Protein AF-A0A1Y4A6V1-F1 (afdb_monomer_lite)

Sequence (471 aa):
MLSTLLIRIFVSKSVTIMKHLFIILFLLCGLSAFAQPKVNDKPATSTDFPLCANGKPCDIYISSEDFEVVKKTAALFAEDIARVTGVKRPVSVKNPTEGKNIVVIGTLGHNRFIDEMVKQKKLDVSAIRHGWEQYVLKTINQPTENIDRVLIIAGCDRRGTAYGTFALSEAMGMSPLYWWSDVPVKRHDALYVEAIDYASKAPSIKYRGIFINDEGWGITPWASKTFDKELGDIGPKTYAKVCELILRMRGNMLAPAMHPSSGAFNKYPDNKLVADSFAIVMTSSHCEPLLFNNVTEWDKETMGDWNYLTNKDGINKVLDKRISENGPYENFYTLAMRGIHDAGLVGVPKEREVSLIEEVLTDQRNILSKYIPHPIDSIPQQFVPYKEVLDIYERGLKVPDDVTLVWVDDNYGYMKRLSNPQEQQRSGRAGVYYHTSYLGAPHDYLWICTTPPVLMYEELKKAYDTGADRY

Structure (mmCIF, N/CA/C/O backbone):
data_AF-A0A1Y4A6V1-F1
#
_entry.id   AF-A0A1Y4A6V1-F1
#
loop_
_atom_site.group_PDB
_atom_site.id
_atom_site.type_symbol
_atom_site.label_atom_id
_atom_site.label_alt_id
_atom_site.label_comp_id
_atom_site.label_asym_id
_atom_site.label_entity_id
_atom_site.label_seq_id
_atom_site.pdbx_PDB_ins_code
_atom_site.Cartn_x
_atom_site.Cartn_y
_atom_site.Cartn_z
_atom_site.occupancy
_atom_site.B_iso_or_equiv
_atom_site.auth_seq_id
_atom_site.auth_comp_id
_atom_site.auth_asym_id
_atom_site.auth_atom_id
_atom_site.pdbx_PDB_model_num
ATOM 1 N N . MET A 1 1 ? -64.463 -37.302 -15.234 1.00 54.22 1 MET A N 1
ATOM 2 C CA . MET A 1 1 ? -64.567 -35.958 -14.617 1.00 54.22 1 MET A CA 1
ATOM 3 C C . MET A 1 1 ? -64.008 -35.883 -13.189 1.00 54.22 1 MET A C 1
ATOM 5 O O . MET A 1 1 ? -63.519 -34.823 -12.829 1.00 54.22 1 MET A O 1
ATOM 9 N N . LEU A 1 2 ? -63.999 -36.967 -12.392 1.00 48.44 2 LEU A N 1
ATOM 10 C CA . LEU A 1 2 ? -63.414 -36.950 -11.035 1.00 48.44 2 LEU A CA 1
ATOM 11 C C . LEU A 1 2 ? -61.866 -36.940 -10.986 1.00 48.44 2 LEU A C 1
ATOM 13 O O . LEU A 1 2 ? -61.297 -36.366 -10.061 1.00 48.44 2 LEU A O 1
ATOM 17 N N . SER A 1 3 ? -61.169 -37.531 -11.964 1.00 52.12 3 SER A N 1
ATOM 18 C CA . SER A 1 3 ? -59.698 -37.664 -11.927 1.00 52.12 3 SER A CA 1
ATOM 19 C C . SER A 1 3 ? -58.956 -36.336 -12.121 1.00 52.12 3 SER A C 1
ATOM 21 O O . SER A 1 3 ? -57.947 -36.083 -11.468 1.00 52.12 3 SER A O 1
ATOM 23 N N . THR A 1 4 ? -59.479 -35.440 -12.956 1.00 53.06 4 THR A N 1
ATOM 24 C CA . THR A 1 4 ? -58.872 -34.133 -13.249 1.00 53.06 4 THR A CA 1
ATOM 25 C C . THR A 1 4 ? -59.010 -33.129 -12.102 1.00 53.06 4 THR A C 1
ATOM 27 O O . THR A 1 4 ? -58.163 -32.246 -11.958 1.00 53.06 4 THR A O 1
ATOM 30 N N . LEU A 1 5 ? -60.038 -33.267 -11.257 1.00 52.66 5 LEU A N 1
ATOM 31 C CA . LEU A 1 5 ? -60.259 -32.383 -10.109 1.00 52.66 5 LEU A CA 1
ATOM 32 C C . LEU A 1 5 ? -59.315 -32.725 -8.942 1.00 52.66 5 LEU A C 1
ATOM 34 O O . LEU A 1 5 ? -58.729 -31.827 -8.340 1.00 52.66 5 LEU A O 1
ATOM 38 N N . LEU A 1 6 ? -59.094 -34.018 -8.680 1.00 48.84 6 LEU A N 1
ATOM 39 C CA . LEU A 1 6 ? -58.159 -34.500 -7.654 1.00 48.84 6 LEU A CA 1
ATOM 40 C C . LEU A 1 6 ? -56.705 -34.120 -7.965 1.00 48.84 6 LEU A C 1
ATOM 42 O O . LEU A 1 6 ? -55.994 -33.666 -7.070 1.00 48.84 6 LEU A O 1
ATOM 46 N N . ILE A 1 7 ? -56.288 -34.207 -9.234 1.00 54.06 7 ILE A N 1
ATOM 47 C CA . ILE A 1 7 ? -54.943 -33.795 -9.669 1.00 54.06 7 ILE A CA 1
ATOM 48 C C . ILE A 1 7 ? -54.746 -32.284 -9.472 1.00 54.06 7 ILE A C 1
ATOM 50 O O . ILE A 1 7 ? -53.713 -31.863 -8.957 1.00 54.06 7 ILE A O 1
ATOM 54 N N . ARG A 1 8 ? -55.749 -31.451 -9.794 1.00 50.78 8 ARG A N 1
ATOM 55 C CA . ARG A 1 8 ? -55.666 -29.994 -9.574 1.00 50.78 8 ARG A CA 1
ATOM 56 C C . ARG A 1 8 ? -55.587 -29.616 -8.093 1.00 50.78 8 ARG A C 1
ATOM 58 O O . ARG A 1 8 ? -54.841 -28.702 -7.750 1.00 50.78 8 ARG A O 1
ATOM 65 N N . ILE A 1 9 ? -56.304 -30.323 -7.218 1.00 53.94 9 ILE A N 1
ATOM 66 C CA . ILE A 1 9 ? -56.263 -30.081 -5.766 1.00 53.94 9 ILE A CA 1
ATOM 67 C C . ILE A 1 9 ? -54.909 -30.507 -5.175 1.00 53.94 9 ILE A C 1
ATOM 69 O O . ILE A 1 9 ? -54.354 -29.781 -4.349 1.00 53.94 9 ILE A O 1
ATOM 73 N N . PHE A 1 10 ? -54.346 -31.635 -5.623 1.00 49.53 10 PHE A N 1
ATOM 74 C CA . PHE A 1 10 ? -53.014 -32.082 -5.197 1.00 49.53 10 PHE A CA 1
ATOM 75 C C . PHE A 1 10 ? -51.910 -31.126 -5.661 1.00 49.53 10 PHE A C 1
ATOM 77 O O . PHE A 1 10 ? -51.099 -30.698 -4.845 1.00 49.53 10 PHE A O 1
ATOM 84 N N . VAL A 1 11 ? -51.928 -30.705 -6.930 1.00 56.16 11 VAL A N 1
ATOM 85 C CA . VAL A 1 11 ? -50.950 -29.744 -7.470 1.00 56.16 11 VAL A CA 1
ATOM 86 C C . VAL A 1 11 ? -51.058 -28.390 -6.759 1.00 56.16 11 VAL A C 1
ATOM 88 O O . VAL A 1 11 ? -50.041 -27.811 -6.388 1.00 56.16 11 VAL A O 1
ATOM 91 N N . SER A 1 12 ? -52.274 -27.909 -6.481 1.00 54.00 12 SER A N 1
ATOM 92 C CA . SER A 1 12 ? -52.491 -26.660 -5.740 1.00 54.00 12 SER A CA 1
ATOM 93 C C . SER A 1 12 ? -51.939 -26.721 -4.311 1.00 54.00 12 SER A C 1
ATOM 95 O O . SER A 1 12 ? -51.230 -25.802 -3.903 1.00 54.00 12 SER A O 1
ATOM 97 N N . LYS A 1 13 ? -52.198 -27.801 -3.559 1.00 54.88 13 LYS A N 1
ATOM 98 C CA . LYS A 1 13 ? -51.672 -27.957 -2.192 1.00 54.88 13 LYS A CA 1
ATOM 99 C C . LYS A 1 13 ? -50.150 -28.114 -2.170 1.00 54.88 13 LYS A C 1
ATOM 101 O O . LYS A 1 13 ? -49.502 -27.497 -1.327 1.00 54.88 13 LYS A O 1
ATOM 106 N N . SER A 1 14 ? -49.572 -28.866 -3.108 1.00 56.84 14 SER A N 1
ATOM 107 C CA . SER A 1 14 ? -48.116 -29.027 -3.226 1.00 56.84 14 SER A CA 1
ATOM 108 C C . SER A 1 14 ? -47.407 -27.712 -3.558 1.00 56.84 14 SER A C 1
ATOM 110 O O . SER A 1 14 ? -46.358 -27.434 -2.985 1.00 56.84 14 SER A O 1
ATOM 112 N N . VAL A 1 15 ? -47.991 -26.857 -4.405 1.00 64.44 15 VAL A N 1
ATOM 113 C CA . VAL A 1 15 ? -47.428 -25.531 -4.719 1.00 64.44 15 VAL A CA 1
ATOM 114 C C . VAL A 1 15 ? -47.477 -24.594 -3.507 1.00 64.44 15 VAL A C 1
ATOM 116 O O . VAL A 1 15 ? -46.519 -23.860 -3.268 1.00 64.44 15 VAL A O 1
ATOM 119 N N . THR A 1 16 ? -48.544 -24.634 -2.705 1.00 67.25 16 THR A N 1
ATOM 120 C CA . THR A 1 16 ? -48.649 -23.814 -1.484 1.00 67.25 16 THR A CA 1
ATOM 121 C C . THR A 1 16 ? -47.663 -24.267 -0.404 1.00 67.25 16 THR A C 1
ATOM 123 O O . THR A 1 16 ? -46.985 -23.433 0.193 1.00 67.25 16 THR A O 1
ATOM 126 N N . ILE A 1 17 ? -47.504 -25.581 -0.207 1.00 66.88 17 ILE A N 1
ATOM 127 C CA . ILE A 1 17 ? -46.519 -26.146 0.731 1.00 66.88 17 ILE A CA 1
ATOM 128 C C . ILE A 1 17 ? -45.090 -25.809 0.284 1.00 66.88 17 ILE A C 1
ATOM 130 O O . ILE A 1 17 ? -44.276 -25.393 1.102 1.00 66.88 17 ILE A O 1
ATOM 134 N N . MET A 1 18 ? -44.796 -25.906 -1.015 1.00 63.38 18 MET A N 1
ATOM 135 C CA . MET A 1 18 ? -43.476 -25.593 -1.569 1.00 63.38 18 MET A CA 1
ATOM 136 C C . MET A 1 18 ? -43.144 -24.094 -1.485 1.00 63.38 18 MET A C 1
ATOM 138 O O . MET A 1 18 ? -42.002 -23.747 -1.198 1.00 63.38 18 MET A O 1
ATOM 142 N N . LYS A 1 19 ? -44.135 -23.200 -1.635 1.00 64.62 19 LYS A N 1
ATOM 143 C CA . LYS A 1 19 ? -43.972 -21.756 -1.378 1.00 64.62 19 LYS A CA 1
ATOM 144 C C . LYS A 1 19 ? -43.662 -21.460 0.089 1.00 64.62 19 LYS A C 1
ATOM 146 O O . LYS A 1 19 ? -42.783 -20.651 0.363 1.00 64.62 19 LYS A O 1
ATOM 151 N N . HIS A 1 20 ? -44.347 -22.109 1.029 1.00 68.81 20 HIS A N 1
ATOM 152 C CA . HIS A 1 20 ? -44.064 -21.927 2.455 1.00 68.81 20 HIS A CA 1
ATOM 153 C C . HIS A 1 20 ? -42.702 -22.508 2.853 1.00 68.81 20 HIS A C 1
ATOM 155 O O . HIS A 1 20 ? -41.986 -21.868 3.617 1.00 68.81 20 HIS A O 1
ATOM 161 N N . LEU A 1 21 ? -42.292 -23.641 2.269 1.00 64.25 21 LEU A N 1
ATOM 162 C CA . LEU A 1 21 ? -40.946 -24.188 2.455 1.00 64.25 21 LEU A CA 1
ATOM 163 C C . LEU A 1 21 ? -39.865 -23.245 1.909 1.00 64.25 21 LEU A C 1
ATOM 165 O O . LEU A 1 21 ? -38.860 -23.046 2.576 1.00 64.25 21 LEU A O 1
ATOM 169 N N . PHE A 1 22 ? -40.081 -22.627 0.742 1.00 64.25 22 PHE A N 1
ATOM 170 C CA . PHE A 1 22 ? -39.145 -21.655 0.166 1.00 64.25 22 PHE A CA 1
ATOM 171 C C . PHE A 1 22 ? -39.015 -20.396 1.025 1.00 64.25 22 PHE A C 1
ATOM 173 O O . PHE A 1 22 ? -37.908 -19.911 1.210 1.00 64.25 22 PHE A O 1
ATOM 180 N N . ILE A 1 23 ? -40.120 -19.886 1.581 1.00 63.62 23 ILE A N 1
ATOM 181 C CA . ILE A 1 23 ? -40.112 -18.715 2.473 1.00 63.62 23 ILE A CA 1
ATOM 182 C C . ILE A 1 23 ? -39.418 -19.048 3.801 1.00 63.62 23 ILE A C 1
ATOM 184 O O . ILE A 1 23 ? -38.634 -18.243 4.292 1.00 63.62 23 ILE A O 1
ATOM 188 N N . ILE A 1 24 ? -39.643 -20.243 4.357 1.00 63.47 24 ILE A N 1
ATOM 189 C CA . ILE A 1 24 ? -38.952 -20.717 5.565 1.00 63.47 24 ILE A CA 1
ATOM 190 C C . ILE A 1 24 ? -37.461 -20.957 5.285 1.00 63.47 24 ILE A C 1
ATOM 192 O O . ILE A 1 24 ? -36.638 -20.610 6.121 1.00 63.47 24 ILE A O 1
ATOM 196 N N . LEU A 1 25 ? -37.091 -21.464 4.104 1.00 55.50 25 LEU A N 1
ATOM 197 C CA . LEU A 1 25 ? -35.693 -21.611 3.684 1.00 55.50 25 LEU A CA 1
ATOM 198 C C . LEU A 1 25 ? -35.024 -20.244 3.453 1.00 55.50 25 LEU A C 1
ATOM 200 O O . LEU A 1 25 ? -33.867 -20.074 3.811 1.00 55.50 25 LEU A O 1
ATOM 204 N N . PHE A 1 26 ? -35.758 -19.246 2.945 1.00 55.34 26 PHE A N 1
ATOM 205 C CA . PHE A 1 26 ? -35.286 -17.859 2.818 1.00 55.34 26 PHE A CA 1
ATOM 206 C C . PHE A 1 26 ? -35.163 -17.147 4.177 1.00 55.34 26 PHE A C 1
ATOM 208 O O . PHE A 1 26 ? -34.323 -16.268 4.326 1.00 55.34 26 PHE A O 1
ATOM 215 N N . LEU A 1 27 ? -35.974 -17.531 5.172 1.00 52.81 27 LEU A N 1
ATOM 216 C CA . LEU A 1 27 ? -35.891 -17.048 6.558 1.00 52.81 27 LEU A CA 1
ATOM 217 C C . LEU A 1 27 ? -34.821 -17.790 7.386 1.00 52.81 27 LEU A C 1
ATOM 219 O O . LEU A 1 27 ? -34.270 -17.207 8.315 1.00 52.81 27 LEU A O 1
ATOM 223 N N . LEU A 1 28 ? -34.514 -19.053 7.056 1.00 44.62 28 LEU A N 1
ATOM 224 C CA . LEU A 1 28 ? -33.444 -19.863 7.666 1.00 44.62 28 LEU A CA 1
ATOM 225 C C . LEU A 1 28 ? -32.075 -19.614 7.029 1.00 44.62 28 LEU A C 1
ATOM 227 O O . LEU A 1 28 ? -31.058 -19.7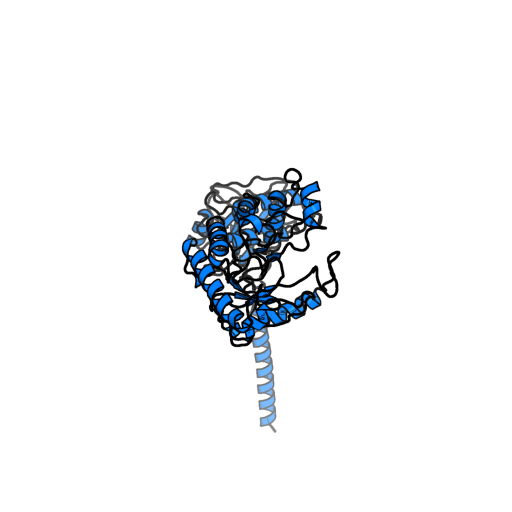46 7.707 1.00 44.62 28 LEU A O 1
ATOM 231 N N . CYS A 1 29 ? -32.032 -19.170 5.773 1.00 41.91 29 CYS A N 1
ATOM 232 C CA . CYS A 1 29 ? -30.922 -18.389 5.249 1.00 41.91 29 CYS A CA 1
ATOM 233 C C . CYS A 1 29 ? -30.994 -16.993 5.868 1.00 41.91 29 CYS A C 1
ATOM 235 O O . CYS A 1 29 ? -31.220 -16.001 5.178 1.00 41.91 29 CYS A O 1
ATOM 237 N N . GLY A 1 30 ? -30.795 -16.916 7.187 1.00 40.84 30 GLY A N 1
ATOM 238 C CA . GLY A 1 30 ? -30.338 -15.689 7.801 1.00 40.84 30 GLY A CA 1
ATOM 239 C C . GLY A 1 30 ? -29.093 -15.291 7.032 1.00 40.84 30 GLY A C 1
ATOM 240 O O . GLY A 1 30 ? -28.041 -15.905 7.188 1.00 40.84 30 GLY A O 1
ATOM 241 N N . LEU A 1 31 ? -29.237 -14.320 6.130 1.00 39.62 31 LEU A N 1
ATOM 242 C CA . LEU A 1 31 ? -28.117 -13.555 5.634 1.00 39.62 31 LEU A CA 1
ATOM 243 C C . LEU A 1 31 ? -27.387 -13.141 6.903 1.00 39.62 31 LEU A C 1
ATOM 245 O O . LEU A 1 31 ? -27.898 -12.321 7.667 1.00 39.62 31 LEU A O 1
ATOM 249 N N . SER A 1 32 ? -26.234 -13.752 7.170 1.00 38.53 32 SER A N 1
ATOM 250 C CA . SER A 1 32 ? -25.236 -13.145 8.029 1.00 38.53 32 SER A CA 1
ATOM 251 C C . SER A 1 32 ? -24.891 -11.848 7.317 1.00 38.53 32 SER A C 1
ATOM 253 O O . SER A 1 32 ? -24.023 -11.797 6.447 1.00 38.53 32 SER A O 1
ATOM 255 N N . ALA A 1 33 ? -25.694 -10.818 7.574 1.00 38.25 33 ALA A N 1
ATOM 256 C CA . ALA A 1 33 ? -25.385 -9.470 7.194 1.00 38.25 33 ALA A CA 1
ATOM 257 C C . ALA A 1 33 ? -24.086 -9.198 7.937 1.00 38.25 33 ALA A C 1
ATOM 259 O O . ALA A 1 33 ? -24.076 -9.067 9.159 1.00 38.25 33 ALA A O 1
ATOM 260 N N . PHE A 1 34 ? -22.981 -9.240 7.198 1.00 48.88 34 PHE A N 1
ATOM 261 C CA . PHE A 1 34 ? -21.680 -8.816 7.676 1.00 48.88 34 PHE A CA 1
ATOM 262 C C . PHE A 1 34 ? -21.797 -7.318 7.926 1.00 48.88 34 PHE A C 1
ATOM 264 O O . PHE A 1 34 ? -21.543 -6.499 7.045 1.00 48.88 34 PHE A O 1
ATOM 271 N N . ALA A 1 35 ? -22.323 -6.971 9.096 1.00 60.25 35 ALA A N 1
ATOM 272 C CA . ALA A 1 35 ? -22.506 -5.598 9.491 1.00 60.25 35 ALA A CA 1
ATOM 273 C C . ALA A 1 35 ? -21.117 -5.017 9.735 1.00 60.25 35 ALA A C 1
ATOM 275 O O . ALA A 1 35 ? -20.340 -5.542 10.533 1.00 60.25 35 ALA A O 1
ATOM 276 N N . GLN A 1 36 ? -20.804 -3.942 9.017 1.00 76.75 36 GLN A N 1
ATOM 277 C CA . GLN A 1 36 ? -19.691 -3.078 9.381 1.00 76.75 36 GLN A CA 1
ATOM 278 C C . GLN A 1 36 ? -19.849 -2.644 10.848 1.00 76.75 36 GLN A C 1
ATOM 280 O O . GLN A 1 36 ? -20.985 -2.554 11.331 1.00 76.75 36 GLN A O 1
ATOM 285 N N . PRO A 1 37 ? -18.741 -2.385 11.566 1.00 91.12 37 PRO A N 1
ATOM 286 C CA . PRO A 1 37 ? -18.830 -1.876 12.925 1.00 91.12 37 PRO A CA 1
ATOM 287 C C . PRO A 1 37 ? -19.678 -0.605 12.962 1.00 91.12 37 PRO A C 1
ATOM 289 O O . PRO A 1 37 ? -19.543 0.268 12.106 1.00 91.12 37 PRO A O 1
ATOM 292 N N . LYS A 1 38 ? -20.552 -0.511 13.962 1.00 93.38 38 LYS A N 1
ATOM 293 C CA . LYS A 1 38 ? -21.389 0.661 14.208 1.00 93.38 38 LYS A CA 1
ATOM 294 C C . LYS A 1 38 ? -21.020 1.282 15.540 1.00 93.38 38 LYS A C 1
ATOM 296 O O . LYS A 1 38 ? -20.885 0.573 16.541 1.00 93.38 38 LYS A O 1
ATOM 301 N N . VAL A 1 39 ? -20.883 2.603 15.538 1.00 95.31 39 VAL A N 1
ATOM 302 C CA . VAL A 1 39 ? -20.660 3.395 16.744 1.00 95.31 39 VAL A CA 1
ATOM 303 C C . VAL A 1 39 ? -21.780 4.417 16.872 1.00 95.31 39 VAL A C 1
ATOM 305 O O . VAL A 1 39 ? -22.094 5.127 15.921 1.00 95.31 39 VAL A O 1
ATOM 308 N N . ASN A 1 40 ? -22.396 4.459 18.049 1.00 94.88 40 ASN A N 1
ATOM 309 C CA . ASN A 1 40 ? -23.529 5.320 18.361 1.00 94.88 40 ASN A CA 1
ATOM 310 C C . ASN A 1 40 ? -23.207 6.237 19.547 1.00 94.88 40 ASN A C 1
ATOM 312 O O . ASN A 1 40 ? -22.411 5.896 20.421 1.00 94.88 40 ASN A O 1
ATOM 316 N N . ASP A 1 41 ? -23.920 7.357 19.636 1.00 93.50 41 ASP A N 1
ATOM 317 C CA . ASP A 1 41 ? -23.760 8.345 20.721 1.00 93.50 41 ASP A CA 1
ATOM 318 C C . ASP A 1 41 ? -24.378 7.889 22.045 1.00 93.50 41 ASP A C 1
ATOM 320 O O . ASP A 1 41 ? -24.149 8.462 23.109 1.00 93.50 41 ASP A O 1
ATOM 324 N N . LYS A 1 42 ? -25.213 6.857 21.974 1.00 92.06 42 LYS A N 1
ATOM 325 C CA . LYS A 1 42 ? -25.949 6.279 23.091 1.00 92.06 42 LYS A CA 1
ATOM 326 C C . LYS A 1 42 ? -25.982 4.761 22.937 1.00 92.06 42 LYS A C 1
ATOM 328 O O . LYS A 1 42 ? -26.023 4.284 21.802 1.00 92.06 42 LYS A O 1
ATOM 333 N N . PRO A 1 43 ? -26.009 4.008 24.046 1.00 90.25 43 PRO A N 1
ATOM 334 C CA . PRO A 1 43 ? -26.170 2.569 23.973 1.00 90.25 43 PRO A CA 1
ATOM 335 C C . PRO A 1 43 ? -27.574 2.252 23.446 1.00 90.25 43 PRO A C 1
ATOM 337 O O . PRO A 1 43 ? -28.574 2.741 23.977 1.00 90.25 43 PRO A O 1
ATOM 340 N N . ALA A 1 44 ? -27.650 1.440 22.399 1.00 87.12 44 ALA A N 1
ATOM 341 C CA . ALA A 1 44 ? -28.879 0.799 21.954 1.00 87.12 44 ALA A CA 1
ATOM 342 C C . ALA A 1 44 ? -29.244 -0.366 22.884 1.00 87.12 44 ALA A C 1
ATOM 344 O O . ALA A 1 44 ? -30.421 -0.610 23.148 1.00 87.12 44 ALA A O 1
ATOM 345 N N . THR A 1 45 ? -28.234 -1.063 23.413 1.00 87.00 45 THR A N 1
ATOM 346 C CA . THR A 1 45 ? -28.402 -2.192 24.335 1.00 87.00 45 THR A CA 1
ATOM 347 C C . THR A 1 45 ? -27.439 -2.111 25.521 1.00 87.00 45 THR A C 1
ATOM 349 O O . THR A 1 45 ? -26.426 -1.415 25.479 1.00 87.00 45 THR A O 1
ATOM 352 N N . SER A 1 46 ? -27.713 -2.861 26.594 1.00 85.19 46 SER A N 1
ATOM 353 C CA . SER A 1 46 ? -26.791 -2.975 27.737 1.00 85.19 46 SER A CA 1
ATOM 354 C C . SER A 1 46 ? -25.476 -3.685 27.388 1.00 85.19 46 SER A C 1
ATOM 356 O O . SER A 1 46 ? -24.500 -3.567 28.130 1.00 85.19 46 SER A O 1
ATOM 358 N N . THR A 1 47 ? -25.441 -4.410 26.266 1.00 87.56 47 THR A N 1
ATOM 359 C CA . THR A 1 47 ? -24.257 -5.120 25.776 1.00 87.56 47 THR A CA 1
ATOM 360 C C . THR A 1 47 ? -23.324 -4.253 24.938 1.00 87.56 47 THR A C 1
ATOM 362 O O . THR A 1 47 ? -22.200 -4.677 24.681 1.00 87.56 47 THR A O 1
ATOM 365 N N . ASP A 1 48 ? -23.737 -3.041 24.563 1.00 93.19 48 ASP A N 1
ATOM 366 C CA . ASP A 1 48 ? -22.894 -2.134 23.785 1.00 93.19 48 ASP A CA 1
ATOM 367 C C . ASP A 1 48 ? -21.663 -1.706 24.593 1.00 93.19 48 ASP A C 1
ATOM 369 O O . ASP A 1 48 ? -21.727 -1.412 25.796 1.00 93.19 48 ASP A O 1
ATOM 373 N N . PHE A 1 49 ? -20.519 -1.675 23.919 1.00 96.19 49 PHE A N 1
ATOM 374 C CA . PHE A 1 49 ? -19.226 -1.407 24.522 1.00 96.19 49 PHE A CA 1
ATOM 375 C C . PHE A 1 49 ? -18.958 0.109 24.578 1.00 96.19 49 PHE A C 1
ATOM 377 O O . PHE A 1 49 ? -18.888 0.755 23.531 1.00 96.19 49 PHE A O 1
ATOM 384 N N . PRO A 1 50 ? -18.783 0.710 25.769 1.00 95.00 50 PRO A N 1
ATOM 385 C CA . PRO A 1 50 ? -18.612 2.154 25.916 1.00 95.00 50 PRO A CA 1
ATOM 386 C C . PRO A 1 50 ? -17.172 2.574 25.602 1.00 95.00 50 PRO A C 1
ATOM 388 O O . PRO A 1 50 ? -16.359 2.714 26.511 1.00 95.00 50 PRO A O 1
ATOM 391 N N . LEU A 1 51 ? -16.849 2.808 24.331 1.00 94.94 51 LEU A N 1
ATOM 392 C CA . LEU A 1 51 ? -15.516 3.250 23.910 1.00 94.94 51 LEU A CA 1
ATOM 393 C C . LEU A 1 51 ? -15.116 4.587 24.553 1.00 94.94 51 LEU A C 1
ATOM 395 O O . LEU A 1 51 ? -13.974 4.752 24.980 1.00 94.94 51 LEU A O 1
ATOM 399 N N . CYS A 1 52 ? -16.062 5.517 24.676 1.00 94.50 52 CYS A N 1
ATOM 400 C CA . CYS A 1 52 ? -15.923 6.718 25.492 1.00 94.50 52 CYS A CA 1
ATOM 401 C C . CYS A 1 52 ? -17.290 7.121 26.035 1.00 94.50 52 CYS A C 1
ATOM 403 O O . CYS A 1 52 ? -18.214 7.326 25.264 1.00 94.50 52 CYS A O 1
ATOM 405 N N . ALA A 1 53 ? -17.450 7.249 27.349 1.00 92.06 53 ALA A N 1
ATOM 406 C CA . ALA A 1 53 ? -18.729 7.635 27.942 1.00 92.06 53 ALA A CA 1
ATOM 407 C C . ALA A 1 53 ? -18.520 8.485 29.192 1.00 92.06 53 ALA A C 1
ATOM 409 O O . ALA A 1 53 ? -17.572 8.264 29.945 1.00 92.06 53 ALA A O 1
ATOM 410 N N . ASN A 1 54 ? -19.420 9.443 29.440 1.00 88.50 54 ASN A N 1
ATOM 411 C CA . ASN A 1 54 ? -19.371 10.325 30.614 1.00 88.50 54 ASN A CA 1
ATOM 412 C C . ASN A 1 54 ? -18.005 11.027 30.777 1.00 88.50 54 ASN A C 1
ATOM 414 O O . ASN A 1 54 ? -17.458 11.090 31.880 1.00 88.50 54 ASN A O 1
ATOM 418 N N . GLY A 1 55 ? -17.414 11.479 29.664 1.00 84.38 55 GLY A N 1
ATOM 419 C CA . GLY A 1 55 ? -16.092 12.114 29.645 1.00 84.38 55 GLY A CA 1
ATOM 420 C C . GLY A 1 55 ? -14.918 11.176 29.957 1.00 84.38 55 GLY A C 1
ATOM 421 O O . GLY A 1 55 ? -13.836 11.653 30.292 1.00 84.38 55 GLY A O 1
ATOM 422 N N . LYS A 1 56 ? -15.113 9.851 29.888 1.00 87.62 56 LYS A N 1
ATOM 423 C CA . LYS A 1 56 ? -14.081 8.842 30.165 1.00 87.62 56 LYS A CA 1
ATOM 424 C C . LYS A 1 56 ? -13.889 7.907 28.962 1.00 87.62 56 LYS A C 1
ATOM 426 O O . LYS A 1 56 ? -14.740 7.043 28.739 1.00 87.62 56 LYS A O 1
ATOM 431 N N . PRO A 1 57 ? -12.794 8.053 28.196 1.00 87.62 57 PRO A N 1
ATOM 432 C CA . PRO A 1 57 ? -12.397 7.082 27.179 1.00 87.62 57 PRO A CA 1
ATOM 433 C C . PRO A 1 57 ? -11.901 5.781 27.820 1.00 87.62 57 PRO A C 1
ATOM 435 O O . PRO A 1 57 ? -11.325 5.801 28.911 1.00 87.62 57 PRO A O 1
ATOM 438 N N . CYS A 1 58 ? -12.108 4.661 27.128 1.00 90.3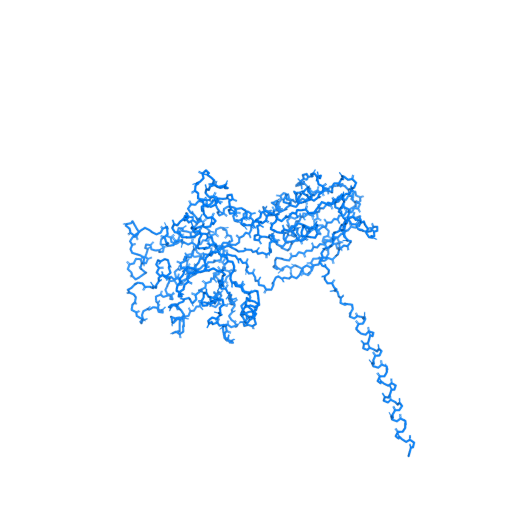8 58 CYS A N 1
ATOM 439 C CA . CYS A 1 58 ? -11.524 3.372 27.486 1.00 90.38 58 CYS A CA 1
ATOM 440 C C . CYS A 1 58 ? -9.995 3.410 27.442 1.00 90.38 58 CYS A C 1
ATOM 442 O O . CYS A 1 58 ? -9.388 4.142 26.657 1.00 90.38 58 CYS A O 1
ATOM 444 N N . ASP A 1 59 ? -9.379 2.548 28.246 1.00 92.31 59 ASP A N 1
ATOM 445 C CA . ASP A 1 59 ? -7.958 2.257 28.118 1.00 92.31 59 ASP A CA 1
ATOM 446 C C . ASP A 1 59 ? -7.710 1.408 26.862 1.00 92.31 59 ASP A C 1
ATOM 448 O O . ASP A 1 59 ? -8.423 0.435 26.601 1.00 92.31 59 ASP A O 1
ATOM 452 N N . ILE A 1 60 ? -6.704 1.798 26.077 1.00 96.06 60 ILE A N 1
ATOM 453 C CA . ILE A 1 60 ? -6.298 1.119 24.842 1.00 96.06 60 ILE A CA 1
ATOM 454 C C . ILE A 1 60 ? -4.986 0.400 25.118 1.00 96.06 60 ILE A C 1
ATOM 456 O O . ILE A 1 60 ? -4.022 1.029 25.559 1.00 96.06 60 ILE A O 1
ATOM 460 N N . TYR A 1 61 ? -4.941 -0.895 24.833 1.00 97.06 61 TYR A N 1
ATOM 461 C CA . TYR A 1 61 ? -3.795 -1.753 25.088 1.00 97.06 61 TYR A CA 1
ATOM 462 C C . TYR A 1 61 ? -3.280 -2.390 23.805 1.00 97.06 61 TYR A C 1
ATOM 464 O O . TYR A 1 61 ? -4.049 -2.936 23.011 1.00 97.06 61 TYR A O 1
ATOM 472 N N . ILE A 1 62 ? -1.961 -2.373 23.657 1.00 97.56 62 ILE A N 1
ATOM 473 C CA . ILE A 1 62 ? -1.216 -3.119 22.643 1.00 97.56 62 ILE A CA 1
ATOM 474 C C . ILE A 1 62 ? -0.073 -3.888 23.301 1.00 97.56 62 ILE A C 1
ATOM 476 O O . ILE A 1 62 ? 0.370 -3.547 24.398 1.00 97.56 62 ILE A O 1
ATOM 480 N N . SER A 1 63 ? 0.436 -4.911 22.619 1.00 96.06 63 SER A N 1
ATOM 481 C CA . SER A 1 63 ? 1.667 -5.587 23.029 1.00 96.06 63 SER A CA 1
ATOM 482 C C . SER A 1 63 ? 2.889 -4.774 22.596 1.00 96.06 63 SER A C 1
ATOM 484 O O . SER A 1 63 ? 2.956 -4.281 21.470 1.00 96.06 63 SER A O 1
ATOM 486 N N . SER A 1 64 ? 3.898 -4.657 23.462 1.00 94.31 64 SER A N 1
ATOM 487 C CA . SER A 1 64 ? 5.193 -4.074 23.082 1.00 94.31 64 SER A CA 1
ATOM 488 C C . SER A 1 64 ? 5.942 -4.907 22.031 1.00 94.31 64 SER A C 1
ATOM 490 O O . SER A 1 64 ? 6.786 -4.359 21.317 1.00 94.31 64 SER A O 1
ATOM 492 N N . GLU A 1 65 ? 5.625 -6.205 21.949 1.00 93.94 65 GLU A N 1
ATOM 493 C CA . GLU A 1 65 ? 6.181 -7.193 21.010 1.00 93.94 65 GLU A CA 1
ATOM 494 C C . GLU A 1 65 ? 5.472 -7.174 19.635 1.00 93.94 65 GLU A C 1
ATOM 496 O O . GLU A 1 65 ? 5.897 -7.875 18.718 1.00 93.94 65 GLU A O 1
ATOM 501 N N . ASP A 1 66 ? 4.402 -6.383 19.475 1.00 97.38 66 ASP A N 1
ATOM 502 C CA . ASP A 1 66 ? 3.678 -6.247 18.204 1.00 97.38 66 ASP A CA 1
ATOM 503 C C . ASP A 1 66 ? 4.409 -5.336 17.201 1.00 97.38 66 ASP A C 1
ATOM 505 O O . ASP A 1 66 ? 5.349 -4.604 17.543 1.00 97.38 66 ASP A O 1
ATOM 509 N N . PHE A 1 67 ? 3.947 -5.364 15.951 1.00 98.00 67 PHE A N 1
ATOM 510 C CA . PHE A 1 67 ? 4.539 -4.628 14.836 1.00 98.00 67 PHE A CA 1
ATOM 511 C C . PHE A 1 67 ? 4.458 -3.104 15.018 1.00 98.00 67 PHE A C 1
ATOM 513 O O . PHE A 1 67 ? 3.515 -2.565 15.600 1.00 98.00 67 PHE A O 1
ATOM 520 N N . GLU A 1 68 ? 5.419 -2.379 14.439 1.00 98.19 68 GLU A N 1
ATOM 521 C CA . GLU A 1 68 ? 5.473 -0.911 14.516 1.00 98.19 68 GLU A CA 1
ATOM 522 C C . GLU A 1 68 ? 4.210 -0.236 13.952 1.00 98.19 68 GLU A C 1
ATOM 524 O O . GLU A 1 68 ? 3.672 0.687 14.566 1.00 98.19 68 GLU A O 1
ATOM 529 N N . VAL A 1 69 ? 3.656 -0.754 12.8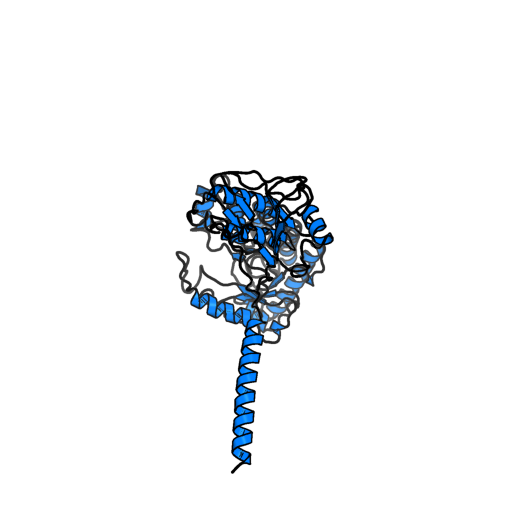51 1.00 98.69 69 VAL A N 1
ATOM 530 C CA . VAL A 1 69 ? 2.401 -0.242 12.275 1.00 98.69 69 VAL A CA 1
ATOM 531 C C . VAL A 1 69 ? 1.220 -0.354 13.246 1.00 98.69 69 VAL A C 1
ATOM 533 O O . VAL A 1 69 ? 0.351 0.518 13.253 1.00 98.69 69 VAL A O 1
ATOM 536 N N . VAL A 1 70 ? 1.197 -1.365 14.123 1.00 98.62 70 VAL A N 1
ATOM 537 C CA . VAL A 1 70 ? 0.154 -1.521 15.152 1.00 98.62 70 VAL A CA 1
ATOM 538 C C . VAL A 1 70 ? 0.304 -0.447 16.223 1.00 98.62 70 VAL A C 1
ATOM 540 O O . VAL A 1 70 ? -0.687 0.168 16.614 1.00 98.62 70 VAL A O 1
ATOM 543 N N . LYS A 1 71 ? 1.540 -0.140 16.637 1.00 98.00 71 LYS A N 1
ATOM 544 C CA . LYS A 1 71 ? 1.836 0.948 17.586 1.00 98.00 71 LYS A CA 1
ATOM 545 C C . LYS A 1 71 ? 1.399 2.301 17.029 1.00 98.00 71 LYS A C 1
ATOM 547 O O . LYS A 1 71 ? 0.692 3.045 17.710 1.00 98.00 71 LYS A O 1
ATOM 552 N N . LYS A 1 72 ? 1.751 2.593 15.773 1.00 97.94 72 LYS A N 1
ATOM 553 C CA . LYS A 1 72 ? 1.322 3.818 15.081 1.00 97.94 72 LYS A CA 1
ATOM 554 C C . LYS A 1 72 ? -0.189 3.898 14.940 1.00 97.94 72 LYS A C 1
ATOM 556 O O . LYS A 1 72 ? -0.777 4.926 15.265 1.00 97.94 72 LYS A O 1
ATOM 561 N N . THR A 1 73 ? -0.822 2.816 14.500 1.00 98.38 73 THR A N 1
ATOM 562 C CA . THR A 1 73 ? -2.268 2.803 14.270 1.00 98.38 73 THR A CA 1
ATOM 563 C C . THR A 1 73 ? -3.046 2.945 15.578 1.00 98.38 73 THR A C 1
ATOM 565 O O . THR A 1 73 ? -4.010 3.702 15.627 1.00 98.38 73 THR A O 1
ATOM 568 N N . ALA A 1 74 ? -2.601 2.316 16.669 1.00 98.31 74 ALA A N 1
ATOM 569 C CA . ALA A 1 74 ? -3.209 2.500 17.985 1.00 98.31 74 ALA A CA 1
ATOM 570 C C . ALA A 1 74 ? -3.064 3.943 18.496 1.00 98.31 74 ALA A C 1
ATOM 572 O O . ALA A 1 74 ? -4.007 4.491 19.069 1.00 98.31 74 ALA A O 1
ATOM 573 N N . ALA A 1 75 ? -1.912 4.584 18.266 1.00 97.88 75 ALA A N 1
ATOM 574 C CA . ALA A 1 75 ? -1.719 5.993 18.604 1.00 97.88 75 ALA A CA 1
ATOM 575 C C . ALA A 1 75 ? -2.652 6.905 17.787 1.00 97.88 75 ALA A C 1
ATOM 577 O O . ALA A 1 75 ? -3.321 7.760 18.365 1.00 97.88 75 ALA A O 1
ATOM 578 N N . LEU A 1 76 ? -2.764 6.676 16.474 1.00 98.12 76 LEU A N 1
ATOM 579 C CA . LEU A 1 76 ? -3.703 7.393 15.604 1.00 98.12 76 LEU A CA 1
ATOM 580 C C . LEU A 1 76 ? -5.157 7.185 16.043 1.00 98.12 76 LEU A C 1
ATOM 582 O O . LEU A 1 76 ? -5.913 8.146 16.108 1.00 98.12 76 LEU A O 1
ATOM 586 N N . PHE A 1 77 ? -5.535 5.966 16.424 1.00 98.19 77 PHE A N 1
ATOM 587 C CA . PHE A 1 77 ? -6.866 5.652 16.944 1.00 98.19 77 PHE A CA 1
ATOM 588 C C . PHE A 1 77 ? -7.178 6.390 18.254 1.00 98.19 77 PHE A C 1
ATOM 590 O O . PHE A 1 77 ? -8.269 6.932 18.427 1.00 98.19 77 PHE A O 1
ATOM 597 N N . ALA A 1 78 ? -6.208 6.481 19.166 1.00 97.69 78 ALA A N 1
ATOM 598 C CA . ALA A 1 78 ? -6.354 7.267 20.389 1.00 97.69 78 ALA A CA 1
ATOM 599 C C . ALA A 1 78 ? -6.525 8.770 20.097 1.00 97.69 78 ALA A C 1
ATOM 601 O O . ALA A 1 78 ? -7.311 9.454 20.759 1.00 97.69 78 ALA A O 1
ATOM 602 N N . GLU A 1 79 ? -5.815 9.299 19.096 1.00 97.56 79 GLU A N 1
ATOM 603 C CA . GLU A 1 79 ? -6.014 10.676 18.640 1.00 97.56 79 GLU A CA 1
ATOM 604 C C . GLU A 1 79 ? -7.366 10.878 17.951 1.00 97.56 79 GLU A C 1
ATOM 606 O O . GLU A 1 79 ? -7.990 11.917 18.142 1.00 97.56 79 GLU A O 1
ATOM 611 N N . ASP A 1 80 ? -7.834 9.901 17.181 1.00 97.69 80 ASP A N 1
ATOM 612 C CA . ASP A 1 80 ? -9.138 9.911 16.521 1.00 97.69 80 ASP A CA 1
ATOM 613 C C . ASP A 1 80 ? -10.271 9.986 17.559 1.00 97.69 80 ASP A C 1
ATOM 615 O O . ASP A 1 80 ? -11.126 10.870 17.473 1.00 97.69 80 ASP A O 1
ATOM 619 N N . ILE A 1 81 ? -10.213 9.171 18.621 1.00 96.94 81 ILE A N 1
ATOM 620 C CA . ILE A 1 81 ? -11.136 9.277 19.766 1.00 96.94 81 ILE A CA 1
ATOM 621 C C . ILE A 1 81 ? -11.075 10.680 20.379 1.00 96.94 81 ILE A C 1
ATOM 623 O O . ILE A 1 81 ? -12.115 11.266 20.684 1.00 96.94 81 ILE A O 1
ATOM 627 N N . ALA A 1 82 ? -9.881 11.257 20.537 1.00 96.75 82 ALA A N 1
ATOM 628 C CA . ALA A 1 82 ? -9.732 12.602 21.086 1.00 96.75 82 ALA A CA 1
ATOM 629 C C . ALA A 1 82 ? -10.308 13.686 20.154 1.00 96.75 82 ALA A C 1
ATOM 631 O O . ALA A 1 82 ? -10.943 14.626 20.634 1.00 96.75 82 ALA A O 1
ATOM 632 N N . ARG A 1 83 ? -10.155 13.558 18.830 1.00 96.69 83 ARG A N 1
ATOM 633 C CA . ARG A 1 83 ? -10.747 14.479 17.841 1.00 96.69 83 ARG A CA 1
ATOM 634 C C . ARG A 1 83 ? -12.272 14.438 17.881 1.00 96.69 83 ARG A C 1
ATOM 636 O O . ARG A 1 83 ? -12.906 15.491 17.825 1.00 96.69 83 ARG A O 1
ATOM 643 N N . VAL A 1 84 ? -12.850 13.254 18.065 1.00 96.88 84 VAL A N 1
ATOM 644 C CA . VAL A 1 84 ? -14.304 13.059 18.139 1.00 96.88 84 VAL A CA 1
ATOM 645 C C . VAL A 1 84 ? -14.885 13.509 19.486 1.00 96.88 84 VAL A C 1
ATOM 647 O O . VAL A 1 84 ? -15.871 14.243 19.520 1.00 96.88 84 VAL A O 1
ATOM 650 N N . THR A 1 85 ? -14.253 13.133 20.599 1.00 96.25 85 THR A N 1
ATOM 651 C CA . THR A 1 85 ? -14.827 13.280 21.957 1.00 96.25 85 THR A CA 1
ATOM 652 C C . THR A 1 85 ? -14.226 14.413 22.774 1.00 96.25 85 THR A C 1
ATOM 654 O O . THR A 1 85 ? -14.861 14.984 23.653 1.00 96.25 85 THR A O 1
ATOM 657 N N . GLY A 1 86 ? -13.001 14.832 22.459 1.00 95.00 86 GLY A N 1
ATOM 658 C CA . GLY A 1 86 ? -12.279 15.915 23.142 1.00 95.00 86 GLY A CA 1
ATOM 659 C C . GLY A 1 86 ? -11.533 15.433 24.372 1.00 95.00 86 GLY A C 1
ATOM 660 O O . GLY A 1 86 ? -10.862 16.225 25.025 1.00 95.00 86 GLY A O 1
ATOM 661 N N . VAL A 1 87 ? -11.620 14.137 24.671 1.00 92.38 87 VAL A N 1
ATOM 662 C CA . VAL A 1 87 ? -10.919 13.527 25.788 1.00 92.38 87 VAL A CA 1
ATOM 663 C C . VAL A 1 87 ? -9.798 12.661 25.243 1.00 92.38 87 VAL A C 1
ATOM 665 O O . VAL A 1 87 ? -10.016 11.747 24.451 1.00 92.38 87 VAL A O 1
ATOM 668 N N . LYS A 1 88 ? -8.573 12.961 25.670 1.00 89.00 88 LYS A N 1
ATOM 669 C CA . LYS A 1 88 ? -7.382 12.220 25.261 1.00 89.00 88 LYS A CA 1
ATOM 670 C C . LYS A 1 88 ? -7.045 11.149 26.291 1.00 89.00 88 LYS A C 1
ATOM 672 O O . LYS A 1 88 ? -6.989 11.427 27.488 1.00 89.00 88 LYS A O 1
ATOM 677 N N . ARG A 1 89 ? -6.735 9.947 25.809 1.00 87.94 89 ARG A N 1
ATOM 678 C CA . ARG A 1 89 ? -6.157 8.861 26.606 1.00 87.94 89 ARG A CA 1
ATOM 679 C C . ARG A 1 89 ? -4.916 8.325 25.897 1.00 87.94 89 ARG A C 1
ATOM 681 O O . ARG A 1 89 ? -4.981 8.115 24.689 1.00 87.94 89 ARG A O 1
ATOM 688 N N . PRO A 1 90 ? -3.783 8.147 26.591 1.00 87.00 90 PRO A N 1
ATOM 689 C CA . PRO A 1 90 ? -2.621 7.513 25.988 1.00 87.00 90 PRO A CA 1
ATOM 690 C C . PRO A 1 90 ? -2.864 6.013 25.773 1.00 87.00 90 PRO A C 1
ATOM 692 O O . PRO A 1 90 ? -3.622 5.386 26.511 1.00 87.00 90 PRO A O 1
ATOM 695 N N . VAL A 1 91 ? -2.172 5.443 24.787 1.00 90.69 91 VAL A N 1
ATOM 696 C CA . VAL A 1 91 ? -2.109 3.992 24.576 1.00 90.69 91 VAL A CA 1
ATOM 697 C C . VAL A 1 91 ? -1.172 3.371 25.612 1.00 90.69 91 VAL A C 1
ATOM 699 O O . VAL A 1 91 ? -0.076 3.878 25.855 1.00 90.69 91 VAL A O 1
ATOM 702 N N . SER A 1 92 ? -1.593 2.261 26.209 1.00 90.44 92 SER A N 1
ATOM 703 C CA . SER A 1 92 ? -0.776 1.427 27.085 1.00 90.44 92 SER A CA 1
ATOM 704 C C . SER A 1 92 ? -0.146 0.275 26.299 1.00 90.44 92 SER A C 1
ATOM 706 O O . SER A 1 92 ? -0.791 -0.353 25.466 1.00 90.44 92 SER A O 1
ATOM 708 N N . VAL A 1 93 ? 1.120 -0.028 26.588 1.00 88.12 93 VAL A N 1
ATOM 709 C CA . VAL A 1 93 ? 1.902 -1.083 25.907 1.00 88.12 93 VAL A CA 1
ATOM 710 C C . VAL A 1 93 ? 2.093 -2.345 26.757 1.00 88.12 93 VAL A C 1
ATOM 712 O O . VAL A 1 93 ? 2.926 -3.196 26.450 1.00 88.12 93 VAL A O 1
ATOM 715 N N . LYS A 1 94 ? 1.381 -2.440 27.883 1.00 79.62 94 LYS A N 1
ATOM 716 C CA . LYS A 1 94 ? 1.442 -3.583 28.804 1.00 79.62 94 LYS A CA 1
ATOM 717 C C . LYS A 1 94 ? 0.155 -4.384 28.711 1.00 79.62 94 LYS A C 1
ATOM 719 O O . LYS A 1 94 ? -0.905 -3.797 28.541 1.00 79.62 94 LYS A O 1
ATOM 724 N N . ASN A 1 95 ? 0.234 -5.702 28.887 1.00 80.50 95 ASN A N 1
ATOM 725 C CA . ASN A 1 95 ? -0.969 -6.529 28.953 1.00 80.50 95 ASN A CA 1
ATOM 726 C C . ASN A 1 95 ? -1.917 -6.014 30.052 1.00 80.50 95 ASN A C 1
ATOM 728 O O . ASN A 1 95 ? -1.449 -5.715 31.157 1.00 80.50 95 ASN A O 1
ATOM 732 N N . PRO A 1 96 ? -3.225 -5.923 29.775 1.00 83.62 96 PRO A N 1
ATOM 733 C CA . PRO A 1 96 ? -4.194 -5.500 30.771 1.00 83.62 96 PRO A CA 1
ATOM 734 C C . PRO A 1 96 ? -4.367 -6.594 31.830 1.00 83.62 96 PRO A C 1
ATOM 736 O O . PRO A 1 96 ? -4.610 -7.756 31.505 1.00 83.62 96 PRO A O 1
ATOM 739 N N . THR A 1 97 ? -4.242 -6.221 33.102 1.00 80.56 97 THR A N 1
ATOM 740 C CA . THR A 1 97 ? -4.457 -7.121 34.252 1.00 80.56 97 THR A CA 1
ATOM 741 C C . THR A 1 97 ? -5.762 -6.836 34.992 1.00 80.56 97 THR A C 1
ATOM 743 O O . THR A 1 97 ? -6.268 -7.709 35.692 1.00 80.56 97 THR A O 1
ATOM 746 N N . GLU A 1 98 ? -6.306 -5.632 34.827 1.00 84.12 98 GLU A N 1
ATOM 747 C CA . GLU A 1 98 ? -7.549 -5.144 35.420 1.00 84.12 98 GLU A CA 1
ATOM 748 C C . GLU A 1 98 ? -8.163 -4.066 34.515 1.00 84.12 98 GLU A C 1
ATOM 750 O O . GLU A 1 98 ? -7.449 -3.439 33.727 1.00 84.12 98 GLU A O 1
ATOM 755 N N . GLY A 1 99 ? -9.470 -3.830 34.628 1.00 83.56 99 GLY A N 1
ATOM 756 C CA . GLY A 1 99 ? -10.121 -2.683 33.992 1.00 83.56 99 GLY A CA 1
ATOM 757 C C . GLY A 1 99 ? -11.586 -2.924 33.653 1.00 83.56 99 GLY A C 1
ATOM 758 O O . GLY A 1 99 ? -11.961 -3.986 33.180 1.00 83.56 99 GLY A O 1
ATOM 759 N N . LYS A 1 100 ? -12.444 -1.916 33.839 1.00 87.38 100 LYS A N 1
ATOM 760 C CA . LYS A 1 100 ? -13.884 -2.080 33.574 1.00 87.38 100 LYS A CA 1
ATOM 761 C C . LYS A 1 100 ? -14.182 -2.316 32.094 1.00 87.38 100 LYS A C 1
ATOM 763 O O . LYS A 1 100 ? -14.800 -3.302 31.726 1.00 87.38 100 LYS A O 1
ATOM 768 N N . ASN A 1 101 ? -13.744 -1.405 31.231 1.00 91.75 101 ASN A N 1
ATOM 769 C CA . ASN A 1 101 ? -13.924 -1.521 29.787 1.00 91.75 101 ASN A CA 1
ATOM 770 C C . ASN A 1 101 ? -12.584 -1.201 29.134 1.00 91.75 101 ASN A C 1
ATOM 772 O O . ASN A 1 101 ? -12.036 -0.122 29.369 1.00 91.75 101 ASN A O 1
ATOM 776 N N . ILE A 1 102 ? -12.053 -2.140 28.357 1.00 94.88 102 ILE A N 1
ATOM 777 C CA . ILE A 1 102 ? -10.738 -1.997 27.729 1.00 94.88 102 ILE A CA 1
ATOM 778 C C . ILE A 1 102 ? -10.796 -2.326 26.237 1.00 94.88 102 ILE A C 1
ATOM 780 O O . ILE A 1 102 ? -11.589 -3.162 25.805 1.00 94.88 102 ILE A O 1
ATOM 784 N N . VAL A 1 103 ? -9.937 -1.692 25.448 1.00 97.69 103 VAL A N 1
ATOM 785 C CA . VAL A 1 103 ? -9.713 -2.038 24.041 1.00 97.69 103 VAL A CA 1
ATOM 786 C C . VAL A 1 103 ? -8.370 -2.743 23.936 1.00 97.69 103 VAL A C 1
ATOM 788 O O . VAL A 1 103 ? -7.372 -2.228 24.435 1.00 97.69 103 VAL A O 1
ATOM 791 N N . VAL A 1 104 ? -8.325 -3.901 23.284 1.00 98.31 104 VAL A N 1
ATOM 792 C CA . VAL A 1 104 ? -7.078 -4.622 23.006 1.00 98.31 104 VAL A CA 1
ATOM 793 C C . VAL A 1 104 ? -6.895 -4.720 21.500 1.00 98.31 104 VAL A C 1
ATOM 795 O O . VAL A 1 104 ? -7.734 -5.293 20.807 1.00 98.31 104 VAL A O 1
ATOM 798 N N . ILE A 1 105 ? -5.795 -4.158 21.007 1.00 98.69 105 ILE A N 1
ATOM 799 C CA . ILE A 1 105 ? -5.432 -4.141 19.589 1.00 98.69 105 ILE A CA 1
ATOM 800 C C . ILE A 1 105 ? -4.170 -4.980 19.418 1.00 98.69 105 ILE A C 1
ATOM 802 O O . ILE A 1 105 ? -3.195 -4.799 20.154 1.00 98.69 105 ILE A O 1
ATOM 806 N N . GLY A 1 106 ? -4.165 -5.907 18.466 1.00 98.44 106 GLY A N 1
ATOM 807 C CA . GLY A 1 106 ? -2.947 -6.653 18.185 1.00 98.44 106 GLY A CA 1
ATOM 808 C C . GLY A 1 106 ? -3.042 -7.652 17.050 1.00 98.44 106 GLY A C 1
ATOM 809 O O . GLY A 1 106 ? -4.114 -7.957 16.539 1.00 98.44 106 GLY A O 1
ATOM 810 N N . THR A 1 107 ? -1.887 -8.168 16.670 1.00 98.62 107 THR A N 1
ATOM 811 C CA . THR A 1 107 ? -1.750 -9.188 15.632 1.00 98.62 107 THR A CA 1
ATOM 812 C C . THR A 1 107 ? -1.714 -10.575 16.267 1.00 98.62 107 THR A C 1
ATOM 814 O O . THR A 1 107 ? -1.099 -10.767 17.320 1.00 98.62 107 THR A O 1
ATOM 817 N N . LEU A 1 108 ? -2.372 -11.557 15.643 1.00 98.06 108 LEU A N 1
ATOM 818 C CA . LEU A 1 108 ? -2.344 -12.945 16.119 1.00 98.06 108 LEU A CA 1
ATOM 819 C C . LEU A 1 108 ? -0.899 -13.453 16.238 1.00 98.06 108 LEU A C 1
ATOM 821 O O . LEU A 1 108 ? -0.103 -13.277 15.319 1.00 98.06 108 LEU A O 1
ATOM 825 N N . GLY A 1 109 ? -0.562 -14.082 17.369 1.00 96.75 109 GLY A N 1
ATOM 826 C CA . GLY A 1 109 ? 0.792 -14.558 17.671 1.00 96.75 109 GLY A CA 1
ATOM 827 C C . GLY A 1 109 ? 1.767 -13.494 18.195 1.00 96.75 109 GLY A C 1
ATOM 828 O O . GLY A 1 109 ? 2.884 -13.843 18.568 1.00 96.75 109 GLY A O 1
ATOM 829 N N . HIS A 1 110 ? 1.364 -12.219 18.251 1.00 96.94 110 HIS A N 1
ATOM 830 C CA . HIS A 1 110 ? 2.185 -11.106 18.755 1.00 96.94 110 HIS A CA 1
ATOM 831 C C . HIS A 1 110 ? 1.575 -10.408 19.983 1.00 96.94 110 HIS A C 1
ATOM 833 O O . HIS A 1 110 ? 2.170 -9.488 20.557 1.00 96.94 110 HIS A O 1
ATOM 839 N N . ASN A 1 111 ? 0.393 -10.850 20.423 1.00 97.06 111 ASN A N 1
ATOM 840 C CA . ASN A 1 111 ? -0.318 -10.287 21.562 1.00 97.06 111 ASN A CA 1
ATOM 841 C C . ASN A 1 111 ? -0.871 -11.401 22.461 1.00 97.06 111 ASN A C 1
ATOM 843 O O . ASN A 1 111 ? -1.903 -12.010 22.180 1.00 97.06 111 ASN A O 1
ATOM 847 N N . ARG A 1 112 ? -0.204 -11.610 23.603 1.00 95.88 112 ARG A N 1
ATOM 848 C CA . ARG A 1 112 ? -0.504 -12.713 24.531 1.00 95.88 112 ARG A CA 1
ATOM 849 C C . ARG A 1 112 ? -1.935 -12.691 25.069 1.00 95.88 112 ARG A C 1
ATOM 851 O O . ARG A 1 112 ? -2.499 -13.755 25.301 1.00 95.88 112 ARG A O 1
ATOM 858 N N . PHE A 1 113 ? -2.525 -11.510 25.278 1.00 96.50 113 PHE A N 1
ATOM 859 C CA . PHE A 1 113 ? -3.914 -11.413 25.735 1.00 96.50 113 PHE A CA 1
ATOM 860 C C . PHE A 1 113 ? -4.872 -11.959 24.670 1.00 96.50 113 PHE A C 1
ATOM 862 O O . PHE A 1 113 ? -5.743 -12.769 24.984 1.00 96.50 113 PHE A O 1
ATOM 869 N N . ILE A 1 114 ? -4.686 -11.553 23.409 1.00 97.75 114 ILE A N 1
ATOM 870 C CA . ILE A 1 114 ? -5.490 -12.036 22.278 1.00 97.75 114 ILE A CA 1
ATOM 871 C C . ILE A 1 114 ? -5.305 -13.547 22.110 1.00 97.75 114 ILE A C 1
ATOM 873 O O . ILE A 1 114 ? -6.292 -14.276 22.017 1.00 97.75 114 ILE A O 1
ATOM 877 N N . ASP A 1 115 ? -4.063 -14.029 22.141 1.00 97.25 115 ASP A N 1
ATOM 878 C CA . ASP A 1 115 ? -3.757 -15.450 21.964 1.00 97.25 115 ASP A CA 1
ATOM 879 C C . ASP A 1 115 ? -4.389 -16.324 23.062 1.00 97.25 115 ASP A C 1
ATOM 881 O O . ASP A 1 115 ? -4.903 -17.411 22.781 1.00 97.25 115 ASP A O 1
ATOM 885 N N . GLU A 1 116 ? -4.434 -15.841 24.307 1.00 97.00 116 GLU A N 1
ATOM 886 C CA . GLU A 1 116 ? -5.110 -16.539 25.402 1.00 97.00 116 GLU A CA 1
ATOM 887 C C . GLU A 1 116 ? -6.637 -16.558 25.209 1.00 97.00 116 GLU A C 1
ATOM 889 O O . GLU A 1 116 ? -7.268 -17.591 25.437 1.00 97.00 116 GLU A O 1
ATOM 894 N N . MET A 1 117 ? -7.247 -15.477 24.704 1.00 97.75 117 MET A N 1
ATOM 895 C CA . MET A 1 117 ? -8.678 -15.472 24.358 1.00 97.75 117 MET A CA 1
ATOM 896 C C . MET A 1 117 ? -9.006 -16.479 23.246 1.00 97.75 117 MET A C 1
ATOM 898 O O . MET A 1 117 ? -10.047 -17.142 23.306 1.00 97.75 117 MET A O 1
ATOM 902 N N . VAL A 1 118 ? -8.109 -16.646 22.268 1.00 98.00 118 VAL A N 1
ATOM 903 C CA . VAL A 1 118 ? -8.230 -17.682 21.228 1.00 98.00 118 VAL A CA 1
ATOM 904 C C . VAL A 1 118 ? -8.120 -19.079 21.838 1.00 98.00 118 VAL A C 1
ATOM 906 O O . VAL A 1 118 ? -8.969 -19.936 21.591 1.00 98.00 118 VAL A O 1
ATOM 909 N N . LYS A 1 119 ? -7.112 -19.317 22.684 1.00 97.88 119 LYS A N 1
ATOM 910 C CA . LYS A 1 119 ? -6.885 -20.611 23.347 1.00 97.88 119 LYS A CA 1
ATOM 911 C C . LYS A 1 119 ? -8.059 -21.028 24.236 1.00 97.88 119 LYS A C 1
ATOM 913 O O . LYS A 1 119 ? -8.447 -22.196 24.238 1.00 97.88 119 LYS A O 1
ATOM 918 N N . GLN A 1 120 ? -8.656 -20.073 24.945 1.00 97.19 120 GLN A N 1
ATOM 919 C CA . GLN A 1 120 ? -9.850 -20.275 25.771 1.00 97.19 120 GLN A CA 1
ATOM 920 C C . GLN A 1 120 ? -11.147 -20.387 24.956 1.00 97.19 120 GLN A C 1
ATOM 922 O O . GLN A 1 120 ? -12.215 -20.551 25.544 1.00 97.19 120 GLN A O 1
ATOM 927 N N . LYS A 1 121 ? -11.082 -20.303 23.617 1.00 97.06 121 LYS A N 1
ATOM 928 C CA . LYS A 1 121 ? -12.237 -20.311 22.702 1.00 97.06 121 LYS A CA 1
ATOM 929 C C . LYS A 1 121 ? -13.230 -19.166 22.951 1.00 97.06 121 LYS A C 1
ATOM 931 O O . LYS A 1 121 ? -14.400 -19.275 22.594 1.00 97.06 121 LYS A O 1
ATOM 936 N N . LYS A 1 122 ? -12.769 -18.066 23.556 1.00 96.94 122 LYS A N 1
ATOM 937 C CA . LYS A 1 122 ? -13.550 -16.829 23.739 1.00 96.94 122 LYS A CA 1
ATOM 938 C C . LYS A 1 122 ? -13.487 -15.919 22.508 1.00 96.94 122 LYS A C 1
ATOM 940 O O . LYS A 1 122 ? -14.360 -15.073 22.333 1.00 96.94 122 LYS A O 1
ATOM 945 N N . LEU A 1 123 ? -12.474 -16.108 21.662 1.00 97.75 123 LEU A N 1
ATOM 946 C CA . LEU A 1 123 ? -12.304 -15.445 20.373 1.00 97.75 123 LEU A CA 1
ATOM 947 C C . LEU A 1 123 ? -12.120 -16.500 19.274 1.00 97.75 123 LEU A C 1
ATOM 949 O O . LEU A 1 123 ? -11.138 -17.242 19.296 1.00 97.75 123 LEU A O 1
ATOM 953 N N . ASP A 1 124 ? -13.046 -16.564 18.316 1.00 97.25 124 ASP A N 1
ATOM 954 C CA . ASP A 1 124 ? -12.863 -17.368 17.105 1.00 97.25 124 ASP A CA 1
ATOM 955 C C . ASP A 1 124 ? -12.133 -16.544 16.037 1.00 97.25 124 ASP A C 1
ATOM 957 O O . ASP A 1 124 ? -12.510 -15.419 15.721 1.00 97.25 124 ASP A O 1
ATOM 961 N N . VAL A 1 125 ? -11.065 -17.119 15.492 1.00 97.75 125 VAL A N 1
ATOM 962 C CA . VAL A 1 125 ? -10.216 -16.514 14.454 1.00 97.75 125 VAL A CA 1
ATOM 963 C C . VAL A 1 125 ? -10.083 -17.418 13.231 1.00 97.75 125 VAL A C 1
ATOM 965 O O . VAL A 1 125 ? -9.254 -17.166 12.359 1.00 97.75 125 VAL A O 1
ATOM 968 N N . SER A 1 126 ? -10.868 -18.497 13.166 1.00 96.94 126 SER A N 1
ATOM 969 C CA . SER A 1 126 ? -10.818 -19.488 12.089 1.00 96.94 126 SER A CA 1
ATOM 970 C C . SER A 1 126 ? -10.966 -18.853 10.702 1.00 96.94 126 SER A C 1
ATOM 972 O O . SER A 1 126 ? -10.217 -19.206 9.796 1.00 96.94 126 SER A O 1
ATOM 974 N N . ALA A 1 127 ? -11.844 -17.854 10.567 1.00 95.88 127 ALA A N 1
ATOM 975 C CA . ALA A 1 127 ? -12.135 -17.161 9.310 1.00 95.88 127 ALA A CA 1
ATOM 976 C C . ALA A 1 127 ? -10.989 -16.289 8.760 1.00 95.88 127 ALA A C 1
ATOM 978 O O . ALA A 1 127 ? -11.003 -15.946 7.579 1.00 95.88 127 ALA A O 1
ATOM 979 N N . ILE A 1 128 ? -10.028 -15.902 9.605 1.00 97.38 128 ILE A N 1
ATOM 980 C CA . ILE A 1 128 ? -8.911 -15.022 9.220 1.00 97.38 128 ILE A CA 1
ATOM 981 C C . ILE A 1 128 ? -7.554 -15.721 9.317 1.00 97.38 128 ILE A C 1
ATOM 983 O O . ILE A 1 128 ? -6.532 -15.170 8.916 1.00 97.38 128 ILE A O 1
ATOM 987 N N . ARG A 1 129 ? -7.510 -16.932 9.881 1.00 93.94 129 ARG A N 1
ATOM 988 C CA . ARG A 1 129 ? -6.264 -17.664 10.088 1.00 93.94 129 ARG A CA 1
ATOM 989 C C . ARG A 1 129 ? -5.631 -17.992 8.733 1.00 93.94 129 ARG A C 1
ATOM 991 O O . ARG A 1 129 ? -6.284 -18.575 7.877 1.00 93.94 129 ARG A O 1
ATOM 998 N N . HIS A 1 130 ? -4.356 -17.635 8.564 1.00 91.00 130 HIS A N 1
ATOM 999 C CA . HIS A 1 130 ? -3.629 -17.738 7.286 1.00 91.00 130 HIS A CA 1
ATOM 1000 C C . HIS A 1 130 ? -4.233 -16.899 6.144 1.00 91.00 130 HIS A C 1
ATOM 1002 O O . HIS A 1 130 ? -3.939 -17.145 4.976 1.00 91.00 130 HIS A O 1
ATOM 1008 N N . GLY A 1 131 ? -5.076 -15.921 6.483 1.00 95.88 131 GLY A N 1
ATOM 1009 C CA . GLY A 1 131 ? -5.619 -14.951 5.546 1.00 95.88 131 GLY A CA 1
ATOM 1010 C C . GLY A 1 131 ? -4.598 -13.897 5.119 1.00 95.88 131 GLY A C 1
ATOM 1011 O O . GLY A 1 131 ? -3.428 -13.934 5.501 1.00 95.88 131 GLY A O 1
ATOM 1012 N N . TRP A 1 132 ? -5.074 -12.936 4.332 1.00 97.81 132 TRP A N 1
ATOM 1013 C CA . TRP A 1 132 ? -4.314 -11.762 3.907 1.00 97.81 132 TRP A CA 1
ATOM 1014 C C . TRP A 1 132 ? -5.084 -10.507 4.294 1.00 97.81 132 TRP A C 1
ATOM 1016 O O . TRP A 1 132 ? -6.192 -10.284 3.806 1.00 97.81 132 TRP A O 1
ATOM 1026 N N . GLU A 1 133 ? -4.499 -9.702 5.175 1.00 98.62 133 GLU A N 1
ATOM 1027 C CA . GLU A 1 133 ? -5.006 -8.401 5.613 1.00 98.62 133 GLU A CA 1
ATOM 1028 C C . GLU A 1 133 ? -6.421 -8.441 6.206 1.00 98.62 133 GLU A C 1
ATOM 1030 O O . GLU A 1 133 ? -7.184 -7.472 6.148 1.00 98.62 133 GLU A O 1
ATOM 1035 N N . GLN A 1 134 ? -6.779 -9.579 6.793 1.00 98.44 134 GLN A N 1
ATOM 1036 C CA . GLN A 1 134 ? -8.056 -9.787 7.454 1.00 98.44 134 GLN A CA 1
ATOM 1037 C C . GLN A 1 134 ? -7.973 -9.491 8.950 1.00 98.44 134 GLN A C 1
ATOM 1039 O O . GLN A 1 134 ? -6.911 -9.561 9.571 1.00 98.44 134 GLN A O 1
ATOM 1044 N N . TYR A 1 135 ? -9.122 -9.192 9.546 1.00 98.50 135 TYR A N 1
ATOM 1045 C CA . TYR A 1 135 ? -9.235 -8.902 10.967 1.00 98.50 135 TYR A CA 1
ATOM 1046 C C . TYR A 1 135 ? -10.559 -9.372 11.555 1.00 98.50 135 TYR A C 1
ATOM 1048 O O . TYR A 1 135 ? -11.545 -9.566 10.843 1.00 98.50 135 TYR A O 1
ATOM 1056 N N . VAL A 1 136 ? -10.582 -9.504 12.877 1.00 98.38 136 VAL A N 1
ATOM 1057 C CA . VAL A 1 136 ? -11.785 -9.709 13.677 1.00 98.38 136 VAL A CA 1
ATOM 1058 C C . VAL A 1 136 ? -12.004 -8.551 14.644 1.00 98.38 136 VAL A C 1
ATOM 1060 O O . VAL A 1 136 ? -11.051 -7.998 15.199 1.00 98.38 136 VAL A O 1
ATOM 1063 N N . LEU A 1 137 ? -13.272 -8.202 14.850 1.00 98.44 137 LEU A N 1
ATOM 1064 C CA . LEU A 1 137 ? -13.741 -7.287 15.887 1.00 98.44 137 LEU A CA 1
ATOM 1065 C C . LEU A 1 137 ? -14.680 -8.062 16.805 1.00 98.44 137 LEU A C 1
ATOM 1067 O O . LEU A 1 137 ? -15.683 -8.606 16.337 1.00 98.44 137 LEU A O 1
ATOM 1071 N N . LYS A 1 138 ? -14.374 -8.109 18.101 1.00 97.62 138 LYS A N 1
ATOM 1072 C CA . LYS A 1 138 ? -15.174 -8.872 19.064 1.00 97.62 138 LYS A CA 1
ATOM 1073 C C . LYS A 1 138 ? -15.321 -8.136 20.385 1.00 97.62 138 LYS A C 1
ATOM 1075 O O . LYS A 1 138 ? -14.327 -7.818 21.030 1.00 97.62 138 LYS A O 1
ATOM 1080 N N . THR A 1 139 ? -16.554 -7.947 20.839 1.00 97.19 139 THR A N 1
ATOM 1081 C CA . THR A 1 139 ? -16.832 -7.581 22.235 1.00 97.19 139 THR A CA 1
ATOM 1082 C C . THR A 1 139 ? -17.016 -8.835 23.083 1.00 97.19 139 THR A C 1
ATOM 1084 O O . THR A 1 139 ? -17.781 -9.727 22.710 1.00 97.19 139 THR A O 1
ATOM 1087 N N . ILE A 1 140 ? -16.347 -8.902 24.234 1.00 95.75 140 ILE A N 1
ATOM 1088 C CA . ILE A 1 140 ? -16.441 -10.013 25.189 1.00 95.75 140 ILE A CA 1
ATOM 1089 C C . ILE A 1 140 ? -16.775 -9.445 26.569 1.00 95.75 140 ILE A C 1
ATOM 1091 O O . ILE A 1 140 ? -16.080 -8.557 27.064 1.00 95.75 140 ILE A O 1
ATOM 1095 N N . ASN A 1 141 ? -17.822 -9.980 27.197 1.00 94.12 141 ASN A N 1
ATOM 1096 C CA . ASN A 1 141 ? -18.146 -9.709 28.597 1.00 94.12 141 ASN A CA 1
ATOM 1097 C C . ASN A 1 141 ? -17.362 -10.668 29.497 1.00 94.12 141 ASN A C 1
ATOM 1099 O O . ASN A 1 141 ? -17.258 -11.854 29.187 1.00 94.12 141 ASN A O 1
ATOM 1103 N N . GLN A 1 142 ? -16.837 -10.148 30.603 1.00 92.94 142 GLN A N 1
ATOM 1104 C CA . GLN A 1 142 ? -16.037 -10.870 31.592 1.00 92.94 142 GLN A CA 1
ATOM 1105 C C . GLN A 1 142 ? -14.944 -11.751 30.945 1.00 92.94 142 GLN A C 1
ATOM 1107 O O . GLN A 1 142 ? -14.908 -12.972 31.146 1.00 92.94 142 GLN A O 1
ATOM 1112 N N . PRO A 1 143 ? -14.045 -11.173 30.112 1.00 93.94 143 PRO A N 1
ATOM 1113 C CA . PRO A 1 143 ? -12.952 -11.928 29.495 1.00 93.94 143 PRO A CA 1
ATOM 1114 C C . PRO A 1 143 ? -12.015 -12.549 30.541 1.00 93.94 143 PRO A C 1
ATOM 1116 O O . PRO A 1 143 ? -11.507 -13.651 30.326 1.00 93.94 143 PRO A O 1
ATOM 1119 N N . THR A 1 144 ? -11.834 -11.889 31.684 1.00 92.94 144 THR A N 1
ATOM 1120 C CA . THR A 1 144 ? -11.123 -12.382 32.870 1.00 92.94 144 THR A CA 1
ATOM 1121 C C . THR A 1 144 ? -11.896 -11.958 34.123 1.00 92.94 144 THR A C 1
ATOM 1123 O O . THR A 1 144 ? -12.861 -11.206 34.027 1.00 92.94 144 THR A O 1
ATOM 1126 N N . GLU A 1 145 ? -11.484 -12.428 35.302 1.00 91.25 145 GLU A N 1
ATOM 1127 C CA . GLU A 1 145 ? -12.125 -12.066 36.578 1.00 91.25 145 GLU A CA 1
ATOM 1128 C C . GLU A 1 145 ? -12.048 -10.559 36.886 1.00 91.25 145 GLU A C 1
ATOM 1130 O O . GLU A 1 145 ? -12.988 -9.993 37.435 1.00 91.25 145 GLU A O 1
ATOM 1135 N N . ASN A 1 146 ? -10.963 -9.894 36.473 1.00 93.25 146 ASN A N 1
ATOM 1136 C CA . ASN A 1 146 ? -10.681 -8.491 36.802 1.00 93.25 146 ASN A CA 1
ATOM 1137 C C . ASN A 1 146 ? -11.027 -7.507 35.672 1.00 93.25 146 ASN A C 1
ATOM 1139 O O . ASN A 1 146 ? -10.677 -6.325 35.755 1.00 93.25 146 ASN A O 1
ATOM 1143 N N . ILE A 1 147 ? -11.647 -7.987 34.589 1.00 94.44 147 ILE A N 1
ATOM 1144 C CA . ILE A 1 147 ? -12.025 -7.162 33.440 1.00 94.44 147 ILE A CA 1
ATOM 1145 C C . ILE A 1 147 ? -13.512 -7.350 33.152 1.00 94.44 147 ILE A C 1
ATOM 1147 O O . ILE A 1 147 ? -13.923 -8.461 32.827 1.00 94.44 147 ILE A O 1
ATOM 1151 N N . ASP A 1 148 ? -14.319 -6.282 33.212 1.00 93.50 148 ASP A N 1
ATOM 1152 C CA . ASP A 1 148 ? -15.772 -6.422 33.012 1.00 93.50 148 ASP A CA 1
ATOM 1153 C C . ASP A 1 148 ? -16.106 -6.639 31.532 1.00 93.50 148 ASP A C 1
ATOM 1155 O O . ASP A 1 148 ? -16.951 -7.472 31.204 1.00 93.50 148 ASP A O 1
ATOM 1159 N N . ARG A 1 149 ? -15.467 -5.887 30.624 1.00 94.81 149 ARG A N 1
ATOM 1160 C CA . ARG A 1 149 ? -15.671 -5.972 29.169 1.00 94.81 149 ARG A CA 1
ATOM 1161 C C . ARG A 1 149 ? -14.403 -5.645 28.388 1.00 94.81 149 ARG A C 1
ATOM 1163 O O . ARG A 1 149 ? -13.654 -4.737 28.747 1.00 94.81 149 ARG A O 1
ATOM 1170 N N . VAL A 1 150 ? -14.215 -6.320 27.257 1.00 96.94 150 VAL A N 1
ATOM 1171 C CA . VAL A 1 150 ? -13.155 -6.013 26.286 1.00 96.94 150 VAL A CA 1
ATOM 1172 C C . VAL A 1 150 ? -13.713 -5.890 24.875 1.00 96.94 150 VAL A C 1
ATOM 1174 O O . VAL A 1 150 ? -14.565 -6.681 24.475 1.00 96.94 150 VAL A O 1
ATOM 1177 N N . LEU A 1 151 ? -13.201 -4.921 24.119 1.00 98.00 151 LEU A N 1
ATOM 1178 C CA . LEU A 1 151 ? -13.275 -4.880 22.663 1.00 98.00 151 LEU A CA 1
ATOM 1179 C C . LEU A 1 151 ? -11.925 -5.333 22.098 1.00 98.00 151 LEU A C 1
ATOM 1181 O O . LEU A 1 151 ? -10.910 -4.672 22.310 1.00 98.00 151 LEU A O 1
ATOM 1185 N N . ILE A 1 152 ? -11.913 -6.460 21.394 1.00 98.44 152 ILE A N 1
ATOM 1186 C CA . ILE A 1 152 ? -10.729 -7.002 20.729 1.00 98.44 152 ILE A CA 1
ATOM 1187 C C . ILE A 1 152 ? -10.747 -6.603 19.256 1.00 98.44 152 ILE A C 1
ATOM 1189 O O . ILE A 1 152 ? -11.743 -6.823 18.566 1.00 98.44 152 ILE A O 1
ATOM 1193 N N . ILE A 1 153 ? -9.617 -6.079 18.788 1.00 98.69 153 ILE A N 1
ATOM 1194 C CA . ILE A 1 153 ? -9.287 -5.857 17.382 1.00 98.69 153 ILE A CA 1
ATOM 1195 C C . ILE A 1 153 ? -8.082 -6.748 17.077 1.00 98.69 153 ILE A C 1
ATOM 1197 O O . ILE A 1 153 ? -6.972 -6.443 17.520 1.00 98.69 153 ILE A O 1
ATOM 1201 N N . ALA A 1 154 ? -8.296 -7.854 16.361 1.00 98.69 154 ALA A N 1
ATOM 1202 C CA . ALA A 1 154 ? -7.223 -8.798 16.048 1.00 98.69 154 ALA A CA 1
ATOM 1203 C C . ALA A 1 154 ? -7.045 -8.998 14.542 1.00 98.69 154 ALA A C 1
ATOM 1205 O O . ALA A 1 154 ? -7.981 -9.414 13.865 1.00 98.69 154 ALA A O 1
ATOM 1206 N N . GLY A 1 155 ? -5.851 -8.722 14.018 1.00 98.69 155 GLY A N 1
ATOM 1207 C CA . GLY A 1 155 ? -5.498 -8.977 12.619 1.00 98.69 155 GLY A CA 1
ATOM 1208 C C . GLY A 1 155 ? -4.785 -10.309 12.412 1.00 98.69 155 GLY A C 1
ATOM 1209 O O . GLY A 1 155 ? -4.044 -10.763 13.286 1.00 98.69 155 GLY A O 1
ATOM 1210 N N . CYS A 1 156 ? -4.961 -10.923 11.237 1.00 98.44 156 CYS A N 1
ATOM 1211 C CA . CYS A 1 156 ? -4.166 -12.092 10.841 1.00 98.44 156 CYS A CA 1
ATOM 1212 C C . CYS A 1 156 ? -2.708 -11.736 10.523 1.00 98.44 156 CYS A C 1
ATOM 1214 O O . CYS A 1 156 ? -1.838 -12.598 10.602 1.00 98.44 156 CYS A O 1
ATOM 1216 N N . ASP A 1 157 ? -2.459 -10.470 10.189 1.00 98.69 157 ASP A N 1
ATOM 1217 C CA . ASP A 1 157 ? -1.151 -9.875 9.949 1.00 98.69 157 ASP A CA 1
ATOM 1218 C C . ASP A 1 157 ? -1.142 -8.391 10.369 1.00 98.69 157 ASP A C 1
ATOM 1220 O O . ASP A 1 157 ? -2.157 -7.831 10.804 1.00 98.69 157 ASP A O 1
ATOM 1224 N N . ARG A 1 158 ? 0.026 -7.751 10.224 1.00 98.25 158 ARG A N 1
ATOM 1225 C CA . ARG A 1 158 ? 0.277 -6.369 10.654 1.00 98.25 158 ARG A CA 1
ATOM 1226 C C . ARG A 1 158 ? -0.665 -5.339 10.014 1.00 98.25 158 ARG A C 1
ATOM 1228 O O . ARG A 1 158 ? -1.031 -4.364 10.670 1.00 98.25 158 ARG A O 1
ATOM 1235 N N . ARG A 1 159 ? -1.091 -5.552 8.762 1.00 98.81 159 ARG A N 1
ATOM 1236 C CA . ARG A 1 159 ? -2.004 -4.645 8.044 1.00 98.81 159 ARG A CA 1
ATOM 1237 C C . ARG A 1 159 ? -3.464 -4.939 8.358 1.00 98.81 159 ARG A C 1
ATOM 1239 O O . ARG A 1 159 ? -4.224 -3.996 8.551 1.00 98.81 159 ARG A O 1
ATOM 1246 N N . GLY A 1 160 ? -3.841 -6.206 8.531 1.00 98.69 160 GLY A N 1
ATOM 1247 C CA . GLY A 1 160 ? -5.164 -6.590 9.025 1.00 98.69 160 GLY A CA 1
ATOM 1248 C C . GLY A 1 160 ? -5.492 -5.905 10.355 1.00 98.69 160 GLY A C 1
ATOM 1249 O O . GLY A 1 160 ? -6.548 -5.286 10.490 1.00 98.69 160 GLY A O 1
ATOM 1250 N N . THR A 1 161 ? -4.551 -5.908 11.306 1.00 98.81 161 THR A N 1
ATOM 1251 C CA . THR A 1 161 ? -4.711 -5.217 12.599 1.00 98.81 161 THR A CA 1
ATOM 1252 C C . THR A 1 161 ? -4.937 -3.712 12.409 1.00 98.81 161 THR A C 1
ATOM 1254 O O . THR A 1 161 ? -5.828 -3.125 13.037 1.00 98.81 161 THR A O 1
ATOM 1257 N N . ALA A 1 162 ? -4.175 -3.081 11.508 1.00 98.81 162 ALA A N 1
ATOM 1258 C CA . ALA A 1 162 ? -4.329 -1.664 11.198 1.00 98.81 162 ALA A CA 1
ATOM 1259 C C . ALA A 1 162 ? -5.701 -1.358 10.568 1.00 98.81 162 ALA A C 1
ATOM 1261 O O . ALA A 1 162 ? -6.401 -0.452 11.018 1.00 98.81 162 ALA A O 1
ATOM 1262 N N . TYR A 1 163 ? -6.138 -2.155 9.589 1.00 98.81 163 TYR A N 1
ATOM 1263 C CA . TYR A 1 163 ? -7.434 -1.987 8.926 1.00 98.81 163 TYR A CA 1
ATOM 1264 C C . TYR A 1 163 ? -8.619 -2.215 9.861 1.00 98.81 163 TYR A C 1
ATOM 1266 O O . TYR A 1 163 ? -9.600 -1.478 9.779 1.00 98.81 163 TYR A O 1
ATOM 1274 N N . GLY A 1 164 ? -8.534 -3.182 10.778 1.00 98.38 164 GLY A N 1
ATOM 1275 C CA . GLY A 1 164 ? -9.559 -3.380 11.803 1.00 98.38 164 GLY A CA 1
ATOM 1276 C C . GLY A 1 164 ? -9.683 -2.181 12.737 1.00 98.38 164 GLY A C 1
ATOM 1277 O O . GLY A 1 164 ? -10.791 -1.769 13.081 1.00 98.38 164 GLY A O 1
ATOM 1278 N N . THR A 1 165 ? -8.551 -1.567 13.077 1.00 98.69 165 THR A N 1
ATOM 1279 C CA . THR A 1 165 ? -8.523 -0.359 13.905 1.00 98.69 165 THR A CA 1
ATOM 1280 C C . THR A 1 165 ? -9.107 0.842 13.159 1.00 98.69 165 THR A C 1
ATOM 1282 O O . THR A 1 165 ? -9.994 1.519 13.678 1.00 98.69 165 THR A O 1
ATOM 1285 N N . PHE A 1 166 ? -8.693 1.073 11.909 1.00 98.56 166 PHE A N 1
ATOM 1286 C CA . PHE A 1 166 ? -9.238 2.164 11.101 1.00 98.56 166 PHE A CA 1
ATOM 1287 C C . PHE A 1 166 ? -10.708 1.964 10.723 1.00 98.56 166 PHE A C 1
ATOM 1289 O O . PHE A 1 166 ? -11.418 2.953 10.581 1.00 98.56 166 PHE A O 1
ATOM 1296 N N . ALA A 1 167 ? -11.204 0.726 10.644 1.00 98.06 167 ALA A N 1
ATOM 1297 C CA . ALA A 1 167 ? -12.634 0.468 10.482 1.00 98.06 167 ALA A CA 1
ATOM 1298 C C . ALA A 1 167 ? -13.455 1.010 11.665 1.00 98.06 167 ALA A C 1
ATOM 1300 O O . ALA A 1 167 ? -14.577 1.469 11.467 1.00 98.06 167 ALA A O 1
ATOM 1301 N N . LEU A 1 168 ? -12.904 0.993 12.885 1.00 97.69 168 LEU A N 1
ATOM 1302 C CA . LEU A 1 168 ? -13.537 1.634 14.037 1.00 97.69 168 LEU A CA 1
ATOM 1303 C C . LEU A 1 168 ? -13.363 3.156 14.020 1.00 97.69 168 LEU A C 1
ATOM 1305 O O . LEU A 1 168 ? -14.324 3.847 14.343 1.00 97.69 168 LEU A O 1
ATOM 1309 N N . SER A 1 169 ? -12.209 3.692 13.595 1.00 97.75 169 SER A N 1
ATOM 1310 C CA . SER A 1 169 ? -12.067 5.137 13.318 1.00 97.75 169 SER A CA 1
ATOM 1311 C C . SER A 1 169 ? -13.153 5.638 12.367 1.00 97.75 169 SER A C 1
ATOM 1313 O O . SER A 1 169 ? -13.864 6.591 12.681 1.00 97.75 169 SER A O 1
ATOM 1315 N N . GLU A 1 170 ? -13.321 4.958 11.236 1.00 97.31 170 GLU A N 1
ATOM 1316 C CA . GLU A 1 170 ? -14.333 5.261 10.225 1.00 97.31 170 GLU A CA 1
ATOM 1317 C C . GLU A 1 170 ? -15.750 5.188 10.814 1.00 97.31 170 GLU A C 1
ATOM 1319 O O . GLU A 1 170 ? -16.533 6.123 10.655 1.00 97.31 170 GLU A O 1
ATOM 1324 N N . ALA A 1 171 ? -16.054 4.138 11.585 1.00 96.38 171 ALA A N 1
ATOM 1325 C CA . ALA A 1 171 ? -17.352 3.977 12.238 1.00 96.38 171 ALA A CA 1
ATOM 1326 C C . ALA A 1 171 ? -17.656 5.054 13.299 1.00 96.38 171 ALA A C 1
ATOM 1328 O O . ALA A 1 171 ? -18.824 5.357 13.527 1.00 96.38 171 ALA A O 1
ATOM 1329 N N . MET A 1 172 ? -16.634 5.662 13.918 1.00 95.56 172 MET A N 1
ATOM 1330 C CA . MET A 1 172 ? -16.778 6.837 14.797 1.00 95.56 172 MET A CA 1
ATOM 1331 C C . MET A 1 172 ? -17.014 8.151 14.029 1.00 95.56 172 MET A C 1
ATOM 1333 O O . MET A 1 172 ? -17.212 9.191 14.654 1.00 95.56 172 MET A O 1
ATOM 1337 N N . GLY A 1 173 ? -16.962 8.132 12.693 1.00 95.25 173 GLY A N 1
ATOM 1338 C CA . GLY A 1 173 ? -17.102 9.315 11.843 1.00 95.25 173 GLY A CA 1
ATOM 1339 C C . GLY A 1 173 ? -15.780 9.970 11.434 1.00 95.25 173 GLY A C 1
ATOM 1340 O O . GLY A 1 173 ? -15.794 11.090 10.921 1.00 95.25 173 GLY A O 1
ATOM 1341 N N . MET A 1 174 ? -14.634 9.308 11.634 1.00 97.12 174 MET A N 1
ATOM 1342 C CA . MET A 1 174 ? -13.351 9.818 11.143 1.00 97.12 174 MET A CA 1
ATOM 1343 C C . MET A 1 174 ? -13.164 9.499 9.662 1.00 97.12 174 MET A C 1
ATOM 1345 O O . MET A 1 174 ? -12.941 8.351 9.282 1.00 97.12 174 MET A O 1
ATOM 1349 N N . SER A 1 175 ? -13.185 10.536 8.827 1.00 97.75 175 SER A N 1
ATOM 1350 C CA . SER A 1 175 ? -12.850 10.405 7.409 1.00 97.75 175 SER A CA 1
ATOM 1351 C C . SER A 1 175 ? -11.359 10.083 7.216 1.00 97.75 175 SER A C 1
ATOM 1353 O O . SER A 1 175 ? -10.516 10.753 7.822 1.00 97.75 175 SER A O 1
ATOM 1355 N N . PRO A 1 176 ? -10.989 9.157 6.308 1.00 97.50 176 PRO A N 1
ATOM 1356 C CA . PRO A 1 176 ? -9.608 9.012 5.837 1.00 97.50 176 PRO A CA 1
ATOM 1357 C C . PRO A 1 176 ? -8.988 10.323 5.328 1.00 97.50 176 PRO A C 1
ATOM 1359 O O . PRO A 1 176 ? -7.777 10.513 5.405 1.00 97.50 176 PRO A O 1
ATOM 1362 N N . LEU A 1 177 ? -9.830 11.249 4.858 1.00 98.19 177 LEU A N 1
ATOM 1363 C CA . LEU A 1 177 ? -9.449 12.540 4.286 1.00 98.19 177 LEU A CA 1
ATOM 1364 C C . LEU A 1 177 ? -9.460 13.693 5.305 1.00 98.19 177 LEU A C 1
ATOM 1366 O O . LEU A 1 177 ? -9.363 14.851 4.905 1.00 98.19 177 LEU A O 1
ATOM 1370 N N . TYR A 1 178 ? -9.563 13.410 6.611 1.00 97.69 178 TYR A N 1
ATOM 1371 C CA . TYR A 1 178 ? -9.619 14.445 7.659 1.00 97.69 178 TYR A CA 1
ATOM 1372 C C . TYR A 1 178 ? -8.453 15.446 7.593 1.00 97.69 178 TYR A C 1
ATOM 1374 O O . TYR A 1 178 ? -8.617 16.603 7.962 1.00 97.69 178 TYR A O 1
ATOM 1382 N N . TRP A 1 179 ? -7.279 14.990 7.145 1.00 97.56 179 TRP A N 1
ATOM 1383 C CA . TRP A 1 179 ? -6.071 15.805 7.033 1.00 97.56 179 TRP A CA 1
ATOM 1384 C C . TRP A 1 179 ? -5.792 16.252 5.595 1.00 97.56 179 TRP A C 1
ATOM 1386 O O . TRP A 1 179 ? -5.405 17.388 5.370 1.00 97.56 179 TRP A O 1
ATOM 1396 N N . TRP A 1 180 ? -5.992 15.366 4.615 1.00 97.38 180 TRP A N 1
ATOM 1397 C CA . TRP A 1 180 ? -5.676 15.646 3.209 1.00 97.38 180 TRP A CA 1
ATOM 1398 C C . TRP A 1 180 ? -6.705 16.536 2.503 1.00 97.38 180 TRP A C 1
ATOM 1400 O O . TRP A 1 180 ? -6.406 17.104 1.456 1.00 97.38 180 TRP A O 1
ATOM 1410 N N . SER A 1 181 ? -7.921 16.645 3.037 1.00 97.31 181 SER A N 1
ATOM 1411 C CA . SER A 1 181 ? -8.983 17.487 2.469 1.00 97.31 181 SER A CA 1
ATOM 1412 C C . SER A 1 181 ? -9.800 18.203 3.545 1.00 97.31 181 SER A C 1
ATOM 1414 O O . SER A 1 181 ? -10.964 18.520 3.312 1.00 97.31 181 SER A O 1
ATOM 1416 N N . ASP A 1 182 ? -9.210 18.401 4.730 1.00 97.62 182 ASP A N 1
ATOM 1417 C CA . ASP A 1 182 ? -9.804 19.120 5.866 1.00 97.62 182 ASP A CA 1
ATOM 1418 C C . ASP A 1 182 ? -11.242 18.687 6.209 1.00 97.62 182 ASP A C 1
ATOM 1420 O O . ASP A 1 182 ? -12.064 19.488 6.663 1.00 97.62 182 ASP A O 1
ATOM 1424 N N . VAL A 1 183 ? -11.578 17.409 5.980 1.00 98.19 183 VAL A N 1
ATOM 1425 C CA . VAL A 1 183 ? -12.933 16.911 6.239 1.00 98.19 183 VAL A CA 1
ATOM 1426 C C . VAL A 1 183 ? -13.226 17.050 7.737 1.00 98.19 183 VAL A C 1
ATOM 1428 O O . VAL A 1 183 ? -12.513 16.454 8.553 1.00 98.19 183 VAL A O 1
ATOM 1431 N N . PRO A 1 184 ? -14.263 17.814 8.130 1.00 96.94 184 PRO A N 1
ATOM 1432 C CA . PRO A 1 184 ? -14.494 18.138 9.528 1.00 96.94 184 PRO A CA 1
ATOM 1433 C C . PRO A 1 184 ? -14.887 16.898 10.327 1.00 96.94 184 PRO A C 1
ATOM 1435 O O . PRO A 1 184 ? -15.710 16.087 9.900 1.00 96.94 184 PRO A O 1
ATOM 1438 N N . VAL A 1 185 ? -14.333 16.786 11.533 1.00 96.31 185 VAL A N 1
ATOM 1439 C CA . VAL A 1 185 ? -14.676 15.718 12.474 1.00 96.31 185 VAL A CA 1
ATOM 1440 C C . VAL A 1 185 ? -15.947 16.096 13.225 1.00 96.31 185 VAL A C 1
ATOM 1442 O O . VAL A 1 185 ? -15.989 17.113 13.925 1.00 96.31 185 VAL A O 1
ATOM 1445 N N . LYS A 1 186 ? -16.985 15.264 13.111 1.00 94.81 186 LYS A N 1
ATOM 1446 C CA . LYS A 1 186 ? -18.207 15.435 13.896 1.00 94.81 186 LYS A CA 1
ATOM 1447 C C . LYS A 1 186 ? -17.928 15.108 15.365 1.00 94.81 186 LYS A C 1
ATOM 1449 O O . LYS A 1 186 ? -17.303 14.104 15.690 1.00 94.81 186 LYS A O 1
ATOM 1454 N N . ARG A 1 187 ? -18.377 15.993 16.252 1.00 95.88 187 ARG A N 1
ATOM 1455 C CA . ARG A 1 187 ? -18.170 15.880 17.698 1.00 95.88 187 ARG A CA 1
ATOM 1456 C C . ARG A 1 187 ? -19.253 15.020 18.336 1.00 95.88 187 ARG A C 1
ATOM 1458 O O . ARG A 1 187 ? -20.428 15.198 18.020 1.00 95.88 187 ARG A O 1
ATOM 1465 N N . HIS A 1 188 ? -18.841 14.150 19.252 1.00 95.19 188 HIS A N 1
ATOM 1466 C CA . HIS A 1 188 ? -19.718 13.232 19.973 1.00 95.19 188 HIS A CA 1
ATOM 1467 C C . HIS A 1 188 ? -19.319 13.173 21.456 1.00 95.19 188 HIS A C 1
ATOM 1469 O O . HIS A 1 188 ? -18.155 12.932 21.774 1.00 95.19 188 HIS A O 1
ATOM 1475 N N . ASP A 1 189 ? -20.270 13.387 22.370 1.00 93.31 189 ASP A N 1
ATOM 1476 C CA . ASP A 1 189 ? -20.005 13.389 23.824 1.00 93.31 189 ASP A CA 1
ATOM 1477 C C . ASP A 1 189 ? -19.765 11.979 24.387 1.00 93.31 189 ASP A C 1
ATOM 1479 O O . ASP A 1 189 ? -19.139 11.801 25.439 1.00 93.31 189 ASP A O 1
ATOM 1483 N N . ALA A 1 190 ? -20.266 10.967 23.681 1.00 95.69 190 ALA A N 1
ATOM 1484 C CA . ALA A 1 190 ? -20.057 9.566 23.986 1.00 95.69 190 ALA A CA 1
ATOM 1485 C C . ALA A 1 190 ? -20.005 8.729 22.702 1.00 95.69 190 ALA A C 1
ATOM 1487 O O . ALA A 1 190 ? -20.514 9.129 21.661 1.00 95.69 190 ALA A O 1
ATOM 1488 N N . LEU A 1 191 ? -19.365 7.568 22.799 1.00 96.56 191 LEU A N 1
ATOM 1489 C CA . LEU A 1 191 ? -19.152 6.594 21.742 1.00 96.56 191 LEU A CA 1
ATOM 1490 C C . LEU A 1 191 ? -19.394 5.198 22.316 1.00 96.56 191 LEU A C 1
ATOM 1492 O O . LEU A 1 191 ? -18.680 4.752 23.220 1.00 96.56 191 LEU A O 1
ATOM 1496 N N . TYR A 1 192 ? -20.384 4.508 21.765 1.00 97.25 192 TYR A N 1
ATOM 1497 C CA . TYR A 1 192 ? -20.750 3.138 22.097 1.00 97.25 192 TYR A CA 1
ATOM 1498 C C . TYR A 1 192 ? -20.636 2.277 20.846 1.00 97.25 192 TYR A C 1
ATOM 1500 O O . TYR A 1 192 ? -21.344 2.510 19.870 1.00 97.25 192 TYR A O 1
ATOM 1508 N N . VAL A 1 193 ? -19.747 1.288 20.875 1.00 96.88 193 VAL A N 1
ATOM 1509 C CA . VAL A 1 193 ? -19.651 0.273 19.822 1.00 96.88 193 VAL A CA 1
ATOM 1510 C C . VAL A 1 193 ? -20.761 -0.742 20.069 1.00 96.88 193 VAL A C 1
ATOM 1512 O O . VAL A 1 193 ? -20.842 -1.295 21.168 1.00 96.88 193 VAL A O 1
ATOM 1515 N N . GLU A 1 194 ? -21.621 -0.982 19.079 1.00 95.38 194 GLU A N 1
ATOM 1516 C CA . GLU A 1 194 ? -22.621 -2.056 19.178 1.00 95.38 194 GLU A CA 1
ATOM 1517 C C . GLU A 1 194 ? -21.921 -3.391 19.465 1.00 95.38 194 GLU A C 1
ATOM 1519 O O . GLU A 1 194 ? -20.818 -3.637 18.968 1.00 95.38 194 GLU A O 1
ATOM 1524 N N . ALA A 1 195 ? -22.541 -4.250 20.280 1.00 93.50 195 ALA A N 1
ATOM 1525 C CA . ALA A 1 195 ? -21.988 -5.576 20.548 1.00 93.50 195 ALA A CA 1
ATOM 1526 C C . ALA A 1 195 ? -21.700 -6.302 19.220 1.00 93.50 195 ALA A C 1
ATOM 1528 O O . ALA A 1 195 ? -22.595 -6.482 18.394 1.00 93.50 195 ALA A O 1
ATOM 1529 N N . ILE A 1 196 ? -20.442 -6.691 19.009 1.00 94.38 196 ILE A N 1
ATOM 1530 C CA . ILE A 1 196 ? -19.943 -7.114 17.699 1.00 94.38 196 ILE A CA 1
ATOM 1531 C C . ILE A 1 196 ? -19.221 -8.453 17.782 1.00 94.38 196 ILE A C 1
ATOM 1533 O O . ILE A 1 196 ? -18.500 -8.743 18.740 1.00 94.38 196 ILE A O 1
ATOM 1537 N N . ASP A 1 197 ? -19.434 -9.260 16.749 1.00 95.25 197 ASP A N 1
ATOM 1538 C CA . ASP A 1 197 ? -18.677 -10.458 16.409 1.00 95.25 197 ASP A CA 1
ATOM 1539 C C . ASP A 1 197 ? -18.532 -10.486 14.888 1.00 95.25 197 ASP A C 1
ATOM 1541 O O . ASP A 1 197 ? -19.428 -10.919 14.163 1.00 95.25 197 ASP A O 1
ATOM 1545 N N . TYR A 1 198 ? -17.459 -9.875 14.401 1.00 95.94 198 TYR A N 1
ATOM 1546 C CA . TYR A 1 198 ? -17.251 -9.627 12.983 1.00 95.94 198 TYR A CA 1
ATOM 1547 C C . TYR A 1 198 ? -15.893 -10.156 12.554 1.00 95.94 198 TYR A C 1
ATOM 1549 O O . TYR A 1 198 ? -14.886 -9.845 13.183 1.00 95.94 198 TYR A O 1
ATOM 1557 N N . ALA A 1 199 ? -15.866 -10.872 11.433 1.00 96.81 199 ALA A N 1
ATOM 1558 C CA . ALA A 1 199 ? -14.654 -11.216 10.705 1.00 96.81 199 ALA A CA 1
ATOM 1559 C C . ALA A 1 199 ? -14.693 -10.553 9.325 1.00 96.81 199 ALA A C 1
ATOM 1561 O O . ALA A 1 199 ? -15.687 -10.661 8.601 1.00 96.81 199 ALA A O 1
ATOM 1562 N N . SER A 1 200 ? -13.615 -9.866 8.952 1.00 96.69 200 SER A N 1
ATOM 1563 C CA . SER A 1 200 ? -13.508 -9.245 7.638 1.00 96.69 200 SER A CA 1
ATOM 1564 C C . SER A 1 200 ? -13.282 -10.292 6.551 1.00 96.69 200 SER A C 1
ATOM 1566 O O . SER A 1 200 ? -12.638 -11.323 6.758 1.00 96.69 200 SER A O 1
ATOM 1568 N N . LYS A 1 201 ? -13.759 -9.990 5.343 1.00 95.19 201 LYS A N 1
ATOM 1569 C CA . LYS A 1 201 ? -13.332 -10.708 4.139 1.00 95.19 201 LYS A CA 1
ATOM 1570 C C . LYS A 1 201 ? -11.894 -10.322 3.789 1.00 95.19 201 LYS A C 1
ATOM 1572 O O . LYS A 1 201 ? -11.444 -9.235 4.158 1.00 95.19 201 LYS A O 1
ATOM 1577 N N . ALA A 1 202 ? -11.203 -11.199 3.067 1.00 95.62 202 ALA A N 1
ATOM 1578 C CA . ALA A 1 202 ? -9.965 -10.835 2.389 1.00 95.62 202 ALA A CA 1
ATOM 1579 C C . ALA A 1 202 ? -10.247 -9.744 1.336 1.00 95.62 202 ALA A C 1
ATOM 1581 O O . ALA A 1 202 ? -11.345 -9.731 0.759 1.00 95.62 202 ALA A O 1
ATOM 1582 N N . PRO A 1 203 ? -9.300 -8.826 1.078 1.00 97.44 203 PRO A N 1
ATOM 1583 C CA . PRO A 1 203 ? -9.443 -7.867 -0.006 1.00 97.44 203 PRO A CA 1
ATOM 1584 C C . PRO A 1 203 ? -9.474 -8.601 -1.351 1.00 97.44 203 PRO A C 1
ATOM 1586 O O . PRO A 1 203 ? -8.750 -9.572 -1.559 1.00 97.44 203 PRO A O 1
ATOM 1589 N N . SER A 1 204 ? -10.312 -8.129 -2.274 1.00 98.00 204 SER A N 1
ATOM 1590 C CA . SER A 1 204 ? -10.453 -8.742 -3.603 1.00 98.00 204 SER A CA 1
ATOM 1591 C C . SER A 1 204 ? -9.221 -8.562 -4.491 1.00 98.00 204 SER A C 1
ATOM 1593 O O . SER A 1 204 ? -9.053 -9.343 -5.417 1.00 98.00 204 SER A O 1
ATOM 1595 N N . ILE A 1 205 ? -8.390 -7.553 -4.207 1.00 98.44 205 ILE A N 1
ATOM 1596 C CA . ILE A 1 205 ? -7.121 -7.273 -4.889 1.00 98.44 205 ILE A CA 1
ATOM 1597 C C . ILE A 1 205 ? -6.007 -7.296 -3.843 1.00 98.44 205 ILE A C 1
ATOM 1599 O O . ILE A 1 205 ? -6.141 -6.656 -2.793 1.00 98.44 205 ILE A O 1
ATOM 1603 N N . LYS A 1 206 ? -4.920 -8.028 -4.099 1.00 98.56 206 LYS A N 1
ATOM 1604 C CA . LYS A 1 206 ? -3.880 -8.273 -3.087 1.00 98.56 206 LYS A CA 1
ATOM 1605 C C . LYS A 1 206 ? -3.017 -7.044 -2.783 1.00 98.56 206 LYS A C 1
ATOM 1607 O O . LYS A 1 206 ? -2.816 -6.740 -1.606 1.00 98.56 206 LYS A O 1
ATOM 1612 N N . TYR A 1 207 ? -2.539 -6.342 -3.805 1.00 98.81 207 TYR A N 1
ATOM 1613 C CA . TYR A 1 207 ? -1.770 -5.104 -3.686 1.00 98.81 207 TYR A CA 1
ATOM 1614 C C . TYR A 1 207 ? -2.586 -3.951 -4.265 1.00 98.81 207 TYR A C 1
ATOM 1616 O O . TYR A 1 207 ? -3.248 -4.108 -5.278 1.00 98.81 207 TYR A O 1
ATOM 1624 N N . ARG A 1 208 ? -2.663 -2.837 -3.538 1.00 98.75 208 ARG A N 1
ATOM 1625 C CA . ARG A 1 208 ? -3.582 -1.728 -3.821 1.00 98.75 208 ARG A CA 1
ATOM 1626 C C . ARG A 1 208 ? -2.884 -0.438 -3.443 1.00 98.75 208 ARG A C 1
ATOM 1628 O O . ARG A 1 208 ? -2.557 -0.244 -2.268 1.00 98.75 208 ARG A O 1
ATOM 1635 N N . GLY A 1 209 ? -2.650 0.436 -4.407 1.00 98.31 209 GLY A N 1
ATOM 1636 C CA . GLY A 1 209 ? -1.789 1.583 -4.175 1.00 98.31 209 GLY A CA 1
ATOM 1637 C C . GLY A 1 209 ? -2.048 2.763 -5.081 1.00 98.31 209 GLY A C 1
ATOM 1638 O O . GLY A 1 209 ? -2.976 2.773 -5.885 1.00 98.31 209 GLY A O 1
ATOM 1639 N N . ILE A 1 210 ? -1.192 3.761 -4.908 1.00 98.62 210 ILE A N 1
ATOM 1640 C CA . ILE A 1 210 ? -1.129 4.950 -5.749 1.00 98.62 210 ILE A CA 1
ATOM 1641 C C . ILE A 1 210 ? 0.301 5.139 -6.246 1.00 98.62 210 ILE A C 1
ATOM 1643 O O . ILE A 1 210 ? 1.260 4.706 -5.600 1.00 98.62 210 ILE A O 1
ATOM 1647 N N . PHE A 1 211 ? 0.426 5.820 -7.377 1.00 98.44 211 PHE A N 1
ATOM 1648 C CA . PHE A 1 211 ? 1.687 6.336 -7.880 1.00 98.44 211 PHE A CA 1
ATOM 1649 C C . PHE A 1 211 ? 1.653 7.860 -7.787 1.00 98.44 211 PHE A C 1
ATOM 1651 O O . PHE A 1 211 ? 0.759 8.496 -8.345 1.00 98.44 211 PHE A O 1
ATOM 1658 N N . ILE A 1 212 ? 2.595 8.441 -7.045 1.00 97.81 212 ILE A N 1
ATOM 1659 C CA . ILE A 1 212 ? 2.802 9.889 -7.053 1.00 97.81 212 ILE A CA 1
ATOM 1660 C C . ILE A 1 212 ? 3.649 10.216 -8.283 1.00 97.81 212 ILE A C 1
ATOM 1662 O O . ILE A 1 212 ? 4.851 9.985 -8.273 1.00 97.81 212 ILE A O 1
ATOM 1666 N N . ASN A 1 213 ? 3.005 10.741 -9.321 1.00 94.94 213 ASN A N 1
ATOM 1667 C CA . ASN A 1 213 ? 3.627 11.127 -10.586 1.00 94.94 213 ASN A CA 1
ATOM 1668 C C . ASN A 1 213 ? 3.192 12.543 -10.987 1.00 94.94 213 ASN A C 1
ATOM 1670 O O . ASN A 1 213 ? 2.264 13.094 -10.386 1.00 94.94 213 ASN A O 1
ATOM 1674 N N . ASP A 1 214 ? 3.850 13.123 -11.993 1.00 93.75 214 ASP A N 1
ATOM 1675 C CA . ASP A 1 214 ? 3.590 14.485 -12.482 1.00 93.75 214 ASP A CA 1
ATOM 1676 C C . ASP A 1 214 ? 3.643 15.538 -11.351 1.00 93.75 214 ASP A C 1
ATOM 1678 O O . ASP A 1 214 ? 2.950 16.558 -11.338 1.00 93.75 214 ASP A O 1
ATOM 1682 N N . GLU A 1 215 ? 4.490 15.286 -10.352 1.00 95.00 215 GLU A N 1
ATOM 1683 C CA . GLU A 1 215 ? 4.429 15.907 -9.032 1.00 95.00 215 GLU A CA 1
ATOM 1684 C C . GLU A 1 215 ? 4.964 17.346 -8.981 1.00 95.00 215 GLU A C 1
ATOM 1686 O O . GLU A 1 215 ? 4.749 18.067 -7.999 1.00 95.00 215 GLU A O 1
ATOM 1691 N N . GLY A 1 216 ? 5.669 17.769 -10.035 1.00 92.38 216 GLY A N 1
ATOM 1692 C CA . GLY A 1 216 ? 6.482 18.985 -10.057 1.00 92.38 216 GLY A CA 1
ATOM 1693 C C . GLY A 1 216 ? 5.709 20.291 -9.876 1.00 92.38 216 GLY A C 1
ATOM 1694 O O . GLY A 1 216 ? 6.280 21.275 -9.411 1.00 92.38 216 GLY A O 1
ATOM 1695 N N . TRP A 1 217 ? 4.411 20.304 -10.188 1.00 89.44 217 TRP A N 1
ATOM 1696 C CA . TRP A 1 217 ? 3.547 21.481 -10.017 1.00 89.44 217 TRP A CA 1
ATOM 1697 C C . TRP A 1 217 ? 2.675 21.419 -8.757 1.00 89.44 217 TRP A C 1
ATOM 1699 O O . TRP A 1 217 ? 2.172 22.450 -8.312 1.00 89.44 217 TRP A O 1
ATOM 1709 N N . GLY A 1 218 ? 2.503 20.229 -8.179 1.00 92.69 218 GLY A N 1
ATOM 1710 C CA . GLY A 1 218 ? 1.560 19.970 -7.095 1.00 92.69 218 GLY A CA 1
ATOM 1711 C C . GLY A 1 218 ? 2.252 19.667 -5.772 1.00 92.69 218 GLY A C 1
ATOM 1712 O O . GLY A 1 218 ? 2.664 20.567 -5.036 1.00 92.69 218 GLY A O 1
ATOM 1713 N N . ILE A 1 219 ? 2.344 18.378 -5.444 1.00 95.81 219 ILE A N 1
ATOM 1714 C CA . ILE A 1 219 ? 2.766 17.925 -4.115 1.00 95.81 219 ILE A CA 1
ATOM 1715 C C . ILE A 1 219 ? 4.221 18.287 -3.790 1.00 95.81 219 ILE A C 1
ATOM 1717 O O . ILE A 1 219 ? 4.500 18.618 -2.643 1.00 95.81 219 ILE A O 1
ATOM 1721 N N . THR A 1 220 ? 5.135 18.325 -4.762 1.00 96.56 220 THR A N 1
ATOM 1722 C CA . THR A 1 220 ? 6.552 18.642 -4.502 1.00 96.56 220 THR A CA 1
ATOM 1723 C C . THR A 1 220 ? 6.784 20.088 -4.051 1.00 96.56 220 THR A C 1
ATOM 1725 O O . THR A 1 220 ? 7.374 20.303 -2.983 1.00 96.56 220 THR A O 1
ATOM 1728 N N . PRO A 1 221 ? 6.298 21.123 -4.771 1.00 97.06 221 PRO A N 1
ATOM 1729 C CA . PRO A 1 221 ? 6.403 22.495 -4.286 1.00 97.06 221 PRO A CA 1
ATOM 1730 C C . PRO A 1 221 ? 5.567 22.745 -3.025 1.00 97.06 221 PRO A C 1
ATOM 1732 O O . PRO A 1 221 ? 5.940 23.595 -2.219 1.00 97.06 221 PRO A O 1
ATOM 1735 N N . TRP A 1 222 ? 4.456 22.030 -2.818 1.00 97.75 222 TRP A N 1
ATOM 1736 C CA . TRP A 1 222 ? 3.711 22.112 -1.561 1.00 97.75 222 TRP A CA 1
ATOM 1737 C C . TRP A 1 222 ? 4.535 21.555 -0.392 1.00 97.75 222 TRP A C 1
ATOM 1739 O O . TRP A 1 222 ? 4.713 22.255 0.607 1.00 97.75 222 TRP A O 1
ATOM 1749 N N . ALA A 1 223 ? 5.093 20.349 -0.523 1.00 97.88 223 ALA A N 1
ATOM 1750 C CA . ALA A 1 223 ? 5.844 19.673 0.532 1.00 97.88 223 ALA A CA 1
ATOM 1751 C C . ALA A 1 223 ? 7.063 20.501 0.947 1.00 97.88 223 ALA A C 1
ATOM 1753 O O . ALA A 1 223 ? 7.194 20.855 2.121 1.00 97.88 223 ALA A O 1
ATOM 1754 N N . SER A 1 224 ? 7.866 20.925 -0.034 1.00 97.38 224 SER A N 1
ATOM 1755 C CA . SER A 1 224 ? 9.067 21.743 0.179 1.00 97.38 224 SER A CA 1
ATOM 1756 C C . SER A 1 224 ? 8.787 23.100 0.832 1.00 97.38 224 SER A C 1
ATOM 1758 O O . SER A 1 224 ? 9.646 23.644 1.519 1.00 97.38 224 SER A O 1
ATOM 1760 N N . LYS A 1 225 ? 7.587 23.669 0.657 1.00 97.44 225 LYS A N 1
ATOM 1761 C CA . LYS A 1 225 ? 7.213 24.974 1.232 1.00 97.44 225 LYS A CA 1
ATOM 1762 C C . LYS A 1 225 ? 6.407 24.876 2.518 1.00 97.44 225 LYS A C 1
ATOM 1764 O O . LYS A 1 225 ? 6.213 25.902 3.171 1.00 97.44 225 LYS A O 1
ATOM 1769 N N . THR A 1 226 ? 5.904 23.699 2.888 1.00 96.12 226 THR A N 1
ATOM 1770 C CA . THR A 1 226 ? 4.952 23.554 4.002 1.00 96.12 226 THR A CA 1
ATOM 1771 C C . THR A 1 226 ? 5.371 22.505 5.024 1.00 96.12 226 THR A C 1
ATOM 1773 O O . THR A 1 226 ? 5.528 22.856 6.195 1.00 96.12 226 THR A O 1
ATOM 1776 N N . PHE A 1 227 ? 5.566 21.258 4.598 1.00 95.31 227 PHE A N 1
ATOM 1777 C CA . PHE A 1 227 ? 5.626 20.100 5.488 1.00 95.31 227 PHE A CA 1
ATOM 1778 C C . PHE A 1 227 ? 7.049 19.565 5.678 1.00 95.31 227 PHE A C 1
ATOM 1780 O O . PHE A 1 227 ? 7.437 19.276 6.807 1.00 95.31 227 PHE A O 1
ATOM 1787 N N . ASP A 1 228 ? 7.854 19.557 4.615 1.00 97.19 228 ASP A N 1
ATOM 1788 C CA . ASP A 1 228 ? 9.274 19.178 4.600 1.00 97.19 228 ASP A CA 1
ATOM 1789 C C . ASP A 1 228 ? 10.158 20.396 4.265 1.00 97.19 228 ASP A C 1
ATOM 1791 O O . ASP A 1 228 ? 11.086 20.337 3.457 1.00 97.19 228 ASP A O 1
ATOM 1795 N N . LYS A 1 229 ? 9.867 21.540 4.900 1.00 96.62 229 LYS A N 1
ATOM 1796 C CA . LYS A 1 229 ? 10.558 22.822 4.659 1.00 96.62 229 LYS A CA 1
ATOM 1797 C C . LYS A 1 229 ? 12.067 22.746 4.833 1.00 96.62 229 LYS A C 1
ATOM 1799 O O . LYS A 1 229 ? 12.801 23.394 4.097 1.00 96.62 229 LYS A O 1
ATOM 1804 N N . GLU A 1 230 ? 12.520 21.995 5.831 1.00 95.88 230 GLU A N 1
ATOM 1805 C CA . GLU A 1 230 ? 13.941 21.875 6.150 1.00 95.88 230 GLU A CA 1
ATOM 1806 C C . GLU A 1 230 ? 14.693 21.061 5.093 1.00 95.88 230 GLU A C 1
ATOM 1808 O O . GLU A 1 230 ? 15.879 21.290 4.876 1.00 95.88 230 GLU A O 1
ATOM 1813 N N . LEU A 1 231 ? 13.994 20.138 4.426 1.00 95.88 231 LEU A N 1
ATOM 1814 C CA . LEU A 1 231 ? 14.530 19.375 3.306 1.00 95.88 231 LEU A CA 1
ATOM 1815 C C . LEU A 1 231 ? 14.492 20.185 2.005 1.00 95.88 231 LEU A C 1
ATOM 1817 O O . LEU A 1 231 ? 15.372 20.035 1.163 1.00 95.88 231 LEU A O 1
ATOM 1821 N N . GLY A 1 232 ? 13.471 21.033 1.842 1.00 96.69 232 GLY A N 1
ATOM 1822 C CA . GLY A 1 232 ? 13.232 21.767 0.600 1.00 96.69 232 GLY A CA 1
ATOM 1823 C C . GLY A 1 232 ? 12.759 20.867 -0.547 1.00 96.69 232 GLY A C 1
ATOM 1824 O O . GLY A 1 232 ? 12.908 21.240 -1.706 1.00 96.69 232 GLY A O 1
ATOM 1825 N N . ASP A 1 233 ? 12.181 19.704 -0.234 1.00 96.62 233 ASP A N 1
ATOM 1826 C CA . ASP A 1 233 ? 11.758 18.667 -1.188 1.00 96.62 233 ASP A CA 1
ATOM 1827 C C . ASP A 1 233 ? 10.607 17.824 -0.592 1.00 96.62 233 ASP A C 1
ATOM 1829 O O . ASP A 1 233 ? 10.176 18.078 0.534 1.00 96.62 233 ASP A O 1
ATOM 1833 N N . ILE A 1 234 ? 10.108 16.815 -1.312 1.00 97.06 234 ILE A N 1
ATOM 1834 C CA . ILE A 1 234 ? 9.197 15.798 -0.768 1.00 97.06 234 ILE A CA 1
ATOM 1835 C C . ILE A 1 234 ? 9.968 14.785 0.097 1.00 97.06 234 ILE A C 1
ATOM 1837 O O . ILE A 1 234 ? 10.800 14.018 -0.386 1.00 97.06 234 ILE A O 1
ATOM 1841 N N . GLY A 1 235 ? 9.698 14.795 1.404 1.00 97.06 235 GLY A N 1
ATOM 1842 C CA . GLY A 1 235 ? 10.505 14.087 2.395 1.00 97.06 235 GLY A CA 1
ATOM 1843 C C . GLY A 1 235 ? 9.736 13.127 3.305 1.00 97.06 235 GLY A C 1
ATOM 1844 O O . GLY A 1 235 ? 8.547 12.854 3.092 1.00 97.06 235 GLY A O 1
ATOM 1845 N N . PRO A 1 236 ? 10.409 12.622 4.356 1.00 97.62 236 PRO A N 1
ATOM 1846 C CA . PRO A 1 236 ? 9.851 11.633 5.272 1.00 97.62 236 PRO A CA 1
ATOM 1847 C C . PRO A 1 236 ? 8.567 12.093 5.968 1.00 97.62 236 PRO A C 1
ATOM 1849 O O . PRO A 1 236 ? 7.699 11.261 6.243 1.00 97.62 236 PRO A O 1
ATOM 1852 N N . LYS A 1 237 ? 8.400 13.399 6.246 1.00 97.94 237 LYS A N 1
ATOM 1853 C CA . LYS A 1 237 ? 7.167 13.896 6.873 1.00 97.94 237 LYS A CA 1
ATOM 1854 C C . LYS A 1 237 ? 6.003 13.731 5.897 1.00 97.94 237 LYS A C 1
ATOM 1856 O O . LYS A 1 237 ? 4.994 13.124 6.258 1.00 97.94 237 LYS A O 1
ATOM 1861 N N . THR A 1 238 ? 6.151 14.190 4.655 1.00 98.50 238 THR A N 1
ATOM 1862 C CA . THR A 1 238 ? 5.114 14.057 3.620 1.00 98.50 238 THR A CA 1
ATOM 1863 C C . THR A 1 238 ? 4.798 12.595 3.342 1.00 98.50 238 THR A C 1
ATOM 1865 O O . THR A 1 238 ? 3.627 12.211 3.379 1.00 98.50 238 THR A O 1
ATOM 1868 N N . TYR A 1 239 ? 5.815 11.747 3.167 1.00 98.69 239 TYR A N 1
ATOM 1869 C CA . TYR A 1 239 ? 5.596 10.317 2.949 1.00 98.69 239 TYR A CA 1
ATOM 1870 C C . TYR A 1 239 ? 4.901 9.631 4.129 1.00 98.69 239 TYR A C 1
ATOM 1872 O O . TYR A 1 239 ? 4.084 8.744 3.897 1.00 98.69 239 TYR A O 1
ATOM 1880 N N . ALA A 1 240 ? 5.114 10.066 5.375 1.00 98.69 240 ALA A N 1
ATOM 1881 C CA . ALA A 1 240 ? 4.365 9.535 6.515 1.00 98.69 240 ALA A CA 1
ATOM 1882 C C . ALA A 1 240 ? 2.859 9.822 6.391 1.00 98.69 240 ALA A C 1
ATOM 1884 O O . ALA A 1 240 ? 2.041 8.948 6.677 1.00 98.69 240 ALA A O 1
ATOM 1885 N N . LYS A 1 241 ? 2.479 11.013 5.908 1.00 98.69 241 LYS A N 1
ATOM 1886 C CA . LYS A 1 241 ? 1.070 11.362 5.658 1.00 98.69 241 LYS A CA 1
ATOM 1887 C C . LYS A 1 241 ? 0.474 10.642 4.454 1.00 98.69 241 LYS A C 1
ATOM 1889 O O . LYS A 1 241 ? -0.708 10.296 4.489 1.00 98.69 241 LYS A O 1
ATOM 1894 N N . VAL A 1 242 ? 1.277 10.378 3.425 1.00 98.81 242 VAL A N 1
ATOM 1895 C CA . VAL A 1 242 ? 0.875 9.542 2.284 1.00 98.81 242 VAL A CA 1
ATOM 1896 C C . VAL A 1 242 ? 0.623 8.104 2.747 1.00 98.81 242 VAL A C 1
ATOM 1898 O O . VAL A 1 242 ? -0.437 7.550 2.471 1.00 98.81 242 VAL A O 1
ATOM 1901 N N . CYS A 1 243 ? 1.545 7.518 3.514 1.00 98.88 243 CYS A N 1
ATOM 1902 C CA . CYS A 1 243 ? 1.411 6.157 4.034 1.00 98.88 243 CYS A CA 1
ATOM 1903 C C . CYS A 1 243 ? 0.202 6.014 4.972 1.00 98.88 243 CYS A C 1
ATOM 1905 O O . CYS A 1 243 ? -0.544 5.041 4.873 1.00 98.88 243 CYS A O 1
ATOM 1907 N N . GLU A 1 244 ? -0.036 7.003 5.843 1.00 98.81 244 GLU A N 1
ATOM 1908 C CA . GLU A 1 244 ? -1.233 7.045 6.688 1.00 98.81 244 GLU A CA 1
ATOM 1909 C C . GLU A 1 244 ? -2.519 7.043 5.846 1.00 98.81 244 GLU A C 1
ATOM 1911 O O . GLU A 1 244 ? -3.433 6.267 6.128 1.00 98.81 244 GLU A O 1
ATOM 1916 N N . LEU A 1 245 ? -2.590 7.877 4.800 1.00 98.88 245 LEU A N 1
ATOM 1917 C CA . LEU A 1 245 ? -3.747 7.930 3.905 1.00 98.88 245 LEU A CA 1
ATOM 1918 C C . LEU A 1 245 ? -3.985 6.586 3.219 1.00 98.88 245 LEU A C 1
ATOM 1920 O O . LEU A 1 245 ? -5.113 6.097 3.230 1.00 98.88 245 LEU A O 1
ATOM 1924 N N . ILE A 1 246 ? -2.932 5.983 2.663 1.00 98.88 246 ILE A N 1
ATOM 1925 C CA . ILE A 1 246 ? -3.012 4.680 1.997 1.00 98.88 246 ILE A CA 1
ATOM 1926 C C . ILE A 1 246 ? -3.593 3.638 2.959 1.00 98.88 246 ILE A C 1
ATOM 1928 O O . ILE A 1 246 ? -4.562 2.969 2.602 1.00 98.88 246 ILE A O 1
ATOM 1932 N N . LEU A 1 247 ? -3.101 3.554 4.201 1.00 98.44 247 LEU A N 1
ATOM 1933 C CA . LEU A 1 247 ? -3.651 2.621 5.189 1.00 98.44 247 LEU A CA 1
ATOM 1934 C C . LEU A 1 247 ? -5.110 2.915 5.558 1.00 98.44 247 LEU A C 1
ATOM 1936 O O . LEU A 1 247 ? -5.913 1.983 5.636 1.00 98.44 247 LEU A O 1
ATOM 1940 N N . ARG A 1 248 ? -5.473 4.186 5.784 1.00 98.56 248 ARG A N 1
ATOM 1941 C CA . ARG A 1 248 ? -6.857 4.578 6.117 1.00 98.56 248 ARG A CA 1
ATOM 1942 C C . ARG A 1 248 ? -7.827 4.260 4.978 1.00 98.56 248 ARG A C 1
ATOM 1944 O O . ARG A 1 248 ? -8.962 3.874 5.237 1.00 98.56 248 ARG A O 1
ATOM 1951 N N . MET A 1 249 ? -7.362 4.351 3.733 1.00 98.25 249 MET A N 1
ATOM 1952 C CA . MET A 1 249 ? -8.092 3.947 2.525 1.00 98.25 249 MET A CA 1
ATOM 1953 C C . MET A 1 249 ? -8.033 2.432 2.259 1.00 98.25 249 MET A C 1
ATOM 1955 O O . MET A 1 249 ? -8.540 1.965 1.241 1.00 98.25 249 MET A O 1
ATOM 1959 N N . ARG A 1 250 ? -7.433 1.648 3.168 1.00 98.06 250 ARG A N 1
ATOM 1960 C CA . ARG A 1 250 ? -7.233 0.192 3.056 1.00 98.06 250 ARG A CA 1
ATOM 1961 C C . ARG A 1 250 ? -6.375 -0.225 1.852 1.00 98.06 250 ARG A C 1
ATOM 1963 O O . ARG A 1 250 ? -6.470 -1.359 1.379 1.00 98.06 250 ARG A O 1
ATOM 1970 N N . GLY A 1 251 ? -5.522 0.669 1.361 1.00 98.69 251 GLY A N 1
ATOM 1971 C CA . GLY A 1 251 ? -4.417 0.361 0.455 1.00 98.69 251 GLY A CA 1
ATOM 1972 C C . GLY A 1 251 ? -3.178 -0.122 1.214 1.00 98.69 251 GLY A C 1
ATOM 1973 O O . GLY A 1 251 ? -3.110 -0.034 2.444 1.00 98.69 251 GLY A O 1
ATOM 1974 N N . ASN A 1 252 ? -2.196 -0.649 0.489 1.00 98.81 252 ASN A N 1
ATOM 1975 C CA . ASN A 1 252 ? -0.965 -1.212 1.047 1.00 98.81 252 ASN A CA 1
ATOM 1976 C C . ASN A 1 252 ? 0.289 -0.971 0.197 1.00 98.81 252 ASN A C 1
ATOM 1978 O O . ASN A 1 252 ? 1.339 -1.482 0.568 1.00 98.81 252 ASN A O 1
ATOM 1982 N N . MET A 1 253 ? 0.206 -0.237 -0.915 1.00 98.81 253 MET A N 1
ATOM 1983 C CA . MET A 1 253 ? 1.316 -0.099 -1.858 1.00 98.81 253 MET A CA 1
ATOM 1984 C C . MET A 1 253 ? 1.520 1.351 -2.305 1.00 98.81 253 MET A C 1
ATOM 1986 O O . MET A 1 253 ? 0.558 2.110 -2.424 1.00 98.81 253 MET A O 1
ATOM 1990 N N . LEU A 1 254 ? 2.772 1.731 -2.559 1.00 98.88 254 LEU A N 1
ATOM 1991 C CA . LEU A 1 254 ? 3.143 3.060 -3.043 1.00 98.88 254 LEU A CA 1
ATOM 1992 C C . LEU A 1 254 ? 4.261 2.970 -4.086 1.00 98.88 254 LEU A C 1
ATOM 1994 O O . LEU A 1 254 ? 5.320 2.406 -3.808 1.00 98.88 254 LEU A O 1
ATOM 1998 N N . ALA A 1 255 ? 4.044 3.598 -5.242 1.00 98.62 255 ALA A N 1
ATOM 1999 C CA . ALA A 1 255 ? 5.123 4.063 -6.108 1.00 98.62 255 ALA A CA 1
ATOM 2000 C C . ALA A 1 255 ? 5.395 5.550 -5.786 1.00 98.62 255 ALA A C 1
ATOM 2002 O O . ALA A 1 255 ? 4.462 6.362 -5.832 1.00 98.62 255 ALA A O 1
ATOM 2003 N N . PRO A 1 256 ? 6.618 5.919 -5.374 1.00 98.12 256 PRO A N 1
ATOM 2004 C CA . PRO A 1 256 ? 6.917 7.268 -4.905 1.00 98.12 256 PRO A CA 1
ATOM 2005 C C . PRO A 1 256 ? 7.157 8.258 -6.056 1.00 98.12 256 PRO A C 1
ATOM 2007 O O . PRO A 1 256 ? 7.295 7.852 -7.205 1.00 98.12 256 PRO A O 1
ATOM 2010 N N . ALA A 1 257 ? 7.258 9.548 -5.715 1.00 96.88 257 ALA A N 1
ATOM 2011 C CA . ALA A 1 257 ? 7.671 10.602 -6.642 1.00 96.88 257 ALA A CA 1
ATOM 2012 C C . ALA A 1 257 ? 9.048 10.303 -7.252 1.00 96.88 257 ALA A C 1
ATOM 2014 O O . ALA A 1 257 ? 9.938 9.785 -6.563 1.00 96.88 257 ALA A O 1
ATOM 2015 N N . MET A 1 258 ? 9.199 10.607 -8.543 1.00 94.81 258 MET A N 1
ATOM 2016 C CA . MET A 1 258 ? 10.296 10.070 -9.349 1.00 94.81 258 MET A CA 1
ATOM 2017 C C . MET A 1 258 ? 10.856 11.028 -10.413 1.00 94.81 258 MET A C 1
ATOM 2019 O O . MET A 1 258 ? 11.911 10.749 -10.990 1.00 94.81 258 MET A O 1
ATOM 2023 N N . HIS A 1 259 ? 10.185 12.144 -10.706 1.00 93.69 259 HIS A N 1
ATOM 2024 C CA . HIS A 1 259 ? 10.624 13.080 -11.736 1.00 93.69 259 HIS A CA 1
ATOM 2025 C C . HIS A 1 259 ? 11.738 14.013 -11.242 1.00 93.69 259 HIS A C 1
ATOM 2027 O O . HIS A 1 259 ? 11.836 14.268 -10.047 1.00 93.69 259 HIS A O 1
ATOM 2033 N N . PRO A 1 260 ? 12.524 14.642 -12.145 1.00 92.69 260 PRO A N 1
ATOM 2034 C CA . PRO A 1 260 ? 13.609 15.563 -11.775 1.00 92.69 260 PRO A CA 1
ATOM 2035 C C . PRO A 1 260 ? 13.200 16.759 -10.907 1.00 92.69 260 PRO A C 1
ATOM 2037 O O . PRO A 1 260 ? 14.056 17.421 -10.325 1.00 92.69 260 PRO A O 1
ATOM 2040 N N . SER A 1 261 ? 11.903 17.069 -10.838 1.00 92.38 261 SER A N 1
ATOM 2041 C CA . SER A 1 261 ? 11.365 18.083 -9.933 1.00 92.38 261 SER A CA 1
ATOM 2042 C C . SER A 1 261 ? 11.425 17.688 -8.457 1.00 92.38 261 SER A C 1
ATOM 2044 O O . SER A 1 261 ? 11.293 18.572 -7.617 1.00 92.38 261 SER A O 1
ATOM 2046 N N . SER A 1 262 ? 11.585 16.399 -8.149 1.00 93.88 262 SER A N 1
ATOM 2047 C CA . SER A 1 262 ? 11.709 15.845 -6.804 1.00 93.88 262 SER A CA 1
ATOM 2048 C C . SER A 1 262 ? 13.001 15.030 -6.670 1.00 93.88 262 SER A C 1
ATOM 2050 O O . SER A 1 262 ? 13.586 14.557 -7.646 1.00 93.88 262 SER A O 1
ATOM 2052 N N . GLY A 1 263 ? 13.496 14.872 -5.447 1.00 93.31 263 GLY A N 1
ATOM 2053 C CA . GLY A 1 263 ? 14.522 13.881 -5.154 1.00 93.31 263 GLY A CA 1
ATOM 2054 C C . GLY A 1 263 ? 13.930 12.473 -5.172 1.00 93.31 263 GLY A C 1
ATOM 2055 O O . GLY A 1 263 ? 12.901 12.232 -4.541 1.00 93.31 263 GLY A O 1
ATOM 2056 N N . ALA A 1 264 ? 14.619 11.526 -5.823 1.00 95.38 264 ALA A N 1
ATOM 2057 C CA . ALA A 1 264 ? 14.237 10.115 -5.782 1.00 95.38 264 ALA A CA 1
ATOM 2058 C C . ALA A 1 264 ? 14.022 9.634 -4.342 1.00 95.38 264 ALA A C 1
ATOM 2060 O O . ALA A 1 264 ? 14.794 9.958 -3.439 1.00 95.38 264 ALA A O 1
ATOM 2061 N N . PHE A 1 265 ? 13.015 8.788 -4.132 1.00 97.31 265 PHE A N 1
ATOM 2062 C CA . PHE A 1 265 ? 12.634 8.297 -2.806 1.00 97.31 265 PHE A CA 1
ATOM 2063 C C . PHE A 1 265 ? 13.811 7.788 -1.968 1.00 97.31 265 PHE A C 1
ATOM 2065 O O . PHE A 1 265 ? 13.945 8.153 -0.800 1.00 97.31 265 PHE A O 1
ATOM 2072 N N . ASN A 1 266 ? 14.680 6.976 -2.575 1.00 96.25 266 ASN A N 1
ATOM 2073 C CA . ASN A 1 266 ? 15.809 6.345 -1.899 1.00 96.25 266 ASN A CA 1
ATOM 2074 C C . ASN A 1 266 ? 17.037 7.258 -1.733 1.00 96.25 266 ASN A C 1
ATOM 2076 O O . ASN A 1 266 ? 17.982 6.872 -1.044 1.00 96.25 266 ASN A O 1
ATOM 2080 N N . LYS A 1 267 ? 17.023 8.472 -2.300 1.00 94.81 267 LYS A N 1
ATOM 2081 C CA . LYS A 1 267 ? 18.024 9.511 -2.013 1.00 94.81 267 LYS A CA 1
ATOM 2082 C C . LYS A 1 267 ? 18.002 9.906 -0.536 1.00 94.81 267 LYS A C 1
ATOM 2084 O O . LYS A 1 267 ? 19.039 10.260 0.020 1.00 94.81 267 LYS A O 1
ATOM 2089 N N . TYR A 1 268 ? 16.828 9.839 0.096 1.00 96.31 268 TYR A N 1
ATOM 2090 C CA . TYR A 1 268 ? 16.622 10.169 1.503 1.00 96.31 268 TYR A CA 1
ATOM 2091 C C . TYR A 1 268 ? 16.438 8.877 2.322 1.00 96.31 268 TYR A C 1
ATOM 2093 O O . TYR A 1 268 ? 15.377 8.255 2.245 1.00 96.31 268 TYR A O 1
ATOM 2101 N N . PRO A 1 269 ? 17.436 8.449 3.122 1.00 94.50 269 PRO A N 1
ATOM 2102 C CA . PRO A 1 269 ? 17.417 7.147 3.798 1.00 94.50 269 PRO A CA 1
ATOM 2103 C C . PRO A 1 269 ? 16.220 6.912 4.726 1.00 94.50 269 PRO A C 1
ATOM 2105 O O . PRO A 1 269 ? 15.793 5.772 4.895 1.00 94.50 269 PRO A O 1
ATOM 2108 N N . ASP A 1 270 ? 15.658 7.974 5.299 1.00 97.44 270 ASP A N 1
ATOM 2109 C CA . ASP A 1 270 ? 14.535 7.883 6.234 1.00 97.44 270 ASP A CA 1
ATOM 2110 C C . ASP A 1 270 ? 13.210 7.528 5.542 1.00 97.44 270 ASP A C 1
ATOM 2112 O O . ASP A 1 270 ? 12.310 6.981 6.179 1.00 97.44 270 ASP A O 1
ATOM 2116 N N . ASN A 1 271 ? 13.082 7.773 4.234 1.00 98.25 271 ASN A N 1
ATOM 2117 C CA . ASN A 1 271 ? 11.846 7.519 3.492 1.00 98.25 271 ASN A CA 1
ATOM 2118 C C . ASN A 1 271 ? 11.434 6.037 3.535 1.00 98.25 271 ASN A C 1
ATOM 2120 O O . ASN A 1 271 ? 10.278 5.720 3.820 1.00 98.25 271 ASN A O 1
ATOM 2124 N N . LYS A 1 272 ? 12.380 5.110 3.326 1.00 97.00 272 LYS A N 1
ATOM 2125 C CA . LYS A 1 272 ? 12.098 3.663 3.386 1.00 97.00 272 LYS A CA 1
ATOM 2126 C C . LYS A 1 272 ? 11.748 3.185 4.799 1.00 97.00 272 LYS A C 1
ATOM 2128 O O . LYS A 1 272 ? 10.904 2.306 4.948 1.00 97.00 272 LYS A O 1
ATOM 2133 N N . LEU A 1 273 ? 12.328 3.807 5.831 1.00 98.19 273 LEU A N 1
ATOM 2134 C CA . LEU A 1 273 ? 11.977 3.531 7.228 1.00 98.19 273 LEU A CA 1
ATOM 2135 C C . LEU A 1 273 ? 10.548 3.982 7.533 1.00 98.19 273 LEU A C 1
ATOM 2137 O O . LEU A 1 273 ? 9.806 3.275 8.211 1.00 98.19 273 LEU A O 1
ATOM 2141 N N . VAL A 1 274 ? 10.144 5.138 6.999 1.00 98.44 274 VAL A N 1
ATOM 2142 C CA . VAL A 1 274 ? 8.764 5.615 7.108 1.00 98.44 274 VAL A CA 1
ATOM 2143 C C . VAL A 1 274 ? 7.805 4.626 6.451 1.00 98.44 274 VAL A C 1
ATOM 2145 O O . VAL A 1 274 ? 6.880 4.178 7.126 1.00 98.44 274 VAL A O 1
ATOM 2148 N N . ALA A 1 275 ? 8.036 4.223 5.201 1.00 98.62 275 ALA A N 1
ATOM 2149 C CA . ALA A 1 275 ? 7.162 3.272 4.513 1.00 98.62 275 ALA A CA 1
ATOM 2150 C C . ALA A 1 275 ? 7.004 1.943 5.276 1.00 98.62 275 ALA A C 1
ATOM 2152 O O . ALA A 1 275 ? 5.876 1.517 5.541 1.00 98.62 275 ALA A O 1
ATOM 2153 N N . ASP A 1 276 ? 8.109 1.333 5.722 1.00 98.50 276 ASP A N 1
ATOM 2154 C CA . ASP A 1 276 ? 8.056 0.078 6.485 1.00 98.50 276 ASP A CA 1
ATOM 2155 C C . ASP A 1 276 ? 7.359 0.242 7.843 1.00 98.50 276 ASP A C 1
ATOM 2157 O O . ASP A 1 276 ? 6.580 -0.619 8.258 1.00 98.50 276 ASP A O 1
ATOM 2161 N N . SER A 1 277 ? 7.544 1.385 8.509 1.00 98.56 277 SER A N 1
ATOM 2162 C CA . SER A 1 277 ? 6.879 1.662 9.786 1.00 98.56 277 SER A CA 1
ATOM 2163 C C . SER A 1 277 ? 5.348 1.744 9.671 1.00 98.56 277 SER A C 1
ATOM 2165 O O . SER A 1 277 ? 4.645 1.516 10.655 1.00 98.56 277 SER A O 1
ATOM 2167 N N . PHE A 1 278 ? 4.827 2.022 8.472 1.00 98.75 278 PHE A N 1
ATOM 2168 C CA . PHE A 1 278 ? 3.404 1.950 8.127 1.00 98.75 278 PHE A CA 1
ATOM 2169 C C . PHE A 1 278 ? 3.031 0.652 7.392 1.00 98.75 278 PHE A C 1
ATOM 2171 O O . PHE A 1 278 ? 1.897 0.503 6.950 1.00 98.75 278 PHE A O 1
ATOM 2178 N N . ALA A 1 279 ? 3.953 -0.304 7.269 1.00 98.62 279 ALA A N 1
ATOM 2179 C CA . ALA A 1 279 ? 3.762 -1.542 6.522 1.00 98.62 279 ALA A CA 1
ATOM 2180 C C . ALA A 1 279 ? 3.306 -1.320 5.066 1.00 98.62 279 ALA A C 1
ATOM 2182 O O . ALA A 1 279 ? 2.521 -2.113 4.543 1.00 98.62 279 ALA A O 1
ATOM 2183 N N . ILE A 1 280 ? 3.776 -0.250 4.420 1.00 98.88 280 ILE A N 1
ATOM 2184 C CA . ILE A 1 280 ? 3.506 0.020 3.006 1.00 98.88 280 ILE A CA 1
ATOM 2185 C C . ILE A 1 280 ? 4.538 -0.705 2.146 1.00 98.88 280 ILE A C 1
ATOM 2187 O O . ILE A 1 280 ? 5.742 -0.546 2.333 1.00 98.88 280 ILE A O 1
ATOM 2191 N N . VAL A 1 281 ? 4.042 -1.492 1.196 1.00 98.88 281 VAL A N 1
ATOM 2192 C CA . VAL A 1 281 ? 4.834 -2.171 0.174 1.00 98.88 281 VAL A CA 1
ATOM 2193 C C . VAL A 1 281 ? 5.329 -1.125 -0.818 1.00 98.88 281 VAL A C 1
ATOM 2195 O O . VAL A 1 281 ? 4.528 -0.437 -1.455 1.00 98.88 281 VAL A O 1
ATOM 2198 N N . MET A 1 282 ? 6.643 -1.007 -0.974 1.00 98.81 282 MET A N 1
ATOM 2199 C CA . MET A 1 282 ? 7.203 -0.083 -1.957 1.00 98.81 282 MET A CA 1
ATOM 2200 C C . MET A 1 282 ? 7.318 -0.753 -3.323 1.00 98.81 282 MET A C 1
ATOM 2202 O O . MET A 1 282 ? 7.809 -1.875 -3.449 1.00 98.81 282 MET A O 1
ATOM 2206 N N . THR A 1 283 ? 6.880 -0.048 -4.356 1.00 98.69 283 THR A N 1
ATOM 2207 C CA . THR A 1 283 ? 7.109 -0.414 -5.754 1.00 98.69 283 THR A CA 1
ATOM 2208 C C . THR A 1 283 ? 7.663 0.792 -6.508 1.00 98.69 283 THR A C 1
ATOM 2210 O O . THR A 1 283 ? 7.946 1.834 -5.914 1.00 98.69 283 THR A O 1
ATOM 2213 N N . SER A 1 284 ? 7.876 0.647 -7.805 1.00 97.38 284 SER A N 1
ATOM 2214 C CA . SER A 1 284 ? 8.416 1.691 -8.667 1.00 97.38 284 SER A CA 1
ATOM 2215 C C . SER A 1 284 ? 7.706 1.676 -10.013 1.00 97.38 284 SER A C 1
ATOM 2217 O O . SER A 1 284 ? 7.034 0.699 -10.357 1.00 97.38 284 SER A O 1
ATOM 2219 N N . SER A 1 285 ? 7.834 2.756 -10.781 1.00 94.44 285 SER A N 1
ATOM 2220 C CA . SER A 1 285 ? 7.254 2.793 -12.122 1.00 94.44 285 SER A CA 1
ATOM 2221 C C . SER A 1 285 ? 7.903 1.745 -13.038 1.00 94.44 285 SER A C 1
ATOM 2223 O O . SER A 1 285 ? 8.966 1.186 -12.750 1.00 94.44 285 SER A O 1
ATOM 2225 N N . HIS A 1 286 ? 7.272 1.477 -14.181 1.00 93.12 286 HIS A N 1
ATOM 2226 C CA . HIS A 1 286 ? 7.694 0.445 -15.137 1.00 93.12 286 HIS A CA 1
ATOM 2227 C C . HIS A 1 286 ? 9.100 0.646 -15.734 1.00 93.12 286 HIS A C 1
ATOM 2229 O O . HIS A 1 286 ? 9.623 -0.255 -16.386 1.00 93.12 286 HIS A O 1
ATOM 2235 N N . CYS A 1 287 ? 9.696 1.832 -15.591 1.00 91.31 287 CYS A N 1
ATOM 2236 C CA . CYS A 1 287 ? 11.040 2.142 -16.080 1.00 91.31 287 CYS A CA 1
ATOM 2237 C C . CYS A 1 287 ? 12.095 2.210 -14.969 1.00 91.31 287 CYS A C 1
ATOM 2239 O O . CYS A 1 287 ? 13.259 2.477 -15.253 1.00 91.31 287 CYS A O 1
ATOM 2241 N N . GLU A 1 288 ? 11.718 1.925 -13.725 1.00 96.38 288 GLU A N 1
ATOM 2242 C CA . GLU A 1 288 ? 12.588 2.002 -12.554 1.00 96.38 288 GLU A CA 1
ATOM 2243 C C . GLU A 1 288 ? 12.857 0.593 -12.006 1.00 96.38 288 GLU A C 1
ATOM 2245 O O . GLU A 1 288 ? 12.282 0.199 -10.982 1.00 96.38 288 GLU A O 1
ATOM 2250 N N . PRO A 1 289 ? 13.672 -0.225 -12.698 1.00 97.00 289 PRO A N 1
ATOM 2251 C CA . PRO A 1 289 ? 13.857 -1.619 -12.330 1.00 97.00 289 PRO A CA 1
ATOM 2252 C C . PRO A 1 289 ? 14.415 -1.744 -10.920 1.00 97.00 289 PRO A C 1
ATOM 2254 O O . PRO A 1 289 ? 15.299 -0.990 -10.516 1.00 97.00 289 PRO A O 1
ATOM 2257 N N . LEU A 1 290 ? 13.917 -2.726 -10.172 1.00 98.19 290 LEU A N 1
ATOM 2258 C CA . LEU A 1 290 ? 14.407 -3.047 -8.834 1.00 98.19 290 LEU A CA 1
ATOM 2259 C C . LEU A 1 290 ? 14.426 -1.837 -7.877 1.00 98.19 290 LEU A C 1
ATOM 2261 O O . LEU A 1 290 ? 15.301 -1.742 -7.020 1.00 98.19 290 LEU A O 1
ATOM 2265 N N . LEU A 1 291 ? 13.436 -0.937 -7.995 1.00 97.69 291 LEU A N 1
ATOM 2266 C CA . LEU A 1 291 ? 13.294 0.296 -7.199 1.00 97.69 291 LEU A CA 1
ATOM 2267 C C . LEU A 1 291 ? 14.390 1.347 -7.450 1.00 97.69 291 LEU A C 1
ATOM 2269 O O . LEU A 1 291 ? 14.631 2.218 -6.607 1.00 97.69 291 LEU A O 1
ATOM 2273 N N . PHE A 1 292 ? 15.100 1.243 -8.572 1.00 97.69 292 PHE A N 1
ATOM 2274 C CA . PHE A 1 292 ? 16.127 2.198 -8.959 1.00 97.69 292 PHE A CA 1
ATOM 2275 C C . PHE A 1 292 ? 15.547 3.274 -9.875 1.00 97.69 292 PHE A C 1
ATOM 2277 O O . PHE A 1 292 ? 15.096 2.971 -10.980 1.00 97.69 292 PHE A O 1
ATOM 2284 N N . ASN A 1 293 ? 15.598 4.533 -9.434 1.00 95.88 293 ASN A N 1
ATOM 2285 C CA . ASN A 1 293 ? 15.135 5.652 -10.237 1.00 95.88 293 ASN A CA 1
ATOM 2286 C C . ASN A 1 293 ? 16.182 5.995 -11.298 1.00 95.88 293 ASN A C 1
ATOM 2288 O O . ASN A 1 293 ? 17.148 6.717 -11.049 1.00 95.88 293 ASN A O 1
ATOM 2292 N N . ASN A 1 294 ? 15.991 5.480 -12.510 1.00 92.31 294 ASN A N 1
ATOM 2293 C CA . ASN A 1 294 ? 16.967 5.668 -13.578 1.00 92.31 294 ASN A CA 1
ATOM 2294 C C . ASN A 1 294 ? 17.020 7.110 -14.119 1.00 92.31 294 ASN A C 1
ATOM 2296 O O . ASN A 1 294 ? 17.930 7.435 -14.866 1.00 92.31 294 ASN A O 1
ATOM 2300 N N . VAL A 1 295 ? 16.080 7.981 -13.751 1.00 91.44 295 VAL A N 1
ATOM 2301 C CA . VAL A 1 295 ? 15.992 9.353 -14.270 1.00 91.44 295 VAL A CA 1
ATOM 2302 C C . VAL A 1 295 ? 16.928 10.293 -13.523 1.00 91.44 295 VAL A C 1
ATOM 2304 O O . VAL A 1 295 ? 17.578 11.140 -14.128 1.00 91.44 295 VAL A O 1
ATOM 2307 N N . THR A 1 296 ? 16.961 10.165 -12.200 1.00 91.94 296 THR A N 1
ATOM 2308 C CA . THR A 1 296 ? 17.636 11.111 -11.305 1.00 91.94 296 THR A CA 1
ATOM 2309 C C . THR A 1 296 ? 18.800 10.484 -10.549 1.00 91.94 296 THR A C 1
ATOM 2311 O O . THR A 1 296 ? 19.662 11.215 -10.069 1.00 91.94 296 THR A O 1
ATOM 2314 N N . GLU A 1 297 ? 18.863 9.150 -10.456 1.00 95.00 297 GLU A N 1
ATOM 2315 C CA . GLU A 1 297 ? 19.972 8.447 -9.799 1.00 95.00 297 GLU A CA 1
ATOM 2316 C C . GLU A 1 297 ? 21.014 7.907 -10.789 1.00 95.00 297 GLU A C 1
ATOM 2318 O O . GLU A 1 297 ? 22.127 7.584 -10.372 1.00 95.00 297 GLU A O 1
ATOM 2323 N N . TRP A 1 298 ? 20.689 7.803 -12.085 1.00 95.56 298 TRP A N 1
ATOM 2324 C CA . TRP A 1 298 ? 21.661 7.417 -13.110 1.00 95.56 298 TRP A CA 1
ATOM 2325 C C . TRP A 1 298 ? 22.423 8.635 -13.631 1.00 95.56 298 TRP A C 1
ATOM 2327 O O . TRP A 1 298 ? 21.837 9.559 -14.191 1.00 95.56 298 TRP A O 1
ATOM 2337 N N . ASP A 1 299 ? 23.746 8.602 -13.512 1.00 94.38 299 ASP A N 1
ATOM 2338 C CA . ASP A 1 299 ? 24.630 9.653 -14.005 1.00 94.38 299 ASP A CA 1
ATOM 2339 C C . ASP A 1 299 ? 25.480 9.107 -15.158 1.00 94.38 299 ASP A C 1
ATOM 2341 O O . ASP A 1 299 ? 26.322 8.227 -14.975 1.00 94.38 299 ASP A O 1
ATOM 2345 N N . LYS A 1 300 ? 25.258 9.622 -16.371 1.00 94.31 300 LYS A N 1
ATOM 2346 C CA . LYS A 1 300 ? 25.946 9.133 -17.574 1.00 94.31 300 LYS A CA 1
ATOM 2347 C C . LYS A 1 300 ? 27.461 9.365 -17.532 1.00 94.31 300 LYS A C 1
ATOM 2349 O O . LYS A 1 300 ? 28.207 8.547 -18.067 1.00 94.31 300 LYS A O 1
ATOM 2354 N N . GLU A 1 301 ? 27.919 10.463 -16.938 1.00 95.50 301 GLU A N 1
ATOM 2355 C CA . GLU A 1 301 ? 29.340 10.829 -16.925 1.00 95.50 301 GLU A CA 1
ATOM 2356 C C . GLU A 1 301 ? 30.153 9.882 -16.038 1.00 95.50 301 GLU A C 1
ATOM 2358 O O . GLU A 1 301 ? 31.289 9.536 -16.363 1.00 95.50 301 GLU A O 1
ATOM 2363 N N . THR A 1 302 ? 29.554 9.426 -14.939 1.00 96.06 302 THR A N 1
ATOM 2364 C CA . THR A 1 302 ? 30.219 8.590 -13.933 1.00 96.06 302 THR A CA 1
ATOM 2365 C C . THR A 1 302 ? 29.865 7.105 -14.029 1.00 96.06 302 THR A C 1
ATOM 2367 O O . THR A 1 302 ? 30.677 6.265 -13.637 1.00 96.06 302 THR A O 1
ATOM 2370 N N . MET A 1 303 ? 28.685 6.760 -14.553 1.00 96.81 303 MET A N 1
ATOM 2371 C CA . MET A 1 303 ? 28.180 5.379 -14.641 1.00 96.81 303 MET A CA 1
ATOM 2372 C C . MET A 1 303 ? 28.139 4.834 -16.075 1.00 96.81 303 MET A C 1
ATOM 2374 O O . MET A 1 303 ? 27.909 3.639 -16.268 1.00 96.81 303 MET A O 1
ATOM 2378 N N . GLY A 1 304 ? 28.396 5.677 -17.077 1.00 96.38 304 GLY A N 1
ATOM 2379 C CA . GLY A 1 304 ? 28.358 5.310 -18.489 1.00 96.38 304 GLY A CA 1
ATOM 2380 C C . GLY A 1 304 ? 26.943 5.273 -19.070 1.00 96.38 304 GLY A C 1
ATOM 2381 O O . GLY A 1 304 ? 25.974 5.780 -18.499 1.00 96.38 304 GLY A O 1
ATOM 2382 N N . ASP A 1 305 ? 26.812 4.677 -20.254 1.00 95.62 305 ASP A N 1
ATOM 2383 C CA . ASP A 1 305 ? 25.528 4.613 -20.949 1.00 95.62 305 ASP A CA 1
ATOM 2384 C C . ASP A 1 305 ? 24.545 3.670 -20.239 1.00 95.62 305 ASP A C 1
ATOM 2386 O O . ASP A 1 305 ? 24.898 2.552 -19.858 1.00 95.62 305 ASP A O 1
ATOM 2390 N N . TRP A 1 306 ? 23.281 4.086 -20.122 1.00 95.75 306 TRP A N 1
ATOM 2391 C CA . TRP A 1 306 ? 22.170 3.207 -19.741 1.00 95.75 306 TRP A CA 1
ATOM 2392 C C . TRP A 1 306 ? 21.794 2.311 -20.927 1.00 95.75 306 TRP A C 1
ATOM 2394 O O . TRP A 1 306 ? 20.796 2.512 -21.620 1.00 95.75 306 TRP A O 1
ATOM 2404 N N . ASN A 1 307 ? 22.671 1.355 -21.219 1.00 95.31 307 ASN A N 1
ATOM 2405 C CA . ASN A 1 307 ? 22.541 0.428 -22.328 1.00 95.31 307 ASN A CA 1
ATOM 2406 C C . ASN A 1 307 ? 23.028 -0.957 -21.900 1.00 95.31 307 ASN A C 1
ATOM 2408 O O . ASN A 1 307 ? 24.214 -1.163 -21.651 1.00 95.31 307 ASN A O 1
ATOM 2412 N N . TYR A 1 308 ? 22.111 -1.921 -21.837 1.00 95.81 308 TYR A N 1
ATOM 2413 C CA . TYR A 1 308 ? 22.434 -3.262 -21.353 1.00 95.81 308 TYR A CA 1
ATOM 2414 C C . TYR A 1 308 ? 23.346 -4.055 -22.299 1.00 95.81 308 TYR A C 1
ATOM 2416 O O . TYR A 1 308 ? 24.026 -4.969 -21.854 1.00 95.81 308 TYR A O 1
ATOM 2424 N N . LEU A 1 309 ? 23.419 -3.701 -23.589 1.00 94.25 309 LEU A N 1
ATOM 2425 C CA . LEU A 1 309 ? 24.336 -4.358 -24.529 1.00 94.25 309 LEU A CA 1
ATOM 2426 C C . LEU A 1 309 ? 25.795 -3.958 -24.292 1.00 94.25 309 LEU A C 1
ATOM 2428 O O . LEU A 1 309 ? 26.691 -4.772 -24.498 1.00 94.25 309 LEU A O 1
ATOM 2432 N N . THR A 1 310 ? 26.041 -2.707 -23.898 1.00 95.56 310 THR A N 1
ATOM 2433 C CA . THR A 1 310 ? 27.399 -2.148 -23.798 1.00 95.56 310 THR A CA 1
ATOM 2434 C C . THR A 1 310 ? 27.858 -1.897 -22.365 1.00 95.56 310 THR A C 1
ATOM 2436 O O . THR A 1 310 ? 29.057 -1.766 -22.138 1.00 95.56 310 THR A O 1
ATOM 2439 N N . ASN A 1 311 ? 26.941 -1.847 -21.396 1.00 97.06 311 ASN A N 1
ATOM 2440 C CA . ASN A 1 311 ? 27.223 -1.490 -20.003 1.00 97.06 311 ASN A CA 1
ATOM 2441 C C . ASN A 1 311 ? 26.460 -2.366 -18.988 1.00 97.06 311 ASN A C 1
ATOM 2443 O O . ASN A 1 311 ? 26.041 -1.907 -17.922 1.00 97.06 311 ASN A O 1
ATOM 2447 N N . LYS A 1 312 ? 26.273 -3.647 -19.319 1.00 97.06 312 LYS A N 1
ATOM 2448 C CA . LYS A 1 312 ? 25.613 -4.643 -18.463 1.00 97.06 312 LYS A CA 1
ATOM 2449 C C . LYS A 1 312 ? 26.134 -4.637 -17.020 1.00 97.06 312 LYS A C 1
ATOM 2451 O O . LYS A 1 312 ? 25.352 -4.509 -16.080 1.00 97.06 312 LYS A O 1
ATOM 2456 N N . ASP A 1 313 ? 27.449 -4.754 -16.845 1.00 98.12 313 ASP A N 1
ATOM 2457 C CA . ASP A 1 313 ? 28.066 -4.890 -15.520 1.00 98.12 313 ASP A CA 1
ATOM 2458 C C . ASP A 1 313 ? 27.898 -3.626 -14.668 1.00 98.12 313 ASP A C 1
ATOM 2460 O O . ASP A 1 313 ? 27.663 -3.718 -13.461 1.00 98.12 313 ASP A O 1
ATOM 2464 N N . GLY A 1 314 ? 27.969 -2.443 -15.288 1.00 98.00 314 GLY A N 1
ATOM 2465 C CA . GLY A 1 314 ? 27.739 -1.165 -14.614 1.00 98.00 314 GLY A CA 1
ATOM 2466 C C . GLY A 1 314 ? 26.306 -1.042 -14.100 1.00 98.00 314 GLY A C 1
ATOM 2467 O O . GLY A 1 314 ? 26.097 -0.726 -12.928 1.00 98.00 314 GLY A O 1
ATOM 2468 N N . ILE A 1 315 ? 25.324 -1.372 -14.946 1.00 98.12 315 ILE A N 1
ATOM 2469 C CA . ILE A 1 315 ? 23.901 -1.367 -14.579 1.00 98.12 315 ILE A CA 1
ATOM 2470 C C . ILE A 1 315 ? 23.640 -2.374 -13.455 1.00 98.12 315 ILE A C 1
ATOM 2472 O O . ILE A 1 315 ? 23.115 -2.004 -12.404 1.00 98.12 315 ILE A O 1
ATOM 2476 N N . ASN A 1 316 ? 24.068 -3.628 -13.626 1.00 98.56 316 ASN A N 1
ATOM 2477 C CA . ASN A 1 316 ? 23.851 -4.675 -12.628 1.00 98.56 316 ASN A CA 1
ATOM 2478 C C . ASN A 1 316 ? 24.513 -4.337 -11.287 1.00 98.56 316 ASN A C 1
ATOM 2480 O O . ASN A 1 316 ? 23.922 -4.605 -10.247 1.00 98.56 316 ASN A O 1
ATOM 2484 N N . LYS A 1 317 ? 25.684 -3.687 -11.276 1.00 98.38 317 LYS A N 1
ATOM 2485 C CA . LYS A 1 317 ? 26.343 -3.236 -10.039 1.00 98.38 317 LYS A CA 1
ATOM 2486 C C . LYS A 1 317 ? 25.493 -2.236 -9.250 1.00 98.38 317 LYS A C 1
ATOM 2488 O O . LYS A 1 317 ? 25.450 -2.304 -8.021 1.00 98.38 317 LYS A O 1
ATOM 2493 N N . VAL A 1 318 ? 24.841 -1.296 -9.932 1.00 97.94 318 VAL A N 1
ATOM 2494 C CA . VAL A 1 318 ? 23.988 -0.289 -9.282 1.00 97.94 318 VAL A CA 1
ATOM 2495 C C . VAL A 1 318 ? 22.699 -0.926 -8.758 1.00 97.94 318 VAL A C 1
ATOM 2497 O O . VAL A 1 318 ? 22.311 -0.669 -7.617 1.00 97.94 318 VAL A O 1
ATOM 2500 N N . LEU A 1 319 ? 22.083 -1.812 -9.543 1.00 98.50 319 LEU A N 1
ATOM 2501 C CA . LEU A 1 319 ? 20.888 -2.549 -9.126 1.00 98.50 319 LEU A CA 1
ATOM 2502 C C . LEU A 1 319 ? 21.170 -3.512 -7.958 1.00 98.50 319 LEU A C 1
ATOM 2504 O O . LEU A 1 319 ? 20.377 -3.593 -7.021 1.00 98.50 319 LEU A O 1
ATOM 2508 N N . ASP A 1 320 ? 22.321 -4.188 -7.966 1.00 98.69 320 ASP A N 1
ATOM 2509 C CA . ASP A 1 320 ? 22.804 -5.041 -6.871 1.00 98.69 320 ASP A CA 1
ATOM 2510 C C . ASP A 1 320 ? 22.920 -4.232 -5.570 1.00 98.69 320 ASP A C 1
ATOM 2512 O O . ASP A 1 320 ? 22.327 -4.593 -4.549 1.00 98.69 320 ASP A O 1
ATOM 2516 N N . LYS A 1 321 ? 23.558 -3.053 -5.634 1.00 98.12 321 LYS A N 1
ATOM 2517 C CA . LYS A 1 321 ? 23.635 -2.134 -4.492 1.00 98.12 321 LYS A CA 1
ATOM 2518 C C . LYS A 1 321 ? 22.243 -1.720 -4.000 1.00 98.12 321 LYS A C 1
ATOM 2520 O O . LYS A 1 321 ? 21.995 -1.794 -2.797 1.00 98.12 321 LYS A O 1
ATOM 2525 N N . ARG A 1 322 ? 21.330 -1.329 -4.897 1.00 97.94 322 ARG A N 1
ATOM 2526 C CA . ARG A 1 322 ? 19.951 -0.951 -4.535 1.00 97.94 322 ARG A CA 1
ATOM 2527 C C . ARG A 1 322 ? 19.248 -2.072 -3.768 1.00 97.94 322 ARG A C 1
ATOM 2529 O O . ARG A 1 322 ? 18.686 -1.824 -2.703 1.00 97.94 322 ARG A O 1
ATOM 2536 N N . ILE A 1 323 ? 19.308 -3.307 -4.259 1.00 98.50 323 ILE A N 1
ATOM 2537 C CA . ILE A 1 323 ? 18.665 -4.440 -3.585 1.00 98.50 323 ILE A CA 1
ATOM 2538 C C . ILE A 1 323 ? 19.354 -4.789 -2.263 1.00 98.50 323 ILE A C 1
ATOM 2540 O O . ILE A 1 323 ? 18.662 -5.139 -1.310 1.00 98.50 323 ILE A O 1
ATOM 2544 N N . SER A 1 324 ? 20.668 -4.596 -2.134 1.00 98.12 324 SER A N 1
ATOM 2545 C CA . SER A 1 324 ? 21.344 -4.752 -0.838 1.00 98.12 324 SER A CA 1
ATOM 2546 C C . SER A 1 324 ? 20.805 -3.803 0.247 1.00 98.12 324 SER A C 1
ATOM 2548 O O . SER A 1 324 ? 20.785 -4.155 1.425 1.00 98.12 324 SER A O 1
ATOM 2550 N N . GLU A 1 325 ? 20.321 -2.618 -0.144 1.00 97.19 325 GLU A N 1
ATOM 2551 C CA . GLU A 1 325 ? 19.821 -1.580 0.763 1.00 97.19 325 GLU A CA 1
ATOM 2552 C C . GLU A 1 325 ? 18.305 -1.645 1.001 1.00 97.19 325 GLU A C 1
ATOM 2554 O O . GLU A 1 325 ? 17.830 -1.133 2.022 1.00 97.19 325 GLU A O 1
ATOM 2559 N N . ASN A 1 326 ? 17.551 -2.211 0.053 1.00 97.88 326 ASN A N 1
ATOM 2560 C CA . ASN A 1 326 ? 16.085 -2.243 0.060 1.00 97.88 326 ASN A CA 1
ATOM 2561 C C . ASN A 1 326 ? 15.495 -3.647 0.276 1.00 97.88 326 ASN A C 1
ATOM 2563 O O . ASN A 1 326 ? 14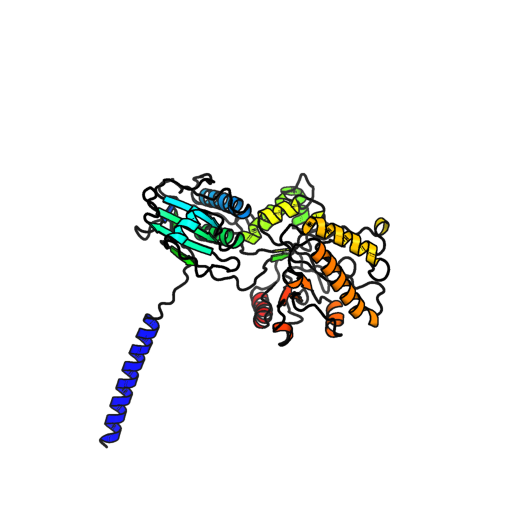.357 -3.750 0.725 1.00 97.88 326 ASN A O 1
ATOM 2567 N N . GLY A 1 327 ? 16.253 -4.713 0.006 1.00 97.38 327 GLY A N 1
ATOM 2568 C CA . GLY A 1 327 ? 15.852 -6.116 0.174 1.00 97.38 327 GLY A CA 1
ATOM 2569 C C . GLY A 1 327 ? 15.312 -6.503 1.560 1.00 97.38 327 GLY A C 1
ATOM 2570 O O . GLY A 1 327 ? 14.417 -7.342 1.611 1.00 97.38 327 GLY A O 1
ATOM 2571 N N . PRO A 1 328 ? 15.776 -5.901 2.677 1.00 96.62 328 PRO A N 1
ATOM 2572 C CA . PRO A 1 328 ? 15.210 -6.172 4.002 1.00 96.62 328 PRO A CA 1
ATOM 2573 C C . PRO A 1 328 ? 13.771 -5.675 4.226 1.00 96.62 328 PRO A C 1
ATOM 2575 O O . PRO A 1 328 ? 13.155 -6.073 5.213 1.00 96.62 328 PRO A O 1
ATOM 2578 N N . TYR A 1 329 ? 13.246 -4.793 3.369 1.00 97.81 329 TYR A N 1
ATOM 2579 C CA . TYR A 1 329 ? 11.893 -4.237 3.495 1.00 97.81 329 TYR A CA 1
ATOM 2580 C C . TYR A 1 329 ? 10.892 -4.966 2.588 1.00 97.81 329 TYR A C 1
ATOM 2582 O O . TYR A 1 329 ? 11.265 -5.708 1.680 1.00 97.81 329 TYR A O 1
ATOM 2590 N N . GLU A 1 330 ? 9.597 -4.736 2.810 1.00 98.06 330 GLU A N 1
ATOM 2591 C CA . GLU A 1 330 ? 8.550 -5.292 1.952 1.00 98.06 330 GLU A CA 1
ATOM 2592 C C . GLU A 1 330 ? 8.408 -4.471 0.664 1.00 98.06 330 GLU A C 1
ATOM 2594 O O . GLU A 1 330 ? 8.065 -3.289 0.700 1.00 98.06 330 GLU A O 1
ATOM 2599 N N . ASN A 1 331 ? 8.660 -5.104 -0.482 1.00 98.62 331 ASN A N 1
ATOM 2600 C CA . ASN A 1 331 ? 8.637 -4.447 -1.785 1.00 98.62 331 ASN A CA 1
ATOM 2601 C C . ASN A 1 331 ? 7.939 -5.307 -2.848 1.00 98.62 331 ASN A C 1
ATOM 2603 O O . ASN A 1 331 ? 7.815 -6.524 -2.702 1.00 98.62 331 ASN A O 1
ATOM 2607 N N . PHE A 1 332 ? 7.541 -4.659 -3.943 1.00 98.69 332 PHE A N 1
ATOM 2608 C CA . PHE A 1 332 ? 7.064 -5.287 -5.170 1.00 98.69 332 PHE A CA 1
ATOM 2609 C C . PHE A 1 332 ? 7.956 -4.832 -6.327 1.00 98.69 332 PHE A C 1
ATOM 2611 O O . PHE A 1 332 ? 7.908 -3.675 -6.747 1.00 98.69 332 PHE A O 1
ATOM 2618 N N . TYR A 1 333 ? 8.817 -5.727 -6.811 1.00 98.75 333 TYR A N 1
ATOM 2619 C CA . TYR A 1 333 ? 9.931 -5.359 -7.680 1.00 98.75 333 TYR A CA 1
ATOM 2620 C C . TYR A 1 333 ? 9.532 -5.275 -9.148 1.00 98.75 333 TYR A C 1
ATOM 2622 O O . TYR A 1 333 ? 9.113 -6.264 -9.748 1.00 98.75 333 TYR A O 1
ATOM 2630 N N . THR A 1 334 ? 9.740 -4.109 -9.751 1.00 98.44 334 THR A N 1
ATOM 2631 C CA . THR A 1 334 ? 9.665 -3.944 -11.203 1.00 98.44 334 THR A CA 1
ATOM 2632 C C . THR A 1 334 ? 10.846 -4.635 -11.871 1.00 98.44 334 THR A C 1
ATOM 2634 O O . THR A 1 334 ? 12.000 -4.351 -11.542 1.00 98.44 334 THR A O 1
ATOM 2637 N N . LEU A 1 335 ? 10.554 -5.544 -12.799 1.00 98.25 335 LEU A N 1
ATOM 2638 C CA . LEU A 1 335 ? 11.539 -6.239 -13.619 1.00 98.25 335 LEU A CA 1
ATOM 2639 C C . LEU A 1 335 ? 11.597 -5.682 -15.047 1.00 98.25 335 LEU A C 1
ATOM 2641 O O . LEU A 1 335 ? 10.786 -4.848 -15.449 1.00 98.25 335 LEU A O 1
ATOM 2645 N N . ALA A 1 336 ? 12.529 -6.239 -15.823 1.00 94.81 336 ALA A N 1
ATOM 2646 C CA . ALA A 1 336 ? 12.927 -5.826 -17.162 1.00 94.81 336 ALA A CA 1
ATOM 2647 C C . ALA A 1 336 ? 13.610 -4.454 -17.165 1.00 94.81 336 ALA A C 1
ATOM 2649 O O . ALA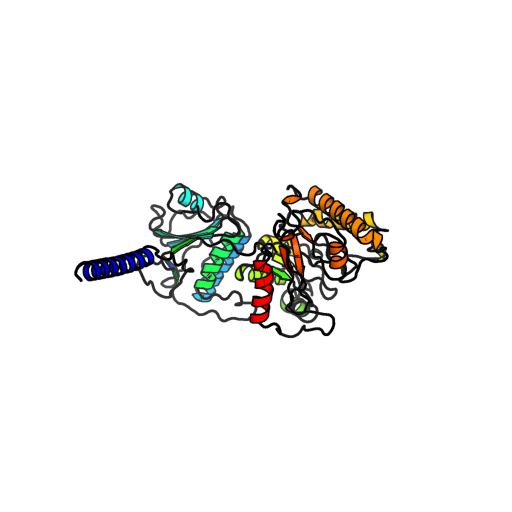 A 1 336 ? 14.018 -3.936 -16.129 1.00 94.81 336 ALA A O 1
ATOM 2650 N N . MET A 1 337 ? 13.851 -3.904 -18.349 1.00 91.38 337 MET A N 1
ATOM 2651 C CA . MET A 1 337 ? 14.537 -2.631 -18.512 1.00 91.38 337 MET A CA 1
ATOM 2652 C C . MET A 1 337 ? 13.950 -1.910 -19.716 1.00 91.38 337 MET A C 1
ATOM 2654 O O . MET A 1 337 ? 13.717 -2.513 -20.763 1.00 91.38 337 MET A O 1
ATOM 2658 N N . ARG A 1 338 ? 13.742 -0.607 -19.553 1.00 91.00 338 ARG A N 1
ATOM 2659 C CA . ARG A 1 338 ? 13.441 0.337 -20.630 1.00 91.00 338 ARG A CA 1
ATOM 2660 C C . ARG A 1 338 ? 14.549 1.385 -20.693 1.00 91.00 338 ARG A C 1
ATOM 2662 O O . ARG A 1 338 ? 15.503 1.327 -19.910 1.00 91.00 338 ARG A O 1
ATOM 2669 N N . GLY A 1 339 ? 14.459 2.314 -21.637 1.00 87.81 339 GLY A N 1
ATOM 2670 C CA . GLY A 1 339 ? 15.337 3.480 -21.668 1.00 87.81 339 GLY A CA 1
ATOM 2671 C C . GLY A 1 339 ? 15.193 4.345 -20.411 1.00 87.81 339 GLY A C 1
ATOM 2672 O O . GLY A 1 339 ? 14.365 4.083 -19.538 1.00 87.81 339 GLY A O 1
ATOM 2673 N N . ILE A 1 340 ? 16.026 5.381 -20.311 1.00 87.38 340 ILE A N 1
ATOM 2674 C CA . ILE A 1 340 ? 15.912 6.379 -19.238 1.00 87.38 340 ILE A CA 1
ATOM 2675 C C . ILE A 1 340 ? 14.534 7.042 -19.312 1.00 87.38 340 ILE A C 1
ATOM 2677 O O . ILE A 1 340 ? 14.084 7.393 -20.408 1.00 87.38 340 ILE A O 1
ATOM 2681 N N . HIS A 1 341 ? 13.896 7.241 -18.152 1.00 81.56 341 HIS A N 1
ATOM 2682 C CA . HIS A 1 341 ? 12.532 7.772 -18.060 1.00 81.56 341 HIS A CA 1
ATOM 2683 C C . HIS A 1 341 ? 11.563 6.876 -18.848 1.00 81.56 341 HIS A C 1
ATOM 2685 O O . HIS A 1 341 ? 11.539 5.674 -18.626 1.00 81.56 341 HIS A O 1
ATOM 2691 N N . ASP A 1 342 ? 10.762 7.408 -19.762 1.00 79.31 342 ASP A N 1
ATOM 2692 C CA . ASP A 1 342 ? 9.729 6.660 -20.484 1.00 79.31 342 ASP A CA 1
ATOM 2693 C C . ASP A 1 342 ? 10.135 6.292 -21.931 1.00 79.31 342 ASP A C 1
ATOM 2695 O O . ASP A 1 342 ? 9.290 6.041 -22.798 1.00 79.31 342 ASP A O 1
ATOM 2699 N N . ALA A 1 343 ? 11.445 6.275 -22.209 1.00 84.25 343 ALA A N 1
ATOM 2700 C CA . ALA A 1 343 ? 12.006 5.970 -23.524 1.00 84.25 343 ALA A CA 1
ATOM 2701 C C . ALA A 1 343 ? 12.153 4.459 -23.788 1.00 84.25 343 ALA A C 1
ATOM 2703 O O . ALA A 1 343 ? 12.285 3.649 -22.870 1.00 84.25 343 ALA A O 1
ATOM 2704 N N . GLY A 1 344 ? 12.191 4.081 -25.069 1.00 86.62 344 GLY A N 1
ATOM 2705 C CA . GLY A 1 344 ? 12.485 2.709 -25.489 1.00 86.62 344 GLY A CA 1
ATOM 2706 C C . GLY A 1 344 ? 13.955 2.314 -25.306 1.00 86.62 344 GLY A C 1
ATOM 2707 O O . GLY A 1 344 ? 14.818 3.148 -25.023 1.00 86.62 344 GLY A O 1
ATOM 2708 N N . LEU A 1 345 ? 14.248 1.024 -25.494 1.00 87.69 345 LEU A N 1
ATOM 2709 C CA . LEU A 1 345 ? 15.618 0.502 -25.495 1.00 87.69 345 LEU A CA 1
ATOM 2710 C C . LEU A 1 345 ? 16.484 1.213 -26.551 1.00 87.69 345 LEU A C 1
ATOM 2712 O O . LEU A 1 345 ? 16.081 1.379 -27.702 1.00 87.69 345 LEU A O 1
ATOM 2716 N N . VAL A 1 346 ? 17.702 1.606 -26.172 1.00 86.81 346 VAL A N 1
ATOM 2717 C CA . VAL A 1 346 ? 18.602 2.376 -27.043 1.00 86.81 346 VAL A CA 1
ATOM 2718 C C . VAL A 1 346 ? 19.551 1.447 -27.796 1.00 86.81 346 VAL A C 1
ATOM 2720 O O . VAL A 1 346 ? 20.316 0.702 -27.190 1.00 86.81 346 VAL A O 1
ATOM 2723 N N . GLY A 1 347 ? 19.545 1.529 -29.130 1.00 87.69 347 GLY A N 1
ATOM 2724 C CA . GLY A 1 347 ? 20.522 0.838 -29.981 1.00 87.69 347 GLY A CA 1
ATOM 2725 C C . GLY A 1 347 ? 20.395 -0.689 -30.000 1.00 87.69 347 GLY A C 1
ATOM 2726 O O . GLY A 1 347 ? 21.348 -1.365 -30.381 1.00 87.69 347 GLY A O 1
ATOM 2727 N N . VAL A 1 348 ? 19.247 -1.236 -29.589 1.00 90.00 348 VAL A N 1
ATOM 2728 C CA . VAL A 1 348 ? 18.981 -2.680 -29.599 1.00 90.00 348 VAL A CA 1
ATOM 2729 C C . VAL A 1 348 ? 18.316 -3.059 -30.928 1.00 90.00 348 VAL A C 1
ATOM 2731 O O . VAL A 1 348 ? 17.223 -2.567 -31.208 1.00 90.00 348 VAL A O 1
ATOM 2734 N N . PRO A 1 349 ? 18.935 -3.918 -31.763 1.00 92.06 349 PRO A N 1
ATOM 2735 C CA . PRO A 1 349 ? 18.292 -4.424 -32.972 1.00 92.06 349 PRO A CA 1
ATOM 2736 C C . PRO A 1 349 ? 17.017 -5.193 -32.634 1.00 92.06 349 PRO A C 1
ATOM 2738 O O . PRO A 1 349 ? 16.970 -5.901 -31.623 1.00 92.06 349 PRO A O 1
ATOM 2741 N N . LYS A 1 350 ? 16.000 -5.103 -33.498 1.00 90.12 350 LYS A N 1
ATOM 2742 C CA . LYS A 1 350 ? 14.668 -5.668 -33.241 1.00 90.12 350 LYS A CA 1
ATOM 2743 C C . LYS A 1 350 ? 14.755 -7.145 -32.862 1.00 90.12 350 LYS A C 1
ATOM 2745 O O . LYS A 1 350 ? 14.198 -7.564 -31.855 1.00 90.12 350 LYS A O 1
ATOM 2750 N N . GLU A 1 351 ? 15.530 -7.923 -33.605 1.00 92.62 351 GLU A N 1
ATOM 2751 C CA . GLU A 1 351 ? 15.789 -9.349 -33.407 1.00 92.62 351 GLU A CA 1
ATOM 2752 C C . GLU A 1 351 ? 16.470 -9.696 -32.071 1.00 92.62 351 GLU A C 1
ATOM 2754 O O . GLU A 1 351 ? 16.344 -10.828 -31.606 1.00 92.62 351 GLU A O 1
ATOM 2759 N N . ARG A 1 352 ? 17.150 -8.739 -31.425 1.00 94.88 352 ARG A N 1
ATOM 2760 C CA . ARG A 1 352 ? 17.818 -8.928 -30.127 1.00 94.88 352 ARG A CA 1
ATOM 2761 C C . ARG A 1 352 ? 16.963 -8.546 -28.928 1.00 94.88 352 ARG A C 1
ATOM 2763 O O . ARG A 1 352 ? 17.253 -9.041 -27.842 1.00 94.88 352 ARG A O 1
ATOM 2770 N N . GLU A 1 353 ? 15.919 -7.736 -29.104 1.00 94.81 353 GLU A N 1
ATOM 2771 C CA . GLU A 1 353 ? 15.092 -7.216 -28.003 1.00 94.81 353 GLU A CA 1
ATOM 2772 C C . GLU A 1 353 ? 14.560 -8.317 -27.076 1.00 94.81 353 GLU A C 1
ATOM 2774 O O . GLU A 1 353 ? 14.743 -8.227 -25.867 1.00 94.81 353 GLU A O 1
ATOM 2779 N N . VAL A 1 354 ? 13.965 -9.384 -27.627 1.00 96.38 354 VAL A N 1
ATOM 2780 C CA . VAL A 1 354 ? 13.408 -10.488 -26.821 1.00 96.38 354 VAL A CA 1
ATOM 2781 C C . VAL A 1 354 ? 14.505 -11.155 -25.992 1.00 96.38 354 VAL A C 1
ATOM 2783 O O . VAL A 1 354 ? 14.405 -11.196 -24.771 1.00 96.38 354 VAL A O 1
ATOM 2786 N N . SER A 1 355 ? 15.589 -11.598 -26.640 1.00 96.44 355 SER A N 1
ATOM 2787 C CA . SER A 1 355 ? 16.697 -12.268 -25.945 1.00 96.44 355 SER A CA 1
ATOM 2788 C C . SER A 1 355 ? 17.377 -11.378 -24.901 1.00 96.44 355 SER A C 1
ATOM 2790 O O . SER A 1 355 ? 17.820 -11.872 -23.870 1.00 96.44 355 SER A O 1
ATOM 2792 N N . LEU A 1 356 ? 17.445 -10.065 -25.151 1.00 96.38 356 LEU A N 1
ATOM 2793 C CA . LEU A 1 356 ? 18.020 -9.110 -24.212 1.00 96.38 356 LEU A CA 1
ATOM 2794 C C . LEU A 1 356 ? 17.142 -8.967 -22.967 1.00 96.38 356 LEU A C 1
ATOM 2796 O O . LEU A 1 356 ? 17.659 -8.968 -21.857 1.00 96.38 356 LEU A O 1
ATOM 2800 N N . ILE A 1 357 ? 15.821 -8.865 -23.133 1.00 96.75 357 ILE A N 1
ATOM 2801 C CA . ILE A 1 357 ? 14.914 -8.778 -21.986 1.00 96.75 357 ILE A CA 1
ATOM 2802 C C . ILE A 1 357 ? 14.923 -10.083 -21.176 1.00 96.75 357 ILE A C 1
ATOM 2804 O O . ILE A 1 357 ? 14.922 -10.014 -19.953 1.00 96.75 357 ILE A O 1
ATOM 2808 N N . GLU A 1 358 ? 15.013 -11.260 -21.804 1.00 97.44 358 GLU A N 1
ATOM 2809 C CA . GLU A 1 358 ? 15.171 -12.536 -21.078 1.00 97.44 358 GLU A CA 1
ATOM 2810 C C . GLU A 1 358 ? 16.454 -12.574 -20.227 1.00 97.44 358 GLU A C 1
ATOM 2812 O O . GLU A 1 358 ? 16.436 -13.045 -19.084 1.00 97.44 358 GLU A O 1
ATOM 2817 N N . GLU A 1 359 ? 17.556 -12.036 -20.755 1.00 97.69 359 GLU A N 1
ATOM 2818 C CA . GLU A 1 359 ? 18.822 -11.889 -20.032 1.00 97.69 359 GLU A CA 1
ATOM 2819 C C . GLU A 1 359 ? 18.677 -10.937 -18.835 1.00 97.69 359 GLU A C 1
ATOM 2821 O O . GLU A 1 359 ? 19.009 -11.309 -17.709 1.00 97.69 359 GLU A O 1
ATOM 2826 N N . VAL A 1 360 ? 18.088 -9.756 -19.050 1.00 97.94 360 VAL A N 1
ATOM 2827 C CA . VAL A 1 360 ? 17.814 -8.770 -17.990 1.00 97.94 360 VAL A CA 1
ATOM 2828 C C . VAL A 1 360 ? 16.945 -9.371 -16.881 1.00 97.94 360 VAL A C 1
ATOM 2830 O O . VAL A 1 360 ? 17.267 -9.221 -15.703 1.00 97.94 360 VAL A O 1
ATOM 2833 N N . LEU A 1 361 ? 15.859 -10.070 -17.237 1.00 98.44 361 LEU A N 1
ATOM 2834 C CA . LEU A 1 361 ? 14.972 -10.733 -16.274 1.00 98.44 361 LEU A CA 1
ATOM 2835 C C . LEU A 1 361 ? 15.739 -11.754 -15.425 1.00 98.44 361 LEU A C 1
ATOM 2837 O O . LEU A 1 361 ? 15.546 -11.823 -14.210 1.00 98.44 361 LEU A O 1
ATOM 2841 N N . THR A 1 362 ? 16.619 -12.533 -16.056 1.00 98.50 362 THR A N 1
ATOM 2842 C CA . THR A 1 362 ? 17.436 -13.542 -15.373 1.00 98.50 362 THR A CA 1
ATOM 2843 C C . THR A 1 362 ? 18.398 -12.894 -14.380 1.00 98.50 362 THR A C 1
ATOM 2845 O O . THR A 1 362 ? 18.443 -13.287 -13.213 1.00 98.50 362 THR A O 1
ATOM 2848 N N . ASP A 1 363 ? 19.124 -11.861 -14.800 1.00 98.75 363 ASP A N 1
ATOM 2849 C CA . ASP A 1 363 ? 20.116 -11.199 -13.954 1.00 98.75 363 ASP A CA 1
ATOM 2850 C C . ASP A 1 363 ? 19.480 -10.446 -12.784 1.00 98.75 363 ASP A C 1
ATOM 2852 O O . ASP A 1 363 ? 19.953 -10.543 -11.650 1.00 98.75 363 ASP A O 1
ATOM 2856 N N . GLN A 1 364 ? 18.357 -9.767 -13.014 1.00 98.81 364 GLN A N 1
ATOM 2857 C CA . GLN A 1 364 ? 17.603 -9.106 -11.949 1.00 98.81 364 GLN A CA 1
ATOM 2858 C C . GLN A 1 364 ? 17.087 -10.107 -10.908 1.00 98.81 364 GLN A C 1
ATOM 2860 O O . GLN A 1 364 ? 17.177 -9.855 -9.706 1.00 98.81 364 GLN A O 1
ATOM 2865 N N . ARG A 1 365 ? 16.608 -11.279 -11.339 1.00 98.81 365 ARG A N 1
ATOM 2866 C CA . ARG A 1 365 ? 16.180 -12.355 -10.430 1.00 98.81 365 ARG A CA 1
ATOM 2867 C C . ARG A 1 365 ? 17.341 -12.963 -9.644 1.00 98.81 365 ARG A C 1
ATOM 2869 O O . ARG A 1 365 ? 17.171 -13.293 -8.467 1.00 98.81 365 ARG A O 1
ATOM 2876 N N . ASN A 1 366 ? 18.524 -13.057 -10.249 1.00 98.69 366 ASN A N 1
ATOM 2877 C CA . ASN A 1 366 ? 19.743 -13.459 -9.547 1.00 98.69 366 ASN A CA 1
ATOM 2878 C C . ASN A 1 366 ? 20.129 -12.434 -8.467 1.00 98.69 366 ASN A C 1
ATOM 2880 O O . ASN A 1 366 ? 20.466 -12.825 -7.349 1.00 98.69 366 ASN A O 1
ATOM 2884 N N . ILE A 1 367 ? 20.010 -11.132 -8.760 1.00 98.81 367 ILE A N 1
ATOM 2885 C CA . ILE A 1 367 ? 20.230 -10.058 -7.780 1.00 98.81 367 ILE A CA 1
ATOM 2886 C C . ILE A 1 367 ? 19.241 -10.173 -6.610 1.00 98.81 367 ILE A C 1
ATOM 2888 O O . ILE A 1 367 ? 19.659 -10.129 -5.455 1.00 98.81 367 ILE A O 1
ATOM 2892 N N . LEU A 1 368 ? 17.946 -10.368 -6.879 1.00 98.81 368 LEU A N 1
ATOM 2893 C CA . LEU A 1 368 ? 16.935 -10.539 -5.826 1.00 98.81 368 LEU A CA 1
ATOM 2894 C C . LEU A 1 368 ? 17.246 -11.746 -4.926 1.00 98.81 368 LEU A C 1
ATOM 2896 O O . LEU A 1 368 ? 17.257 -11.622 -3.700 1.00 98.81 368 LEU A O 1
ATOM 2900 N N . SER A 1 369 ? 17.582 -12.886 -5.535 1.00 98.50 369 SER A N 1
ATOM 2901 C CA . SER A 1 369 ? 17.884 -14.142 -4.829 1.00 98.50 369 SER A CA 1
ATOM 2902 C C . SER A 1 369 ? 19.123 -14.056 -3.928 1.00 98.50 369 SER A C 1
ATOM 2904 O O . SER A 1 369 ? 19.256 -14.830 -2.984 1.00 98.50 369 SER A O 1
ATOM 2906 N N . LYS A 1 370 ? 20.042 -13.122 -4.203 1.00 98.25 370 LYS A N 1
ATOM 2907 C CA . LYS A 1 370 ? 21.253 -12.896 -3.400 1.00 98.25 370 LYS A CA 1
ATOM 2908 C C . LYS A 1 370 ? 20.952 -12.267 -2.036 1.00 98.25 370 LYS A C 1
ATOM 2910 O O . LYS A 1 370 ? 21.679 -12.529 -1.080 1.00 98.25 370 LYS A O 1
ATOM 2915 N N . TYR A 1 371 ? 19.920 -11.427 -1.949 1.00 98.25 371 TYR A N 1
ATOM 2916 C CA . TYR A 1 371 ? 19.673 -10.569 -0.783 1.00 98.25 371 TYR A CA 1
ATOM 2917 C C . TYR A 1 371 ? 18.393 -10.887 -0.021 1.00 98.25 371 TYR A C 1
ATOM 2919 O O . TYR A 1 371 ? 18.294 -10.552 1.158 1.00 98.25 371 TYR A O 1
ATOM 2927 N N . ILE A 1 372 ? 17.417 -11.516 -0.673 1.00 98.00 372 ILE A N 1
ATOM 2928 C CA . ILE A 1 372 ? 16.116 -11.799 -0.077 1.00 98.00 372 ILE A CA 1
ATOM 2929 C C . ILE A 1 372 ? 16.077 -13.291 0.271 1.00 98.00 372 ILE A C 1
ATOM 2931 O O . ILE A 1 372 ? 16.171 -14.120 -0.634 1.00 98.00 372 ILE A O 1
ATOM 2935 N N . PRO A 1 373 ? 15.947 -13.671 1.558 1.00 96.12 373 PRO A N 1
ATOM 2936 C CA . PRO A 1 373 ? 16.059 -15.058 2.015 1.00 96.12 373 PRO A CA 1
ATOM 2937 C C . PRO A 1 373 ? 14.771 -15.863 1.763 1.00 96.12 373 PRO A C 1
ATOM 2939 O O . PRO A 1 373 ? 14.262 -16.558 2.647 1.00 96.12 373 PRO A O 1
ATOM 2942 N N . HIS A 1 374 ? 14.227 -15.759 0.554 1.00 96.75 374 HIS A N 1
ATOM 2943 C CA . HIS A 1 374 ? 13.004 -16.415 0.117 1.00 96.75 374 HIS A CA 1
ATOM 2944 C C . HIS A 1 374 ? 13.187 -17.006 -1.286 1.00 96.75 374 HIS A C 1
ATOM 2946 O O . HIS A 1 374 ? 13.967 -16.472 -2.077 1.00 96.75 374 HIS A O 1
ATOM 2952 N N . PRO A 1 375 ? 12.479 -18.100 -1.618 1.00 98.06 375 PRO A N 1
ATOM 2953 C CA . PRO A 1 375 ? 12.431 -18.612 -2.982 1.00 98.06 375 PRO A CA 1
ATOM 2954 C C . PRO A 1 375 ? 12.063 -17.508 -3.979 1.00 98.06 375 PRO A C 1
ATOM 2956 O O . PRO A 1 375 ? 11.153 -16.719 -3.716 1.00 98.06 375 PRO A O 1
ATOM 2959 N N . ILE A 1 376 ? 12.762 -17.448 -5.115 1.00 98.19 376 ILE A N 1
ATOM 2960 C CA . ILE A 1 376 ? 12.597 -16.370 -6.102 1.00 98.19 376 ILE A CA 1
ATOM 2961 C C . ILE A 1 376 ? 11.165 -16.260 -6.642 1.00 98.19 376 ILE A C 1
ATOM 2963 O O . ILE A 1 376 ? 10.721 -15.167 -6.963 1.00 98.19 376 ILE A O 1
ATOM 2967 N N . ASP A 1 377 ? 10.426 -17.365 -6.685 1.00 97.88 377 ASP A N 1
ATOM 2968 C CA . ASP A 1 377 ? 9.017 -17.438 -7.088 1.00 97.88 377 ASP A CA 1
ATOM 2969 C C . ASP A 1 377 ? 8.028 -16.925 -6.024 1.00 97.88 377 ASP A C 1
ATOM 2971 O O . ASP A 1 377 ? 6.856 -16.694 -6.316 1.00 97.88 377 ASP A O 1
ATOM 2975 N N . SER A 1 378 ? 8.487 -16.706 -4.790 1.00 97.19 378 SER A N 1
ATOM 2976 C CA . SER A 1 378 ? 7.689 -16.122 -3.704 1.00 97.19 378 SER A CA 1
ATOM 2977 C C . SER A 1 378 ? 7.917 -14.617 -3.514 1.00 97.19 378 SER A C 1
ATOM 2979 O O . SER A 1 378 ? 7.144 -13.963 -2.810 1.00 97.19 378 SER A O 1
ATOM 2981 N N . ILE A 1 379 ? 8.956 -14.055 -4.142 1.00 98.50 379 ILE A N 1
ATOM 2982 C CA . ILE A 1 379 ? 9.287 -12.627 -4.073 1.00 98.50 379 ILE A CA 1
ATOM 2983 C C . ILE A 1 379 ? 8.341 -11.852 -5.010 1.00 98.50 379 ILE A C 1
ATOM 2985 O O . ILE A 1 379 ? 8.318 -12.153 -6.205 1.00 98.50 379 ILE A O 1
ATOM 2989 N N . PRO A 1 380 ? 7.577 -10.845 -4.537 1.00 98.44 380 PRO A N 1
ATOM 2990 C CA . PRO A 1 380 ? 6.657 -10.096 -5.395 1.00 98.44 380 PRO A CA 1
ATOM 2991 C C . PRO A 1 380 ? 7.390 -9.344 -6.513 1.00 98.44 380 PRO A C 1
ATOM 2993 O O . PRO A 1 380 ? 8.252 -8.503 -6.253 1.00 98.44 380 PRO A O 1
ATOM 2996 N N . GLN A 1 381 ? 7.047 -9.656 -7.762 1.00 98.81 381 GLN A N 1
ATOM 2997 C CA . GLN A 1 381 ? 7.708 -9.150 -8.966 1.00 98.81 381 GLN A CA 1
ATOM 2998 C C . GLN A 1 381 ? 6.682 -8.815 -10.041 1.00 98.81 381 GLN A C 1
ATOM 3000 O O . GLN A 1 381 ? 5.747 -9.591 -10.260 1.00 98.81 381 GLN A O 1
ATOM 3005 N N . GLN A 1 382 ? 6.857 -7.682 -10.721 1.00 98.50 382 GLN A N 1
ATOM 3006 C CA . GLN A 1 382 ? 6.002 -7.263 -11.829 1.00 98.50 382 GLN A CA 1
ATOM 3007 C C . GLN A 1 382 ? 6.792 -7.108 -13.121 1.00 98.50 382 GLN A C 1
ATOM 3009 O O . GLN A 1 382 ? 7.956 -6.709 -13.125 1.00 98.50 382 GLN A O 1
ATOM 3014 N N . PHE A 1 383 ? 6.106 -7.363 -14.224 1.00 98.25 383 PHE A N 1
ATOM 3015 C CA . PHE A 1 383 ? 6.516 -6.971 -15.558 1.00 98.25 383 PHE A CA 1
ATOM 3016 C C . PHE A 1 383 ? 5.370 -6.183 -16.185 1.00 98.25 383 PHE A C 1
ATOM 3018 O O . PHE A 1 383 ? 4.228 -6.647 -16.192 1.00 98.25 383 PHE A O 1
ATOM 3025 N N . VAL A 1 384 ? 5.681 -4.994 -16.697 1.00 96.56 384 VAL A N 1
ATOM 3026 C CA . VAL A 1 384 ? 4.701 -4.082 -17.292 1.00 96.56 384 VAL A CA 1
ATOM 3027 C C . VAL A 1 384 ? 4.956 -4.022 -18.802 1.00 96.56 384 VAL A C 1
ATOM 3029 O O . VAL A 1 384 ? 5.918 -3.372 -19.223 1.00 96.56 384 VAL A O 1
ATOM 3032 N N . PRO A 1 385 ? 4.141 -4.685 -19.647 1.00 92.25 385 PRO A N 1
ATOM 3033 C CA . PRO A 1 385 ? 4.268 -4.630 -21.103 1.00 92.25 385 PRO A CA 1
ATOM 3034 C C . PRO A 1 385 ? 3.760 -3.278 -21.628 1.00 92.25 385 PRO A C 1
ATOM 3036 O O . PRO A 1 385 ? 2.704 -3.174 -22.248 1.00 92.25 385 PRO A O 1
ATOM 3039 N N . TYR A 1 386 ? 4.489 -2.209 -21.319 1.00 84.69 386 TYR A N 1
ATOM 3040 C CA . TYR A 1 386 ? 4.096 -0.843 -21.636 1.00 84.69 386 TYR A CA 1
ATOM 3041 C C . TYR A 1 386 ? 4.744 -0.360 -22.936 1.00 84.69 386 TYR A C 1
ATOM 3043 O O . TYR A 1 386 ? 5.929 -0.592 -23.181 1.00 84.69 386 TYR A O 1
ATOM 3051 N N . LYS A 1 387 ? 3.957 0.327 -23.773 1.00 81.81 387 LYS A N 1
ATOM 3052 C CA . LYS A 1 387 ? 4.384 0.873 -25.075 1.00 81.81 387 LYS A CA 1
ATOM 3053 C C . LYS A 1 387 ? 5.087 -0.176 -25.952 1.00 81.81 387 LYS A C 1
ATOM 3055 O O . LYS A 1 387 ? 4.457 -1.154 -26.343 1.00 81.81 387 LYS A O 1
ATOM 3060 N N . GLU A 1 388 ? 6.356 0.026 -26.293 1.00 83.94 388 GLU A N 1
ATOM 3061 C CA . GLU A 1 388 ? 7.137 -0.857 -27.163 1.00 83.94 388 GLU A CA 1
ATOM 3062 C C . GLU A 1 388 ? 7.386 -2.240 -26.550 1.00 83.94 388 GLU A C 1
ATOM 3064 O O . GLU A 1 388 ? 7.560 -3.217 -27.276 1.00 83.94 388 GLU A O 1
ATOM 3069 N N . VAL A 1 389 ? 7.349 -2.346 -25.218 1.00 89.12 389 VAL A N 1
ATOM 3070 C CA . VAL A 1 389 ? 7.558 -3.611 -24.503 1.00 89.12 389 VAL A CA 1
ATOM 3071 C C . VAL A 1 389 ? 6.408 -4.592 -24.750 1.00 89.12 389 VAL A C 1
ATOM 3073 O O . VAL A 1 389 ? 6.624 -5.802 -24.711 1.00 89.12 389 VAL A O 1
ATOM 3076 N N . LEU A 1 390 ? 5.206 -4.101 -25.077 1.00 91.06 390 LEU A N 1
ATOM 3077 C CA . LEU A 1 390 ? 4.088 -4.963 -25.464 1.00 91.06 390 LEU A CA 1
ATOM 3078 C C . LEU A 1 390 ? 4.389 -5.747 -26.750 1.00 91.06 390 LEU A C 1
ATOM 3080 O O . LEU A 1 390 ? 4.139 -6.947 -26.798 1.00 91.06 390 LEU A O 1
ATOM 3084 N N . ASP A 1 391 ? 4.990 -5.108 -27.757 1.00 91.31 391 ASP A N 1
ATOM 3085 C CA . ASP A 1 391 ? 5.394 -5.788 -28.998 1.00 91.31 391 ASP A CA 1
ATOM 3086 C C . ASP A 1 391 ? 6.504 -6.822 -28.738 1.00 91.31 391 ASP A C 1
ATOM 3088 O O . ASP A 1 391 ? 6.492 -7.920 -29.294 1.00 91.31 391 ASP A O 1
ATOM 3092 N N . ILE A 1 392 ? 7.440 -6.519 -27.828 1.00 94.12 392 ILE A N 1
ATOM 3093 C CA . ILE A 1 392 ? 8.457 -7.489 -27.390 1.00 94.12 392 ILE A CA 1
ATOM 3094 C C . ILE A 1 392 ? 7.783 -8.701 -26.730 1.00 94.12 392 ILE A C 1
ATOM 3096 O O . ILE A 1 392 ? 8.162 -9.840 -27.009 1.00 94.12 392 ILE A O 1
ATOM 3100 N N . TYR A 1 393 ? 6.764 -8.472 -25.896 1.00 95.50 393 TYR A N 1
ATOM 3101 C CA . TYR A 1 393 ? 5.989 -9.539 -25.270 1.00 95.50 393 TYR A CA 1
ATOM 3102 C C . TYR A 1 393 ? 5.268 -10.422 -26.299 1.00 95.50 393 TYR A C 1
ATOM 3104 O O . TYR A 1 393 ? 5.423 -11.645 -26.287 1.00 95.50 393 TYR A O 1
ATOM 3112 N N . GLU A 1 394 ? 4.553 -9.810 -27.243 1.00 93.81 394 GLU A N 1
ATOM 3113 C CA . GLU A 1 394 ? 3.775 -10.508 -28.276 1.00 93.81 394 GLU A CA 1
ATOM 3114 C C . GLU A 1 394 ? 4.642 -11.309 -29.257 1.00 93.81 394 GLU A C 1
ATOM 3116 O O . GLU A 1 394 ? 4.193 -12.309 -29.817 1.00 93.81 394 GLU A O 1
ATOM 3121 N N . ARG A 1 395 ? 5.918 -10.943 -29.401 1.00 95.62 395 ARG A N 1
ATOM 3122 C CA . ARG A 1 395 ? 6.910 -11.700 -30.176 1.00 95.62 395 ARG A CA 1
ATOM 3123 C C . ARG A 1 395 ? 7.460 -12.945 -29.473 1.00 95.62 395 ARG A C 1
ATOM 3125 O O . ARG A 1 395 ? 8.372 -13.583 -29.999 1.00 95.62 395 ARG A O 1
ATOM 3132 N N . GLY A 1 396 ? 6.903 -13.314 -28.322 1.00 94.75 396 GLY A N 1
ATOM 3133 C CA . GLY A 1 396 ? 7.197 -14.574 -27.641 1.00 94.75 396 GLY A CA 1
ATOM 3134 C C . GLY A 1 396 ? 8.186 -14.462 -26.485 1.00 94.75 396 GLY A C 1
ATOM 3135 O O . GLY A 1 396 ? 8.808 -15.469 -26.143 1.00 94.75 396 GLY A O 1
ATOM 3136 N N . LEU A 1 397 ? 8.330 -13.278 -25.877 1.00 97.06 397 LEU A N 1
ATOM 3137 C CA . LEU A 1 397 ? 9.098 -13.115 -24.641 1.00 97.06 397 LEU A CA 1
ATOM 3138 C C . LEU A 1 397 ? 8.557 -14.038 -23.545 1.00 97.06 397 LEU A C 1
ATOM 3140 O O . LEU A 1 397 ? 7.377 -13.984 -23.188 1.00 97.06 397 LEU A O 1
ATOM 3144 N N . LYS A 1 398 ? 9.438 -14.842 -22.951 1.00 94.88 398 LYS A N 1
ATOM 3145 C CA . LYS A 1 398 ? 9.071 -15.718 -21.840 1.00 94.88 398 LYS A CA 1
ATOM 3146 C C . LYS A 1 398 ? 9.240 -15.004 -20.507 1.00 94.88 398 LYS A C 1
ATOM 3148 O O . LYS A 1 398 ? 10.334 -14.917 -19.960 1.00 94.88 398 LYS A O 1
ATOM 3153 N N . VAL A 1 399 ? 8.125 -14.542 -19.955 1.00 97.81 399 VAL A N 1
ATOM 3154 C CA . VAL A 1 399 ? 8.075 -13.995 -18.594 1.00 97.81 399 VAL A CA 1
ATOM 3155 C C . VAL A 1 399 ? 7.869 -15.146 -17.592 1.00 97.81 399 VAL A C 1
ATOM 3157 O O . VAL A 1 399 ? 6.893 -15.894 -17.756 1.00 97.81 399 VAL A O 1
ATOM 3160 N N . PRO A 1 400 ? 8.728 -15.306 -16.557 1.00 98.31 400 PRO A N 1
ATOM 3161 C CA . PRO A 1 400 ? 8.582 -16.358 -15.542 1.00 98.31 400 PRO A CA 1
ATOM 3162 C C . PRO A 1 400 ? 7.178 -16.379 -14.937 1.00 98.31 400 PRO A C 1
ATOM 3164 O O . PRO A 1 400 ? 6.593 -15.318 -14.737 1.00 98.31 400 PRO A O 1
ATOM 3167 N N . ASP A 1 401 ? 6.610 -17.561 -14.698 1.00 98.25 401 ASP A N 1
ATOM 3168 C CA . ASP A 1 401 ? 5.175 -17.731 -14.411 1.00 98.25 401 ASP A CA 1
ATOM 3169 C C . ASP A 1 401 ? 4.688 -16.986 -13.155 1.00 98.25 401 ASP A C 1
ATOM 3171 O O . ASP A 1 401 ? 3.569 -16.477 -13.136 1.00 98.25 401 ASP A O 1
ATOM 3175 N N . ASP A 1 402 ? 5.558 -16.862 -12.152 1.00 98.44 402 ASP A N 1
ATOM 3176 C CA . ASP A 1 402 ? 5.325 -16.180 -10.874 1.00 98.44 402 ASP A CA 1
ATOM 3177 C C . ASP A 1 402 ? 5.343 -14.643 -10.966 1.00 98.44 402 ASP A C 1
ATOM 3179 O O . ASP A 1 402 ? 4.847 -13.957 -10.070 1.00 98.44 402 ASP A O 1
ATOM 3183 N N . VAL A 1 403 ? 5.864 -14.082 -12.061 1.00 98.75 403 VAL A N 1
ATOM 3184 C CA . VAL A 1 403 ? 5.906 -12.630 -12.274 1.00 98.75 403 VAL A CA 1
ATOM 3185 C C . VAL A 1 403 ? 4.525 -12.136 -12.698 1.00 98.75 403 VAL A C 1
ATOM 3187 O O . VAL A 1 403 ? 3.933 -12.629 -13.668 1.00 98.75 403 VAL A O 1
ATOM 3190 N N . THR A 1 404 ? 4.023 -11.135 -11.975 1.00 98.81 404 THR A N 1
ATOM 3191 C CA . THR A 1 404 ? 2.732 -10.495 -12.244 1.00 98.81 404 THR A CA 1
ATOM 3192 C C . THR A 1 404 ? 2.798 -9.715 -13.551 1.00 98.81 404 THR A C 1
ATOM 3194 O O . THR A 1 404 ? 3.665 -8.857 -13.718 1.00 98.81 404 THR A O 1
ATOM 3197 N N . LEU A 1 405 ? 1.871 -9.991 -14.470 1.00 98.44 405 LEU A N 1
ATOM 3198 C CA . LEU A 1 405 ? 1.687 -9.165 -15.663 1.00 98.44 405 LEU A CA 1
ATOM 3199 C C . LEU A 1 405 ? 0.813 -7.966 -15.302 1.00 98.44 405 LEU A C 1
ATOM 3201 O O . LEU A 1 405 ? -0.346 -8.140 -14.931 1.00 98.44 405 LEU A O 1
ATOM 3205 N N . VAL A 1 406 ? 1.355 -6.756 -15.394 1.00 98.25 406 VAL A N 1
ATOM 3206 C CA . VAL A 1 406 ? 0.600 -5.537 -15.087 1.00 98.25 406 VAL A CA 1
ATOM 3207 C C . VAL A 1 406 ? 0.181 -4.871 -16.385 1.00 98.25 406 VAL A C 1
ATOM 3209 O O . VAL A 1 406 ? 1.013 -4.391 -17.157 1.00 98.25 406 VAL A O 1
ATOM 3212 N N . TRP A 1 407 ? -1.125 -4.880 -16.638 1.00 97.69 407 TRP A N 1
ATOM 3213 C CA . TRP A 1 407 ? -1.719 -4.270 -17.816 1.00 97.69 407 TRP A CA 1
ATOM 3214 C C . TRP A 1 407 ? -1.931 -2.785 -17.587 1.00 97.69 407 TRP A C 1
ATOM 3216 O O . TRP A 1 407 ? -2.352 -2.366 -16.512 1.00 97.69 407 TRP A O 1
ATOM 3226 N N . VAL A 1 408 ? -1.648 -1.994 -18.613 1.00 94.69 408 VAL A N 1
ATOM 3227 C CA . VAL A 1 408 ? -1.774 -0.540 -18.552 1.00 94.69 408 VAL A CA 1
ATOM 3228 C C . VAL A 1 408 ? -2.942 -0.107 -19.424 1.00 94.69 408 VAL A C 1
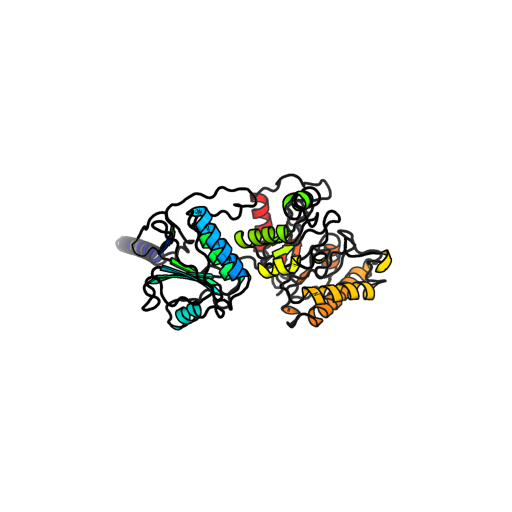ATOM 3230 O O . VAL A 1 408 ? -3.217 -0.719 -20.467 1.00 94.69 408 VAL A O 1
ATOM 3233 N N . ASP A 1 409 ? -3.633 0.936 -18.993 1.00 95.38 409 ASP A N 1
ATOM 3234 C CA . ASP A 1 409 ? -4.550 1.663 -19.856 1.00 95.38 409 ASP A CA 1
ATOM 3235 C C . ASP A 1 409 ? -3.798 2.390 -20.994 1.00 95.38 409 ASP A C 1
ATOM 3237 O O . ASP A 1 409 ? -2.585 2.262 -21.198 1.00 95.38 409 ASP A O 1
ATOM 3241 N N . ASP A 1 410 ? -4.534 3.134 -21.805 1.00 93.50 410 ASP A N 1
ATOM 3242 C CA . ASP A 1 410 ? -4.005 3.984 -22.866 1.00 93.50 410 ASP A CA 1
ATOM 3243 C C . ASP A 1 410 ? -3.515 5.348 -22.367 1.00 93.50 410 ASP A C 1
ATOM 3245 O O . ASP A 1 410 ? -3.291 6.250 -23.174 1.00 93.50 410 ASP A O 1
ATOM 3249 N N . ASN A 1 411 ? -3.308 5.476 -21.053 1.00 93.38 411 ASN A N 1
ATOM 3250 C CA . ASN A 1 411 ? -3.061 6.705 -20.305 1.00 93.38 411 ASN A CA 1
ATOM 3251 C C . ASN A 1 411 ? -4.259 7.655 -20.199 1.00 93.38 411 ASN A C 1
ATOM 3253 O O . ASN A 1 411 ? -4.123 8.717 -19.595 1.00 93.38 411 ASN A O 1
ATOM 3257 N N . TYR A 1 412 ? -5.419 7.309 -20.761 1.00 95.00 412 TYR A N 1
ATOM 3258 C CA . TYR A 1 412 ? -6.657 8.094 -20.701 1.00 95.00 412 TYR A CA 1
ATOM 3259 C C . TYR A 1 412 ? -7.818 7.291 -20.097 1.00 95.00 412 TYR A C 1
ATOM 3261 O O . TYR A 1 412 ? -8.983 7.681 -20.217 1.00 95.00 412 TYR A O 1
ATOM 3269 N N . GLY A 1 413 ? -7.498 6.197 -19.403 1.00 95.56 413 GLY A N 1
ATOM 3270 C CA . GLY A 1 413 ? -8.444 5.372 -18.670 1.00 95.56 413 GLY A CA 1
ATOM 3271 C C . GLY A 1 413 ? -8.988 4.162 -19.424 1.00 95.56 413 GLY A C 1
ATOM 3272 O O . GLY A 1 413 ? -9.773 3.437 -18.829 1.00 95.56 413 GLY A O 1
ATOM 3273 N N . TYR A 1 414 ? -8.610 3.897 -20.680 1.00 96.62 414 TYR A N 1
ATOM 3274 C CA . TYR A 1 414 ? -9.120 2.734 -21.424 1.00 96.62 414 TYR A CA 1
ATOM 3275 C C . TYR A 1 414 ? -8.105 1.593 -21.467 1.00 96.62 414 TYR A C 1
ATOM 3277 O O . TYR A 1 414 ? -6.978 1.771 -21.931 1.00 96.62 414 TYR A O 1
ATOM 3285 N N . MET A 1 415 ? -8.491 0.390 -21.035 1.00 95.69 415 MET A N 1
ATOM 3286 C CA . MET A 1 415 ? -7.577 -0.753 -21.016 1.00 95.69 415 MET A CA 1
ATOM 3287 C C . MET A 1 415 ? -7.184 -1.178 -22.435 1.00 95.69 415 MET A C 1
ATOM 3289 O O . MET A 1 415 ? -8.021 -1.600 -23.234 1.00 95.69 415 MET A O 1
ATOM 3293 N N . LYS A 1 416 ? -5.881 -1.137 -22.748 1.00 90.06 416 LYS A N 1
ATOM 3294 C CA . LYS A 1 416 ? -5.365 -1.556 -24.067 1.00 90.06 416 LYS A CA 1
ATOM 3295 C C . LYS A 1 416 ? -5.339 -3.067 -24.253 1.00 90.06 416 LYS A C 1
ATOM 3297 O O . LYS A 1 416 ? -5.399 -3.560 -25.379 1.00 90.06 416 LYS A O 1
ATOM 3302 N N . ARG A 1 417 ? -5.175 -3.795 -23.152 1.00 93.19 417 ARG A N 1
ATOM 3303 C CA . ARG A 1 417 ? -5.073 -5.250 -23.115 1.00 93.19 417 ARG A CA 1
ATOM 3304 C C . ARG A 1 417 ? -5.621 -5.770 -21.795 1.00 93.19 417 ARG A C 1
ATOM 3306 O O . ARG A 1 417 ? -5.546 -5.097 -20.773 1.00 93.19 417 ARG A O 1
ATOM 3313 N N . LEU A 1 418 ? -6.149 -6.985 -21.852 1.00 96.44 418 LEU A N 1
ATOM 3314 C CA . LEU A 1 418 ? -6.621 -7.767 -20.719 1.00 96.44 418 LEU A CA 1
ATOM 3315 C C . LEU A 1 418 ? -5.979 -9.152 -20.793 1.00 96.44 418 LEU A C 1
ATOM 3317 O O . LEU A 1 418 ? -5.566 -9.579 -21.876 1.00 96.44 418 LEU A O 1
ATOM 3321 N N . SER A 1 419 ? -5.940 -9.870 -19.672 1.00 97.44 419 SER A N 1
ATOM 3322 C CA . SER A 1 419 ? -5.385 -11.222 -19.665 1.00 97.44 419 SER A CA 1
ATOM 3323 C C . SER A 1 419 ? -6.248 -12.163 -20.506 1.00 97.44 419 SER A C 1
ATOM 3325 O O . SER A 1 419 ? -7.446 -12.335 -20.256 1.00 97.44 419 SER A O 1
ATOM 3327 N N . ASN A 1 420 ? -5.634 -12.843 -21.465 1.00 96.62 420 ASN A N 1
ATOM 3328 C CA . ASN A 1 420 ? -6.277 -13.930 -22.193 1.00 96.62 420 ASN A CA 1
ATOM 3329 C C . ASN A 1 420 ? -6.446 -15.185 -21.295 1.00 96.62 420 ASN A C 1
ATOM 3331 O O . ASN A 1 420 ? -5.877 -15.248 -20.200 1.00 96.62 420 ASN A O 1
ATOM 3335 N N . PRO A 1 421 ? -7.197 -16.220 -21.728 1.00 97.81 421 PRO A N 1
ATOM 3336 C CA . PRO A 1 421 ? -7.440 -17.406 -20.903 1.00 97.81 421 PRO A CA 1
ATOM 3337 C C . PRO A 1 421 ? -6.183 -18.150 -20.429 1.00 97.81 421 PRO A C 1
ATOM 3339 O O . PRO A 1 421 ? -6.235 -18.789 -19.383 1.00 97.81 421 PRO A O 1
ATOM 3342 N N . GLN A 1 422 ? -5.071 -18.088 -21.170 1.00 96.12 422 GLN A N 1
ATOM 3343 C CA . GLN A 1 422 ? -3.804 -18.722 -20.786 1.00 96.12 422 GLN A CA 1
ATOM 3344 C C . GLN A 1 422 ? -3.059 -17.869 -19.754 1.00 96.12 422 GLN A C 1
ATOM 3346 O O . GLN A 1 422 ? -2.602 -18.390 -18.741 1.00 96.12 422 GLN A O 1
ATOM 3351 N N . GLU A 1 423 ? -2.995 -16.552 -19.966 1.00 97.31 423 GLU A N 1
ATOM 3352 C CA . GLU A 1 423 ? -2.397 -15.597 -19.025 1.00 97.31 423 GLU A CA 1
ATOM 3353 C C . GLU A 1 423 ? -3.116 -15.619 -17.663 1.00 97.31 423 GLU A C 1
ATOM 3355 O O . GLU A 1 423 ? -2.470 -15.510 -16.624 1.00 97.31 423 GLU A O 1
ATOM 3360 N N . GLN A 1 424 ? -4.432 -15.859 -17.648 1.00 97.94 424 GLN A N 1
ATOM 3361 C CA . GLN A 1 424 ? -5.232 -16.004 -16.422 1.00 97.94 424 GLN A CA 1
ATOM 3362 C C . GLN A 1 424 ? -4.822 -17.186 -15.529 1.00 97.94 424 GLN A C 1
ATOM 3364 O O . GLN A 1 424 ? -5.111 -17.161 -14.329 1.00 97.94 424 GLN A O 1
ATOM 3369 N N . GLN A 1 425 ? -4.166 -18.208 -16.093 1.00 97.81 425 GLN A N 1
ATOM 3370 C CA . GLN A 1 425 ? -3.709 -19.394 -15.357 1.00 97.81 425 GLN A CA 1
ATOM 3371 C C . GLN A 1 425 ? -2.328 -19.217 -14.715 1.00 97.81 425 GLN A C 1
ATOM 3373 O O . GLN A 1 425 ? -1.912 -20.080 -13.945 1.00 97.81 425 GLN A O 1
ATOM 3378 N N . ARG A 1 426 ? -1.614 -18.126 -15.020 1.00 97.88 426 ARG A N 1
ATOM 3379 C CA . ARG A 1 426 ? -0.281 -17.862 -14.463 1.00 97.88 426 ARG A CA 1
ATOM 3380 C C . ARG A 1 426 ? -0.345 -17.726 -12.943 1.00 97.88 426 ARG A C 1
ATOM 3382 O O . ARG A 1 426 ? -1.214 -17.028 -12.412 1.00 97.88 426 ARG A O 1
ATOM 3389 N N . SER A 1 427 ? 0.613 -18.321 -12.238 1.00 98.12 427 SER A N 1
ATOM 3390 C CA . SER A 1 427 ? 0.718 -18.239 -10.771 1.00 98.12 427 SER A CA 1
ATOM 3391 C C . SER A 1 427 ? 0.966 -16.811 -10.269 1.00 98.12 427 SER A C 1
ATOM 3393 O O . SER A 1 427 ? 0.437 -16.418 -9.222 1.00 98.12 427 SER A O 1
ATOM 3395 N N . GLY A 1 428 ? 1.682 -16.005 -11.058 1.00 97.88 428 GLY A N 1
ATOM 3396 C CA . GLY A 1 428 ? 1.891 -14.576 -10.836 1.00 97.88 428 GLY A CA 1
ATOM 3397 C C . GLY A 1 428 ? 0.638 -13.723 -11.011 1.00 97.88 428 GLY A C 1
ATOM 3398 O O . GLY A 1 428 ? 0.615 -12.591 -10.534 1.00 97.88 428 GLY A O 1
ATOM 3399 N N . ARG A 1 429 ? -0.432 -14.266 -11.616 1.00 98.12 429 ARG A N 1
ATOM 3400 C CA . ARG A 1 429 ? -1.688 -13.555 -11.918 1.00 98.12 429 ARG A CA 1
ATOM 3401 C C . ARG A 1 429 ? -1.422 -12.277 -12.739 1.00 98.12 429 ARG A C 1
ATOM 3403 O O . ARG A 1 429 ? -0.396 -12.159 -13.415 1.00 98.12 429 ARG A O 1
ATOM 3410 N N . ALA A 1 430 ? -2.364 -11.340 -12.710 1.00 98.50 430 ALA A N 1
ATOM 3411 C CA . ALA A 1 430 ? -2.245 -10.049 -13.371 1.00 98.50 430 ALA A CA 1
ATOM 3412 C C . ALA A 1 430 ? -2.629 -8.892 -12.440 1.00 98.50 430 ALA A C 1
ATOM 3414 O O . ALA A 1 430 ? -3.237 -9.099 -11.386 1.00 98.50 430 ALA A O 1
ATOM 3415 N N . GLY A 1 431 ? -2.299 -7.676 -12.854 1.00 98.38 431 GLY A N 1
ATOM 3416 C CA . GLY A 1 431 ? -2.712 -6.441 -12.199 1.00 98.38 431 GLY A CA 1
ATOM 3417 C C . GLY A 1 431 ? -2.915 -5.301 -13.183 1.00 98.38 431 GLY A C 1
ATOM 3418 O O . GLY A 1 431 ? -2.851 -5.513 -14.398 1.00 98.38 431 GLY A O 1
ATOM 3419 N N . VAL A 1 432 ? -3.165 -4.106 -12.656 1.00 98.44 432 VAL A N 1
ATOM 3420 C CA . VAL A 1 432 ? -3.476 -2.916 -13.450 1.00 98.44 432 VAL A CA 1
ATOM 3421 C C . VAL A 1 432 ? -2.630 -1.716 -13.029 1.00 98.44 432 VAL A C 1
ATOM 3423 O O . VAL A 1 432 ? -2.511 -1.399 -11.851 1.00 98.44 432 VAL A O 1
ATOM 3426 N N . TYR A 1 433 ? -2.106 -0.996 -14.018 1.00 97.50 433 TYR A N 1
ATOM 3427 C CA . TYR A 1 433 ? -1.653 0.384 -13.875 1.00 97.50 433 TYR A CA 1
ATOM 3428 C C . TYR A 1 433 ? -2.634 1.298 -14.623 1.00 97.50 433 TYR A C 1
ATOM 3430 O O . TYR A 1 433 ? -2.795 1.184 -15.835 1.00 97.50 433 TYR A O 1
ATOM 3438 N N . TYR A 1 434 ? -3.325 2.167 -13.885 1.00 97.56 434 TYR A N 1
ATOM 3439 C CA . TYR A 1 434 ? -4.424 2.989 -14.393 1.00 97.56 434 TYR A CA 1
ATOM 3440 C C . TYR A 1 434 ? -4.140 4.477 -14.172 1.00 97.56 434 TYR A C 1
ATOM 3442 O O . TYR A 1 434 ? -3.685 4.854 -13.088 1.00 97.56 434 TYR A O 1
ATOM 3450 N N . HIS A 1 435 ? -4.447 5.325 -15.156 1.00 96.88 435 HIS A N 1
ATOM 3451 C CA . HIS A 1 435 ? -4.179 6.757 -15.070 1.00 96.88 435 HIS A CA 1
ATOM 3452 C C . HIS A 1 435 ? -5.416 7.568 -14.659 1.00 96.88 435 HIS A C 1
ATOM 3454 O O . HIS A 1 435 ? -6.519 7.428 -15.189 1.00 96.88 435 HIS A O 1
ATOM 3460 N N . THR A 1 436 ? -5.207 8.480 -13.709 1.00 95.62 436 THR A N 1
ATOM 3461 C CA . THR A 1 436 ? -6.135 9.583 -13.382 1.00 95.62 436 THR A CA 1
ATOM 3462 C C . THR A 1 436 ? -5.484 10.959 -13.560 1.00 95.62 436 THR A C 1
ATOM 3464 O O . THR A 1 436 ? -6.074 11.977 -13.204 1.00 95.62 436 THR A O 1
ATOM 3467 N N . SER A 1 437 ? -4.255 10.972 -14.075 1.00 95.00 437 SER A N 1
ATOM 3468 C CA . SER A 1 437 ? -3.428 12.112 -14.479 1.00 95.00 437 SER A CA 1
ATOM 3469 C C . SER A 1 437 ? -2.417 11.582 -15.493 1.00 95.00 437 SER A C 1
ATOM 3471 O O . SER A 1 437 ? -1.988 10.433 -15.362 1.00 95.00 437 SER A O 1
ATOM 3473 N N . TYR A 1 438 ? -2.035 12.395 -16.476 1.00 94.00 438 TYR A N 1
ATOM 3474 C CA . TYR A 1 438 ? -0.990 12.031 -17.430 1.00 94.00 438 TYR A CA 1
ATOM 3475 C C . TYR A 1 438 ? -0.288 13.261 -18.010 1.00 94.00 438 TYR A C 1
ATOM 3477 O O . TYR A 1 438 ? -0.954 14.193 -18.477 1.00 94.00 438 TYR A O 1
ATOM 3485 N N . LEU A 1 439 ? 1.047 13.225 -18.024 1.00 91.88 439 LEU A N 1
ATOM 3486 C CA . LEU A 1 439 ? 1.923 14.107 -18.798 1.00 91.88 439 LEU A CA 1
ATOM 3487 C C . LEU A 1 439 ? 2.361 13.377 -20.079 1.00 91.88 439 LEU A C 1
ATOM 3489 O O . LEU A 1 439 ? 3.299 12.577 -20.078 1.00 91.88 439 LEU A O 1
ATOM 3493 N N . GLY A 1 440 ? 1.680 13.645 -21.188 1.00 89.69 440 GLY A N 1
ATOM 3494 C CA . GLY A 1 440 ? 2.015 13.096 -22.489 1.00 89.69 440 GLY A CA 1
ATOM 3495 C C . GLY A 1 440 ? 0.971 13.360 -23.574 1.00 89.69 440 GLY A C 1
ATOM 3496 O O . GLY A 1 440 ? -0.005 14.092 -23.423 1.00 89.69 440 GLY A O 1
ATOM 3497 N N . ALA A 1 441 ? 1.208 12.748 -24.733 1.00 88.94 441 ALA A N 1
ATOM 3498 C CA . ALA A 1 441 ? 0.382 12.926 -25.922 1.00 88.94 441 ALA A CA 1
ATOM 3499 C C . ALA A 1 441 ? -0.976 12.191 -25.833 1.00 88.94 441 ALA A C 1
ATOM 3501 O O . ALA A 1 441 ? -1.026 11.111 -25.244 1.00 88.94 441 ALA A O 1
ATOM 3502 N N . PRO A 1 442 ? -2.028 12.677 -26.533 1.00 91.75 442 PRO A N 1
ATOM 3503 C CA . PRO A 1 442 ? -2.056 13.893 -27.358 1.00 91.75 442 PRO A CA 1
ATOM 3504 C C . PRO A 1 442 ? -2.108 15.208 -26.570 1.00 91.75 442 PRO A C 1
ATOM 3506 O O . PRO A 1 442 ? -1.797 16.249 -27.144 1.00 91.75 442 PRO A O 1
ATOM 3509 N N . HIS A 1 443 ? -2.502 15.178 -25.297 1.00 92.25 443 HIS A N 1
ATOM 3510 C CA . HIS A 1 443 ? -2.499 16.355 -24.433 1.00 92.25 443 HIS A CA 1
ATOM 3511 C C . HIS A 1 443 ? -2.470 15.954 -22.957 1.00 92.25 443 HIS A C 1
ATOM 3513 O O . HIS A 1 443 ? -3.208 15.055 -22.541 1.00 92.25 443 HIS A O 1
ATOM 3519 N N . ASP A 1 444 ? -1.688 16.682 -22.168 1.00 93.75 444 ASP A N 1
ATOM 3520 C CA . ASP A 1 444 ? -1.580 16.473 -20.728 1.00 93.75 444 ASP A CA 1
ATOM 3521 C C . ASP A 1 444 ? -2.908 16.783 -20.014 1.00 93.75 444 ASP A C 1
ATOM 3523 O O . ASP A 1 444 ? -3.647 17.690 -20.418 1.00 93.75 444 ASP A O 1
ATOM 3527 N N . TYR A 1 445 ? -3.196 16.096 -18.908 1.00 95.25 445 TYR A N 1
ATOM 3528 C CA . TYR A 1 445 ? -4.318 16.430 -18.022 1.00 95.25 445 TYR A CA 1
ATOM 3529 C C . TYR A 1 445 ? -3.898 16.343 -16.548 1.00 95.25 445 TYR A C 1
ATOM 3531 O O . TYR A 1 445 ? -4.080 15.343 -15.868 1.00 95.25 445 TYR A O 1
ATOM 3539 N N . LEU A 1 446 ? -3.303 17.432 -16.057 1.00 93.88 446 LEU A N 1
ATOM 3540 C CA . LEU A 1 446 ? -2.580 17.454 -14.774 1.00 93.88 446 LEU A CA 1
ATOM 3541 C C . LEU A 1 446 ? -3.281 18.241 -13.660 1.00 93.88 446 LEU A C 1
ATOM 3543 O O . LEU A 1 446 ? -2.816 18.266 -12.525 1.00 93.88 446 LEU A O 1
ATOM 3547 N N . TRP A 1 447 ? -4.343 18.980 -13.988 1.00 92.69 447 TRP A N 1
ATOM 3548 C CA . TRP A 1 447 ? -4.817 20.049 -13.108 1.00 92.69 447 TRP A CA 1
ATOM 3549 C C . TRP A 1 447 ? -5.879 19.604 -12.098 1.00 92.69 447 TRP A C 1
ATOM 3551 O O . TRP A 1 447 ? -5.744 19.862 -10.903 1.00 92.69 447 TRP A O 1
ATOM 3561 N N . ILE A 1 448 ? -6.948 18.967 -12.573 1.00 93.56 448 ILE A N 1
ATOM 3562 C CA . ILE A 1 448 ? -8.084 18.515 -11.761 1.00 93.56 448 ILE A CA 1
ATOM 3563 C C . ILE A 1 448 ? -8.518 17.125 -12.217 1.00 93.56 448 ILE A C 1
ATOM 3565 O O . ILE A 1 448 ? -8.199 16.711 -13.328 1.00 93.56 448 ILE A O 1
ATOM 3569 N N . CYS A 1 449 ? -9.281 16.419 -11.381 1.00 93.56 449 CYS A N 1
ATOM 3570 C CA . CYS A 1 449 ? -9.835 15.122 -11.758 1.00 93.56 449 CYS A CA 1
ATOM 3571 C C . CYS A 1 449 ? -10.782 15.265 -12.961 1.00 93.56 449 CYS A C 1
ATOM 3573 O O . CYS A 1 449 ? -11.790 15.971 -12.888 1.00 93.56 449 CYS A O 1
ATOM 3575 N N . THR A 1 450 ? -10.458 14.570 -14.050 1.00 95.31 450 THR A N 1
ATOM 3576 C CA . THR A 1 450 ? -11.251 14.512 -15.289 1.00 95.31 450 THR A CA 1
ATOM 3577 C C . THR A 1 450 ? -11.755 13.103 -15.603 1.00 95.31 450 THR A C 1
ATOM 3579 O O . THR A 1 450 ? -12.427 12.915 -16.614 1.00 95.31 450 THR A O 1
ATOM 3582 N N . THR A 1 451 ? -11.485 12.121 -14.737 1.00 95.88 451 THR A N 1
ATOM 3583 C CA . THR A 1 451 ? -11.852 10.713 -14.940 1.00 95.88 451 THR A CA 1
ATOM 3584 C C . THR A 1 451 ? -13.177 10.382 -14.239 1.00 95.88 451 THR A C 1
ATOM 3586 O O . THR A 1 451 ? -13.238 10.363 -13.005 1.00 95.88 451 THR A O 1
ATOM 3589 N N . PRO A 1 452 ? -14.264 10.081 -14.976 1.00 96.00 452 PRO A N 1
ATOM 3590 C CA . PRO A 1 452 ? -15.537 9.719 -14.363 1.00 96.00 452 PRO A CA 1
ATOM 3591 C C . PRO A 1 452 ? -15.443 8.382 -13.604 1.00 96.00 452 PRO A C 1
ATOM 3593 O O . PRO A 1 452 ? -14.911 7.414 -14.152 1.00 96.00 452 PRO A O 1
ATOM 3596 N N . PRO A 1 453 ? -16.052 8.247 -12.408 1.00 96.75 453 PRO A N 1
ATOM 3597 C CA . PRO A 1 453 ? -16.075 6.973 -11.681 1.00 96.75 453 PRO A CA 1
ATOM 3598 C C . PRO A 1 453 ? -16.698 5.808 -12.454 1.00 96.75 453 PRO A C 1
ATOM 3600 O O . PRO A 1 453 ? -16.312 4.661 -12.252 1.00 96.75 453 PRO A O 1
ATOM 3603 N N . VAL A 1 454 ? -17.643 6.092 -13.355 1.00 97.75 454 VAL A N 1
ATOM 3604 C CA . VAL A 1 454 ? -18.271 5.069 -14.205 1.00 97.75 454 VAL A CA 1
ATOM 3605 C C . VAL A 1 454 ? -17.273 4.484 -15.207 1.00 97.75 454 VAL A C 1
ATOM 3607 O O . VAL A 1 454 ? -17.295 3.275 -15.411 1.00 97.75 454 VAL A O 1
ATOM 3610 N N . LEU A 1 455 ? -16.383 5.306 -15.778 1.00 97.44 455 LEU A N 1
ATOM 3611 C CA . LEU A 1 455 ? -15.319 4.830 -16.669 1.00 97.44 455 LEU A CA 1
ATOM 3612 C C . LEU A 1 455 ? -14.344 3.936 -15.899 1.00 97.44 455 LEU A C 1
ATOM 3614 O O . LEU A 1 455 ? -14.103 2.807 -16.310 1.00 97.44 455 LEU A O 1
ATOM 3618 N N . MET A 1 456 ? -13.881 4.398 -14.729 1.00 97.50 456 MET A N 1
ATOM 3619 C CA . MET A 1 456 ? -13.009 3.595 -13.863 1.00 97.50 456 MET A CA 1
ATOM 3620 C C . MET A 1 456 ? -13.647 2.250 -13.511 1.00 97.50 456 MET A C 1
ATOM 3622 O O . MET A 1 456 ? -12.995 1.217 -13.603 1.00 97.50 456 MET A O 1
ATOM 3626 N N . TYR A 1 457 ? -14.925 2.242 -13.122 1.00 98.06 457 TYR A N 1
ATOM 3627 C CA . TYR A 1 457 ? -15.627 0.999 -12.814 1.00 98.06 457 TYR A CA 1
ATOM 3628 C C . TYR A 1 457 ? -15.680 0.061 -14.019 1.00 98.06 457 TYR A C 1
ATOM 3630 O O . TYR A 1 457 ? -15.386 -1.119 -13.874 1.00 98.06 457 TYR A O 1
ATOM 3638 N N . GLU A 1 458 ? -16.069 0.568 -15.186 1.00 98.12 458 GLU A N 1
ATOM 3639 C CA . GLU A 1 458 ? -16.253 -0.237 -16.391 1.00 98.12 458 GLU A CA 1
ATOM 3640 C C . GLU A 1 458 ? -14.935 -0.899 -16.830 1.00 98.12 458 GLU A C 1
ATOM 3642 O O . GLU A 1 458 ? -14.893 -2.118 -17.013 1.00 98.12 458 GLU A O 1
ATOM 3647 N N . GLU A 1 459 ? -13.843 -0.137 -16.853 1.00 98.25 459 GLU A N 1
ATOM 3648 C CA . GLU A 1 459 ? -12.533 -0.596 -17.320 1.00 98.25 459 GLU A CA 1
ATOM 3649 C C . GLU A 1 459 ? -11.824 -1.489 -16.288 1.00 98.25 459 GLU A C 1
ATOM 3651 O O . GLU A 1 459 ? -11.351 -2.584 -16.612 1.00 98.25 459 GLU A O 1
ATOM 3656 N N . LEU A 1 460 ? -11.838 -1.110 -15.004 1.00 98.19 460 LEU A N 1
ATOM 3657 C CA . LEU A 1 460 ? -11.238 -1.927 -13.943 1.00 98.19 460 LEU A CA 1
ATOM 3658 C C . LEU A 1 460 ? -12.028 -3.215 -13.687 1.00 98.19 460 LEU A C 1
ATOM 3660 O O . LEU A 1 460 ? -11.439 -4.241 -13.343 1.00 98.19 460 LEU A O 1
ATOM 3664 N N . LYS A 1 461 ? -13.354 -3.208 -13.884 1.00 98.25 461 LYS A N 1
ATOM 3665 C CA . LYS A 1 461 ? -14.167 -4.425 -13.760 1.00 98.25 461 LYS A CA 1
ATOM 3666 C C . LYS A 1 461 ? -13.842 -5.430 -14.859 1.00 98.25 461 LYS A C 1
ATOM 3668 O O . LYS A 1 461 ? -13.752 -6.616 -14.547 1.00 98.25 461 LYS A O 1
ATOM 3673 N N . LYS A 1 462 ? -13.609 -4.985 -16.102 1.00 98.19 462 LYS A N 1
ATOM 3674 C CA . LYS A 1 462 ? -13.122 -5.864 -17.182 1.00 98.19 462 LYS A CA 1
ATOM 3675 C C . LYS A 1 462 ? -11.804 -6.526 -16.792 1.00 98.19 462 LYS A C 1
ATOM 3677 O O . LYS A 1 462 ? -11.688 -7.746 -16.879 1.00 98.19 462 LYS A O 1
ATOM 3682 N N . ALA A 1 463 ? -10.837 -5.738 -16.318 1.00 98.25 463 ALA A N 1
ATOM 3683 C CA . ALA A 1 463 ? -9.543 -6.250 -15.875 1.00 98.25 463 ALA A CA 1
ATOM 3684 C C . ALA A 1 463 ? -9.694 -7.285 -14.756 1.00 98.25 463 ALA A C 1
ATOM 3686 O O . ALA A 1 463 ? -9.181 -8.402 -14.878 1.00 98.25 463 ALA A O 1
ATOM 3687 N N . TYR A 1 464 ? -10.481 -6.962 -13.729 1.00 98.50 464 TYR A N 1
ATOM 3688 C CA . TYR A 1 464 ? -10.780 -7.874 -12.630 1.00 98.50 464 TYR A CA 1
ATOM 3689 C C . TYR A 1 464 ? -11.420 -9.188 -13.103 1.00 98.50 464 TYR A C 1
ATOM 3691 O O . TYR A 1 464 ? -10.973 -10.267 -12.715 1.00 98.50 464 TYR A O 1
ATOM 3699 N N . ASP A 1 465 ? -12.419 -9.120 -13.988 1.00 98.25 465 ASP A N 1
ATOM 3700 C CA . ASP A 1 465 ? -13.102 -10.301 -14.536 1.00 98.25 465 ASP A CA 1
ATOM 3701 C C . ASP A 1 465 ? -12.180 -11.179 -15.386 1.00 98.25 465 ASP A C 1
ATOM 3703 O O . ASP A 1 465 ? -12.395 -12.385 -15.502 1.00 98.25 465 ASP A O 1
ATOM 3707 N N . THR A 1 466 ? -11.117 -10.588 -15.928 1.00 97.94 466 THR A N 1
ATOM 3708 C CA . THR A 1 466 ? -10.023 -11.293 -16.605 1.00 97.94 466 THR A CA 1
ATOM 3709 C C . THR A 1 466 ? -8.849 -11.621 -15.675 1.00 97.94 466 THR A C 1
ATOM 3711 O O . THR A 1 466 ? -7.732 -11.841 -16.129 1.00 97.94 466 THR A O 1
ATOM 3714 N N . GLY A 1 467 ? -9.069 -11.679 -14.360 1.00 97.81 467 GLY A N 1
ATOM 3715 C CA . GLY A 1 467 ? -8.092 -12.189 -13.396 1.00 97.81 467 GLY A CA 1
ATOM 3716 C C . GLY A 1 467 ? -6.990 -11.210 -12.984 1.00 97.81 467 GLY A C 1
ATOM 3717 O O . GLY A 1 467 ? -5.984 -11.654 -12.426 1.00 97.81 467 GLY A O 1
ATOM 3718 N N . ALA A 1 468 ? -7.157 -9.908 -13.234 1.00 98.25 468 ALA A N 1
ATOM 3719 C CA . ALA A 1 468 ? -6.281 -8.878 -12.682 1.00 98.25 468 ALA A CA 1
ATOM 3720 C C . ALA A 1 468 ? -6.641 -8.587 -11.212 1.00 98.25 468 ALA A C 1
ATOM 3722 O O . ALA A 1 468 ? -7.323 -7.614 -10.901 1.00 98.25 468 ALA A O 1
ATOM 3723 N N . ASP A 1 469 ? -6.237 -9.486 -10.311 1.00 98.12 469 ASP A N 1
ATOM 3724 C CA . ASP A 1 469 ? -6.518 -9.417 -8.869 1.00 98.12 469 ASP A CA 1
ATOM 3725 C C . ASP A 1 469 ? -5.263 -9.347 -7.984 1.00 98.12 469 ASP A C 1
ATOM 3727 O O . ASP A 1 469 ? -5.341 -9.436 -6.752 1.00 98.12 469 ASP A O 1
ATOM 3731 N N . ARG A 1 470 ? -4.085 -9.182 -8.596 1.00 98.31 470 ARG A N 1
ATOM 3732 C CA . ARG A 1 470 ? -2.809 -9.147 -7.882 1.00 98.31 470 ARG A CA 1
ATOM 3733 C C . ARG A 1 470 ? -2.345 -7.737 -7.556 1.00 98.31 470 ARG A C 1
ATOM 3735 O O . ARG A 1 470 ? -2.107 -7.498 -6.377 1.00 98.31 470 ARG A O 1
ATOM 3742 N N . TYR A 1 471 ? -2.177 -6.878 -8.558 1.00 97.62 471 TYR A N 1
ATOM 3743 C CA . TYR A 1 471 ? -1.516 -5.567 -8.464 1.00 97.62 471 TYR A CA 1
ATOM 3744 C C . TYR A 1 471 ? -2.453 -4.436 -8.880 1.00 97.62 471 TYR A C 1
ATOM 3746 O O . TYR A 1 471 ? -3.152 -4.625 -9.905 1.00 97.62 471 TYR A O 1
#

Radius of gyration: 26.8 Å; chains: 1; bounding box: 95×63×70 Å

Secondary structure (DSSP, 8-state):
-HHHHHHHHHHHHHHHHHHHHHHHHHHHS-----PPP-EESS-SSTTSEEEEETTEEPEEE--TTS-HHHHHHHHHHHHHHHHHHS---PEE-S---SEEEEEEEEETTT-HHHHHHHHTTSS--TTTTT-SS-EEEEEEEEEETTEEEEEEEEESSHHHHHHHHHHHHHHTT--TTTTTS-PPPPP-S-EEEPP-EEEPPPPSSS--EEE--SGGGTHHHHHHHHTSTTTTSS-HHHHHHHHHHHHHTT--EEEPP-STTS--GGGSHHHHHHHHHTTPEE---TTSGGG--TTTS--HHHH--S-TTT-HHHHHHHHHHHHHHHTTS-B-EE-S--SSTTPPPSS--HHHHHHHHHHHHHHHHHHHHHHSSS-GGGS-EEE---THHHHHHHTT----TTSEEEEEB-SSS-BS----TTGGG-TT-EEEE--SSB--SS--B-SS----HHHHHHHHHHHHHTT----

pLDDT: mean 92.6, std 11.63, range [38.25, 98.88]

Foldseek 3Di:
DVVVVVVVVVVVVVVVVVVVVVVVVVVVPPPPPQDQWAKDLDDPDPLWAWCDAPLRGAAEEEAPQAALLQVVLSQVLQVLCCLAAVRGDDHHHDDDPADAEHEYFGEPPRGPLVVVCVVVVVADPPQQAVAALKWWWAKDACSDVRYGIYTYIYHNDSLNSSLSSLSVSVNSVNDLCCPVPVDHHHYHNTIIIHGDTHIDDHDLFRAFEDECEPPLVPDFCVCCVPPVVVVSGCDLRNLLSRLSSCSSVVHAEYAYYQAPSGDQQVVHVCSLVSSQSNNHAYEHDLAQFLSHRLQHRPDCVPQNAPACVPRVVSVLVVSLVSCQSNQVGHYAGRFFHAHRDPHGHPPAPPVCLLVSRLVRRVSSLVSSVVRHVDDSLPRHYEHECPDVSVVSVVVPRDDQLSHAYEFEAPLQLATPDAADPVQCPRNNWYAYDGHQFDDDPPDGDHDDGPDDVVSNCVRVVRNVVRGRRYD